Protein AF-0000000065806019 (afdb_homodimer)

Solvent-accessible surface area (backbone atoms only — not comparable to full-atom values): 22176 Å² total; per-residue (Å²): 96,44,36,34,41,37,25,53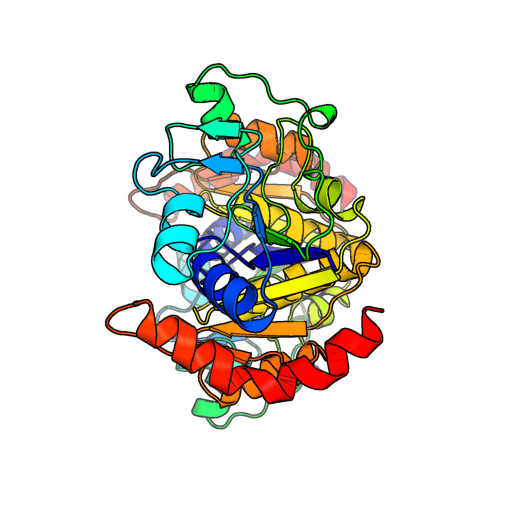,31,62,92,39,47,58,60,62,50,48,23,22,48,24,54,60,62,68,17,29,35,35,38,52,54,41,46,18,54,75,93,64,26,67,59,56,50,27,26,71,39,47,66,36,58,59,52,81,50,66,40,80,30,82,40,77,47,58,47,39,59,18,25,56,76,68,70,48,89,71,54,74,86,67,64,63,85,81,90,68,94,59,27,32,40,34,41,64,53,48,18,46,48,16,52,54,28,88,86,41,32,35,48,65,61,57,63,72,47,97,43,36,31,37,40,31,35,38,63,54,98,52,32,64,18,36,44,52,34,48,50,51,56,44,54,75,66,69,56,50,66,69,24,32,34,43,27,57,51,55,68,69,57,45,53,50,50,41,64,72,66,66,49,46,80,56,49,73,43,70,88,63,98,64,88,43,45,65,52,33,51,50,49,24,60,69,32,43,70,66,51,58,68,50,54,60,72,68,100,97,44,36,36,41,35,25,54,32,61,93,39,48,58,60,62,50,49,23,22,47,23,55,61,61,68,17,29,36,36,38,52,54,41,46,18,54,75,93,63,25,66,58,54,50,28,26,70,39,48,66,38,58,60,52,83,48,67,41,80,28,81,40,76,47,57,46,39,59,19,26,58,76,68,71,48,87,70,54,76,85,68,62,62,85,78,91,68,93,57,27,35,39,34,41,63,53,48,18,48,50,18,51,54,30,87,87,41,33,35,49,66,60,58,62,72,47,98,43,36,32,36,41,31,36,40,62,55,97,51,32,64,18,38,43,53,34,49,50,50,58,45,53,75,65,68,56,50,65,71,25,33,32,41,27,56,52,55,68,69,58,45,52,50,49,40,66,73,68,66,49,46,78,53,47,72,44,70,90,63,98,64,89,43,44,64,52,31,52,51,48,25,60,70,31,43,71,67,51,58,67,49,54,61,72,70,100

InterPro domains:
  IPR004472 Dethiobiotin synthase BioD [MF_00336] (1-188)
  IPR004472 Dethiobiotin synthase BioD [PIRSF006755] (2-192)
  IPR004472 Dethiobiotin synthase BioD [PTHR43210] (3-190)
  IPR004472 Dethiobiotin synthase BioD [TIGR00347] (5-155)
  IPR027417 P-loop containing nucleoside triphosphate hydrolase [G3DSA:3.40.50.300] (1-203)
  IPR027417 P-loop containing nucleoside triphosphate hydrolase [SSF52540] (1-196)

Organism: Chlamydia abortus (strain DSM 27085 / S26/3) (NCBI:txid218497)

Nearest PDB structures (foldseek):
  3of5-assembly1_A  TM=8.517E-01  e=4.698E-13  Francisella tularensis subsp. tularensis SCHU S4
  3of5-assembly1_B  TM=8.468E-01  e=1.060E-12  Francisella tularensis subsp. tularensis SCHU S4
  4a0r-assembly1_A  TM=8.378E-01  e=5.064E-12  Arabidopsis thaliana
  4a0r-assembly1_B  TM=8.413E-01  e=1.142E-11  Arabidopsis thaliana
  4a0h-assembly1_B  TM=8.594E-01  e=1.770E-11  Arabidopsis thaliana

Foldseek 3Di:
DEEEEFELFPPLCQLLVLLLVCQLQVFAEEEQEWEAPPVNTSQNVSCQQRVHHYDDHLYYFHHPDFRAVRCVVVVHADDLVSRDDDDDPGYYYYYYHTHLQTDDGPPGGNVVSCLVDPHEYEYEFEDDVCRLVSSVVRLVSNVVSVHHYQFYEYEADDPVVVVVSCVVSVGDYQYYHHDDPDRHSVNSVVRSVVRNVVCVCSVVVVD/DEEEEFELFPPLCQLLVLLLVCQLQVFAEEEQEWEAPPVNTSQNVSCQQRVHHYDDHLYYFHHPDFRAVRCVVVVHADDLVSRDDDDDPGYYYYYYHTHLQTDDGPPGGNVVSCLPDPHEYEYEFEDDVCRLVSVVVRLVSNVVSVHHYQFYEYEADDPVVVVVSCVVSVGDYQYYHHDDPDRHSVNSVVRSVVRNVVCVCSVVVVD

Secondary structure (DSSP, 8-state):
-EEEEEESSTTSSHHHHHHHHHHHTT-EEE-SEEES-GGG-HHHHHHHHH---EEPPSEEESSSS-HHHHHHHHT----GGG--PPP-SS-EEEE-SSSTTSBSSSS-BHHHHHTTSS-EEEEEEE-STTHHHHHHHHHHHHHHTT-EEEEEEEES--HHHHHHHHHHH-PPEEEEEPP-S---HHHHHHHHHHHHHHHHTTHHHH-/-EEEEEESSTTSSHHHHHHHHHHHTT-EEE-SEEES-GGG-HHHHHHHHH---EEPPSEEESSSS-HHHHHHHHT----GGG--PPP-SS-EEEEPSSSTTSBSSSS-BHHHHHTTSS-EEEEEEE-STTHHHHHHHHHHHHHHTT-EEEEEEEES--HHHHHHHHHHH-PPEEEEEPP-S---HHHHHHHHHHHHHHHHTTHHHH-

Radius of gyration: 22.35 Å; Cα contacts (8 Å, |Δi|>4): 819; chains: 2; bounding box: 46×65×48 Å

Sequence (414 aa):
MHIIIAGIDTDVGKTFVSAILTVLLQAEYWKPIQSGSLNHSDSAIVHALSGARCHPESYRFSHALAAHQAAQIDNITMHQETITLPKTDASLIIETSGGFLSPCTHDSLQGDVFAQWPCHWVLVSKAYLGSINHTCLTLEAMRARNLSILGIILNQYPKEEEDWLLRTTGLPFLGRLNYEKSISKATVQNYANLWKETWKYRDTLLCMHIIIAGIDTDVGKTFVSAILTVLLQAEYWKPIQSGSLNHSDSAIVHALSGARCHPESYRFSHALAAHQAAQIDNITMHQETITLPKTDASLIIETSGGFLSPCTHDSLQGDVFAQWPCHWVLVSKAYLGSINHTCLTLEAMRARNLSILGIILNQYPKEEEDWLLRTTGLPFLGRLNYEKSISKATVQNYANLWKETWKYRDTLLC

pLDDT: mean 95.18, std 8.52, range [39.66, 98.94]

Structure (mmCIF, N/CA/C/O backbone):
data_AF-0000000065806019-model_v1
#
loop_
_entity.id
_entity.type
_entity.pdbx_description
1 polymer 'ATP-dependent dethiobiotin synthetase BioD'
#
loop_
_atom_site.group_PDB
_atom_site.id
_atom_site.type_symbol
_atom_site.label_atom_id
_atom_site.label_alt_id
_atom_site.label_comp_id
_atom_site.label_asym_id
_atom_site.label_entity_id
_atom_site.label_seq_id
_atom_site.pdbx_PDB_ins_code
_atom_site.Cartn_x
_atom_site.Cartn_y
_atom_site.Cartn_z
_atom_site.occupancy
_atom_site.B_iso_or_equiv
_atom_site.auth_seq_id
_atom_site.auth_comp_id
_atom_site.auth_asym_id
_atom_site.auth_atom_id
_atom_site.pdbx_PDB_model_num
ATOM 1 N N . MET A 1 1 ? -6.75 19.969 20.297 1 89.31 1 MET A N 1
ATOM 2 C CA . MET A 1 1 ? -6.871 18.688 19.625 1 89.31 1 MET A CA 1
ATOM 3 C C . MET A 1 1 ? -5.859 18.562 18.5 1 89.31 1 MET A C 1
ATOM 5 O O . MET A 1 1 ? -5.738 19.469 17.656 1 89.31 1 MET A O 1
ATOM 9 N N . HIS A 1 2 ? -5.02 17.531 18.516 1 96.12 2 HIS A N 1
ATOM 10 C CA . HIS A 1 2 ? -4.039 17.297 17.453 1 96.12 2 HIS A CA 1
ATOM 11 C C . HIS A 1 2 ? -4.418 16.078 16.625 1 96.12 2 HIS A C 1
ATOM 13 O O . HIS A 1 2 ? -4.656 14.992 17.156 1 96.12 2 HIS A O 1
ATOM 19 N N . ILE A 1 3 ? -4.539 16.328 15.305 1 97.94 3 ILE A N 1
ATOM 20 C CA . ILE A 1 3 ? -4.938 15.281 14.375 1 97.94 3 ILE A CA 1
ATOM 21 C C . ILE A 1 3 ? -3.84 15.078 13.328 1 97.94 3 ILE A C 1
ATOM 23 O O . ILE A 1 3 ? -3.375 16.031 12.711 1 97.94 3 ILE A O 1
ATOM 27 N N . ILE A 1 4 ? -3.41 13.891 13.18 1 98.81 4 ILE A N 1
ATOM 28 C CA . ILE A 1 4 ? -2.463 13.539 12.133 1 98.81 4 ILE A CA 1
ATOM 29 C C . ILE A 1 4 ? -3.215 12.984 10.922 1 98.81 4 ILE A C 1
ATOM 31 O O . ILE A 1 4 ? -4.07 12.102 11.07 1 98.81 4 ILE A O 1
ATOM 35 N N . ILE A 1 5 ? -2.926 13.523 9.789 1 98.88 5 ILE A N 1
ATOM 36 C CA . ILE A 1 5 ? -3.498 13.078 8.523 1 98.88 5 ILE A CA 1
ATOM 37 C C . ILE A 1 5 ? -2.543 12.102 7.84 1 98.88 5 ILE A C 1
ATOM 39 O O . ILE A 1 5 ? -1.515 12.508 7.297 1 98.88 5 ILE A O 1
ATOM 43 N N . ALA A 1 6 ? -2.908 10.844 7.836 1 98.81 6 ALA A N 1
ATOM 44 C CA . ALA A 1 6 ? -2.145 9.82 7.125 1 98.81 6 ALA A CA 1
ATOM 45 C C . ALA A 1 6 ? -2.807 9.461 5.801 1 98.81 6 ALA A C 1
ATOM 47 O O . ALA A 1 6 ? -4.031 9.539 5.668 1 98.81 6 ALA A O 1
ATOM 48 N N . GLY A 1 7 ? -2.033 9.102 4.816 1 98.75 7 GLY A N 1
ATOM 49 C CA . GLY A 1 7 ? -2.529 8.617 3.535 1 98.75 7 GLY A CA 1
ATOM 50 C C . GLY A 1 7 ? -2.074 7.211 3.209 1 98.75 7 GLY A C 1
ATOM 51 O O . GLY A 1 7 ? -1.08 6.73 3.758 1 98.75 7 GLY A O 1
ATOM 52 N N . ILE A 1 8 ? -2.762 6.598 2.254 1 98.75 8 ILE A N 1
ATOM 53 C CA . ILE A 1 8 ? -2.389 5.25 1.838 1 98.75 8 ILE A CA 1
ATOM 54 C C . ILE A 1 8 ? -1.231 5.32 0.846 1 98.75 8 ILE A C 1
ATOM 56 O O . ILE A 1 8 ? -0.597 4.305 0.552 1 98.75 8 ILE A O 1
ATOM 60 N N . ASP A 1 9 ? -0.997 6.469 0.334 1 98.06 9 ASP A N 1
ATOM 61 C CA . ASP A 1 9 ? 0.046 6.715 -0.657 1 98.06 9 ASP A CA 1
ATOM 62 C C . ASP A 1 9 ? 0.301 8.211 -0.826 1 98.06 9 ASP A C 1
ATOM 64 O O . ASP A 1 9 ? -0.269 9.031 -0.1 1 98.06 9 ASP A O 1
ATOM 68 N N . THR A 1 10 ? 1.249 8.523 -1.712 1 95.88 10 THR A N 1
ATOM 69 C CA . THR A 1 10 ? 1.428 9.914 -2.123 1 95.88 10 THR A CA 1
ATOM 70 C C . THR A 1 10 ? 0.302 10.352 -3.057 1 95.88 10 THR A C 1
ATOM 72 O O . THR A 1 10 ? -0.342 9.516 -3.695 1 95.88 10 THR A O 1
ATOM 75 N N . ASP A 1 11 ? -0.104 11.602 -3.039 1 95.56 11 ASP A N 1
ATOM 76 C CA . ASP A 1 11 ? -1.03 12.25 -3.965 1 95.56 11 ASP A CA 1
ATOM 77 C C . ASP A 1 11 ? -2.443 11.695 -3.803 1 95.56 11 ASP A C 1
ATOM 79 O O . ASP A 1 11 ? -3.172 11.539 -4.785 1 95.56 11 ASP A O 1
ATOM 83 N N . VAL A 1 12 ? -2.77 11.398 -2.543 1 98.31 12 VAL A N 1
ATOM 84 C CA . VAL A 1 12 ? -4.098 10.836 -2.33 1 98.31 12 VAL A CA 1
ATOM 85 C C . VAL A 1 12 ? -5.047 11.914 -1.818 1 98.31 12 VAL A C 1
ATOM 87 O O . VAL A 1 12 ? -6.234 11.656 -1.617 1 98.31 12 VAL A O 1
ATOM 90 N N . GLY A 1 13 ? -4.547 13.133 -1.519 1 98.25 13 GLY A N 1
ATOM 91 C CA . GLY A 1 13 ? -5.426 14.227 -1.145 1 98.25 13 GLY A CA 1
ATOM 92 C C . GLY A 1 13 ? -5.195 14.727 0.27 1 98.25 13 GLY A C 1
ATOM 93 O O . GLY A 1 13 ? -6.023 15.453 0.823 1 98.25 13 GLY A O 1
ATOM 94 N N . LYS A 1 14 ? -4.117 14.398 0.894 1 98.81 14 LYS A N 1
ATOM 95 C CA . LYS A 1 14 ? -3.838 14.766 2.277 1 98.81 14 LYS A CA 1
ATOM 96 C C . LYS A 1 14 ? -3.836 16.281 2.453 1 98.81 14 LYS A C 1
ATOM 98 O O . LYS A 1 14 ? -4.434 16.812 3.396 1 98.81 14 LYS A O 1
ATOM 103 N N . THR A 1 15 ? -3.137 16.953 1.526 1 98.5 15 THR A N 1
ATOM 104 C CA . THR A 1 15 ? -3.002 18.406 1.634 1 98.5 15 THR A CA 1
ATOM 105 C C . THR A 1 15 ? -4.363 19.078 1.52 1 98.5 15 THR A C 1
ATOM 107 O O . THR A 1 15 ? -4.668 20 2.279 1 98.5 15 THR A O 1
ATOM 110 N N . PHE A 1 16 ? -5.148 18.641 0.583 1 98.81 16 PHE A N 1
ATOM 111 C CA . PHE A 1 16 ? -6.5 19.156 0.402 1 98.81 16 PHE A CA 1
ATOM 112 C C . PHE A 1 16 ? -7.344 18.922 1.646 1 98.81 16 PHE A C 1
ATOM 114 O O . PHE A 1 16 ? -8 19.828 2.148 1 98.81 16 PHE A O 1
ATOM 121 N N . VAL A 1 17 ? -7.281 17.734 2.191 1 98.88 17 VAL A N 1
ATOM 122 C CA . VAL A 1 17 ? -8 17.375 3.41 1 98.88 17 VAL A CA 1
ATOM 123 C C . VAL A 1 17 ? -7.52 18.25 4.566 1 98.88 17 VAL A C 1
ATOM 125 O O . VAL A 1 17 ? -8.328 18.719 5.367 1 98.88 17 VAL A O 1
ATOM 128 N N . SER A 1 18 ? -6.195 18.391 4.676 1 98.88 18 SER A N 1
ATOM 129 C CA . SER A 1 18 ? -5.637 19.234 5.734 1 98.88 18 SER A CA 1
ATOM 130 C C . SER A 1 18 ? -6.191 20.656 5.668 1 98.88 18 SER A C 1
ATOM 132 O O . SER A 1 18 ? -6.566 21.234 6.691 1 98.88 18 SER A O 1
ATOM 134 N N . ALA A 1 19 ? -6.254 21.203 4.469 1 98.88 19 ALA A N 1
ATOM 135 C CA . ALA A 1 19 ? -6.816 22.531 4.305 1 98.88 19 ALA A CA 1
ATOM 136 C C . ALA A 1 19 ? -8.266 22.578 4.781 1 98.88 19 ALA A C 1
ATOM 138 O O . ALA A 1 19 ? -8.656 23.5 5.5 1 98.88 19 ALA A O 1
ATOM 139 N N . ILE A 1 20 ? -9.047 21.656 4.426 1 98.88 20 ILE A N 1
ATOM 140 C CA . ILE A 1 20 ? -10.453 21.594 4.801 1 98.88 20 ILE A CA 1
ATOM 141 C C . ILE A 1 20 ? -10.586 21.516 6.32 1 98.88 20 ILE A C 1
ATOM 143 O O . ILE A 1 20 ? -11.367 22.266 6.918 1 98.88 20 ILE A O 1
ATOM 147 N N . LEU A 1 21 ? -9.797 20.672 6.93 1 98.44 21 LEU A N 1
ATOM 148 C CA . LEU A 1 21 ? -9.93 20.438 8.367 1 98.44 21 LEU A CA 1
ATOM 149 C C . LEU A 1 21 ? -9.414 21.625 9.156 1 98.44 21 LEU A C 1
ATOM 151 O O . LEU A 1 21 ? -9.898 21.906 10.25 1 98.44 21 LEU A O 1
ATOM 155 N N . THR A 1 22 ? -8.391 22.328 8.617 1 98.5 22 THR A N 1
ATOM 156 C CA . THR A 1 22 ? -7.949 23.531 9.305 1 98.5 22 THR A CA 1
ATOM 157 C C . THR A 1 22 ? -9.07 24.562 9.352 1 98.5 22 THR A C 1
ATOM 159 O O . THR A 1 22 ? -9.227 25.266 10.359 1 98.5 22 THR A O 1
ATOM 162 N N . VAL A 1 23 ? -9.844 24.688 8.281 1 98.38 23 VAL A N 1
ATOM 163 C CA . VAL A 1 23 ? -10.984 25.594 8.242 1 98.38 23 VAL A CA 1
ATOM 164 C C . VAL A 1 23 ? -12.078 25.094 9.18 1 98.38 23 VAL A C 1
ATOM 166 O O . VAL A 1 23 ? -12.57 25.844 10.023 1 98.38 23 VAL A O 1
ATOM 169 N N . LEU A 1 24 ? -12.43 23.859 9.078 1 97.56 24 LEU A N 1
ATOM 170 C CA . LEU A 1 24 ? -13.539 23.25 9.805 1 97.56 24 LEU A CA 1
ATOM 171 C C . LEU A 1 24 ? -13.312 23.344 11.312 1 97.56 24 LEU A C 1
ATOM 173 O O . LEU A 1 24 ? -14.25 23.609 12.07 1 97.56 24 LEU A O 1
ATOM 177 N N . LEU A 1 25 ? -12.023 23.141 11.711 1 96.19 25 LEU A N 1
ATOM 178 C CA . LEU A 1 25 ? -11.727 23.016 13.141 1 96.19 25 LEU A CA 1
ATOM 179 C C . LEU A 1 25 ? -11 24.266 13.641 1 96.19 25 LEU A C 1
ATOM 181 O O . LEU A 1 25 ? -10.539 24.297 14.789 1 96.19 25 LEU A O 1
ATOM 185 N N . GLN A 1 26 ? -10.875 25.203 12.758 1 96.62 26 GLN A N 1
ATOM 186 C CA . GLN A 1 26 ? -10.125 26.406 13.102 1 96.62 26 GLN A CA 1
ATOM 187 C C . GLN A 1 26 ? -8.766 26.062 13.703 1 96.62 26 GLN A C 1
ATOM 189 O O . GLN A 1 26 ? -8.414 26.562 14.773 1 96.62 26 GLN A O 1
ATOM 194 N N . ALA A 1 27 ? -8.055 25.281 13 1 98.06 27 ALA A N 1
ATOM 195 C CA . ALA A 1 27 ? -6.809 24.703 13.492 1 98.06 27 ALA A CA 1
ATOM 196 C C . ALA A 1 27 ? -5.602 25.297 12.781 1 98.06 27 ALA A C 1
ATOM 198 O O . ALA A 1 27 ? -5.738 25.891 11.703 1 98.06 27 ALA A O 1
ATOM 199 N N . GLU A 1 28 ? -4.461 25.141 13.422 1 98.81 28 GLU A N 1
ATOM 200 C CA . GLU A 1 28 ? -3.176 25.391 12.781 1 98.81 28 GLU A CA 1
ATOM 201 C C . GLU A 1 28 ? -2.686 24.172 12.016 1 98.81 28 GLU A C 1
ATOM 203 O O . GLU A 1 28 ? -3.293 23.094 12.102 1 98.81 28 GLU A O 1
ATOM 208 N N . TYR A 1 29 ? -1.628 24.391 11.203 1 98.81 29 TYR A N 1
ATOM 209 C CA . TYR A 1 29 ? -1.163 23.328 10.312 1 98.81 29 TYR A CA 1
ATOM 210 C C . TYR A 1 29 ? 0.338 23.109 10.469 1 98.81 29 TYR A C 1
ATOM 212 O O . TYR A 1 29 ? 1.094 24.078 10.656 1 98.81 29 TYR A O 1
ATOM 220 N N . TRP A 1 30 ? 0.685 21.828 10.336 1 98.88 30 TRP A N 1
ATOM 221 C CA . TRP A 1 30 ? 2.105 21.484 10.344 1 98.88 30 TRP A CA 1
ATOM 222 C C . TRP A 1 30 ? 2.385 20.266 9.469 1 98.88 30 TRP A C 1
ATOM 224 O O . TRP A 1 30 ? 1.656 19.281 9.531 1 98.88 30 TRP A O 1
ATOM 234 N N . LYS A 1 31 ? 3.328 20.359 8.641 1 98.5 31 LYS A N 1
ATOM 235 C CA . LYS A 1 31 ? 3.932 19.266 7.895 1 98.5 31 LYS A CA 1
ATOM 236 C C . LYS A 1 31 ? 5.371 19.031 8.336 1 98.5 31 LYS A C 1
ATOM 238 O O . LYS A 1 31 ? 6.289 19.703 7.875 1 98.5 31 LYS A O 1
ATOM 243 N N . PRO A 1 32 ? 5.594 18 9.086 1 98.25 32 PRO A N 1
ATOM 244 C CA . PRO A 1 32 ? 6.926 17.812 9.672 1 98.25 32 PRO A CA 1
ATOM 245 C C . PRO A 1 32 ? 8.023 17.719 8.617 1 98.25 32 PRO A C 1
ATOM 247 O O . PRO A 1 32 ? 9.109 18.281 8.797 1 98.25 32 PRO A O 1
ATOM 250 N N . ILE A 1 33 ? 7.758 17.062 7.547 1 97.94 33 ILE A N 1
ATOM 251 C CA . ILE A 1 33 ? 8.773 16.797 6.531 1 97.94 33 ILE A CA 1
ATOM 252 C C . ILE A 1 33 ? 8.227 17.156 5.152 1 97.94 33 ILE A C 1
ATOM 254 O O . ILE A 1 33 ? 7.195 16.641 4.723 1 97.94 33 ILE A O 1
ATOM 258 N N . GLN A 1 34 ? 8.906 18.062 4.488 1 97.56 34 GLN A N 1
ATOM 259 C CA . GLN A 1 34 ? 8.578 18.484 3.129 1 97.56 34 GLN A CA 1
ATOM 260 C C . GLN A 1 34 ? 9.672 18.078 2.148 1 97.56 34 GLN A C 1
ATOM 262 O O . GLN A 1 34 ? 10.836 18.438 2.324 1 97.56 34 GLN A O 1
ATOM 267 N N . SER A 1 35 ? 9.312 17.266 1.165 1 95.38 35 SER A N 1
ATOM 268 C CA . SER A 1 35 ? 10.25 16.906 0.116 1 95.38 35 SER A CA 1
ATOM 269 C C . SER A 1 35 ? 9.797 17.422 -1.244 1 95.38 35 SER A C 1
ATOM 271 O O . SER A 1 35 ? 8.711 17.078 -1.711 1 95.38 35 SER A O 1
ATOM 273 N N . GLY A 1 36 ? 10.586 18.188 -1.833 1 92.56 36 GLY A N 1
ATOM 274 C CA . GLY A 1 36 ? 10.266 18.781 -3.121 1 92.56 36 GLY A CA 1
ATOM 275 C C . GLY A 1 36 ? 9.266 19.922 -3.02 1 92.56 36 GLY A C 1
ATOM 276 O O . GLY A 1 36 ? 8.75 20.203 -1.938 1 92.56 36 GLY A O 1
ATOM 277 N N . SER A 1 37 ? 9.016 20.656 -4.172 1 89.19 37 SER A N 1
ATOM 278 C CA . SER A 1 37 ? 8.039 21.734 -4.305 1 89.19 37 SER A CA 1
ATOM 279 C C . SER A 1 37 ? 8.211 22.781 -3.207 1 89.19 37 SER A C 1
ATOM 281 O O . SER A 1 37 ? 7.238 23.203 -2.586 1 89.19 37 SER A O 1
ATOM 283 N N . LEU A 1 38 ? 9.43 23.156 -3.002 1 89.81 38 LEU A N 1
ATOM 284 C CA . LEU A 1 38 ? 9.727 24.016 -1.861 1 89.81 38 LEU A CA 1
ATOM 285 C C . LEU A 1 38 ? 9.109 25.391 -2.051 1 89.81 38 LEU A C 1
ATOM 287 O O . LEU A 1 38 ? 8.758 26.062 -1.075 1 89.81 38 LEU A O 1
ATOM 291 N N . ASN A 1 39 ? 8.914 25.812 -3.316 1 88.5 39 ASN A N 1
ATOM 292 C CA . ASN A 1 39 ? 8.289 27.094 -3.594 1 88.5 39 ASN A CA 1
ATOM 293 C C . ASN A 1 39 ? 6.766 26.984 -3.596 1 88.5 39 ASN A C 1
ATOM 295 O O . ASN A 1 39 ? 6.062 28 -3.623 1 88.5 39 ASN A O 1
ATOM 299 N N . HIS A 1 40 ? 6.289 25.844 -3.58 1 93.25 40 HIS A N 1
ATOM 300 C CA . HIS A 1 40 ? 4.867 25.531 -3.506 1 93.25 40 HIS A CA 1
ATOM 301 C C . HIS A 1 40 ? 4.609 24.375 -2.547 1 93.25 40 HIS A C 1
ATOM 303 O O . HIS A 1 40 ? 3.951 23.406 -2.91 1 93.25 40 HIS A O 1
ATOM 309 N N . SER A 1 41 ? 5.133 24.625 -1.375 1 96.38 41 SER A N 1
ATOM 310 C CA . SER A 1 41 ? 5.078 23.594 -0.354 1 96.38 41 SER A CA 1
ATOM 311 C C . SER A 1 41 ? 3.643 23.312 0.085 1 96.38 41 SER A C 1
ATOM 313 O O . SER A 1 41 ? 2.74 24.109 -0.206 1 96.38 41 SER A O 1
ATOM 315 N N . ASP A 1 42 ? 3.436 22.219 0.739 1 97.94 42 ASP A N 1
ATOM 316 C CA . ASP A 1 42 ? 2.125 21.891 1.291 1 97.94 42 ASP A CA 1
ATOM 317 C C . ASP A 1 42 ? 1.669 22.953 2.285 1 97.94 42 ASP A C 1
ATOM 319 O O . ASP A 1 42 ? 0.492 23.312 2.318 1 97.94 42 ASP A O 1
ATOM 323 N N . SER A 1 43 ? 2.598 23.5 3.047 1 98.38 43 SER A N 1
ATOM 324 C CA . SER A 1 43 ? 2.283 24.578 3.975 1 98.38 43 SER A CA 1
ATOM 325 C C . SER A 1 43 ? 1.771 25.812 3.234 1 98.38 43 SER A C 1
ATOM 327 O O . SER A 1 43 ? 0.781 26.422 3.643 1 98.38 43 SER A O 1
ATOM 329 N N . ALA A 1 44 ? 2.43 26.141 2.162 1 98.06 44 ALA A N 1
ATOM 330 C CA . ALA A 1 44 ? 2.014 27.297 1.37 1 98.06 44 ALA A CA 1
ATOM 331 C C . ALA A 1 44 ? 0.62 27.078 0.785 1 98.06 44 ALA A C 1
ATOM 333 O O . ALA A 1 44 ? -0.205 28 0.788 1 98.06 44 ALA A O 1
ATOM 334 N N . ILE A 1 45 ? 0.37 25.922 0.333 1 98.25 45 ILE A N 1
ATOM 335 C CA . ILE A 1 45 ? -0.916 25.578 -0.266 1 98.25 45 ILE A CA 1
ATOM 336 C C . ILE A 1 45 ? -2.02 25.688 0.785 1 98.25 45 ILE A C 1
ATOM 338 O O . ILE A 1 45 ? -3.045 26.328 0.556 1 98.25 45 ILE A O 1
ATOM 342 N N . VAL A 1 46 ? -1.761 25.047 1.936 1 98.81 46 VAL A N 1
ATOM 343 C CA . VAL A 1 46 ? -2.768 25.047 2.992 1 98.81 46 VAL A CA 1
ATOM 344 C C . VAL A 1 46 ? -3.035 26.484 3.451 1 98.81 46 VAL A C 1
ATOM 346 O O . VAL A 1 46 ? -4.188 26.875 3.635 1 98.81 46 VAL A O 1
ATOM 349 N N . HIS A 1 47 ? -1.971 27.234 3.607 1 98.62 47 HIS A N 1
ATOM 350 C CA . HIS A 1 47 ? -2.148 28.641 3.998 1 98.62 47 HIS A CA 1
ATOM 351 C C . HIS A 1 47 ? -2.973 29.391 2.965 1 98.62 47 HIS A C 1
ATOM 353 O O . HIS A 1 47 ? -3.891 30.141 3.322 1 98.62 47 HIS A O 1
ATOM 359 N N . ALA A 1 48 ? -2.652 29.234 1.759 1 98.31 48 ALA A N 1
ATOM 360 C CA . ALA A 1 48 ? -3.34 29.938 0.684 1 98.31 48 ALA A CA 1
ATOM 361 C C . ALA A 1 48 ? -4.816 29.562 0.631 1 98.31 48 ALA A C 1
ATOM 363 O O . ALA A 1 48 ? -5.672 30.406 0.368 1 98.31 48 ALA A O 1
ATOM 364 N N . LEU A 1 49 ? -5.125 28.344 0.88 1 98.56 49 LEU A N 1
ATOM 365 C CA . LEU A 1 49 ? -6.477 27.812 0.709 1 98.56 49 LEU A CA 1
ATOM 366 C C . LEU A 1 49 ? -7.32 28.078 1.953 1 98.56 49 LEU A C 1
ATOM 368 O O . LEU A 1 49 ? -8.547 28.125 1.875 1 98.56 49 LEU A O 1
ATOM 372 N N . SER A 1 50 ? -6.707 28.219 3.105 1 98.56 50 SER A N 1
ATOM 373 C CA . SER A 1 50 ? -7.477 28.188 4.344 1 98.56 50 SER A CA 1
ATOM 374 C C . SER A 1 50 ? -7.18 29.406 5.207 1 98.56 50 SER A C 1
ATOM 376 O O . SER A 1 50 ? -7.934 29.719 6.129 1 98.56 50 SER A O 1
ATOM 378 N N . GLY A 1 51 ? -5.977 30.031 5.023 1 98.25 51 GLY A N 1
ATOM 379 C CA . GLY A 1 51 ? -5.539 31.125 5.887 1 98.25 51 GLY A CA 1
ATOM 380 C C . GLY A 1 51 ? -4.926 30.625 7.188 1 98.25 51 GLY A C 1
ATOM 381 O O . GLY A 1 51 ? -4.539 31.438 8.031 1 98.25 51 GLY A O 1
ATOM 382 N N . ALA A 1 52 ? -4.766 29.375 7.359 1 98.56 52 ALA A N 1
ATOM 383 C CA . ALA A 1 52 ? -4.27 28.812 8.609 1 98.56 52 ALA A CA 1
ATOM 384 C C . ALA A 1 52 ? -2.82 29.219 8.859 1 98.56 52 ALA A C 1
ATOM 386 O O . ALA A 1 52 ? -2.025 29.312 7.922 1 98.56 52 ALA A O 1
ATOM 387 N N . ARG A 1 53 ? -2.5 29.406 10.117 1 98.62 53 ARG A N 1
ATOM 388 C CA . ARG A 1 53 ? -1.099 29.516 10.508 1 98.62 53 ARG A CA 1
ATOM 389 C C . ARG A 1 53 ? -0.365 28.188 10.336 1 98.62 53 ARG A C 1
ATOM 391 O O . ARG A 1 53 ? -0.811 27.172 10.852 1 98.62 53 ARG A O 1
ATOM 398 N N . CYS A 1 54 ? 0.716 28.25 9.617 1 98.62 54 CYS A N 1
ATOM 399 C CA . CYS A 1 54 ? 1.511 27.062 9.383 1 98.62 54 CYS A CA 1
ATOM 400 C C . CYS A 1 54 ? 2.826 27.109 10.148 1 98.62 54 CYS A C 1
ATOM 402 O O . CYS A 1 54 ? 3.506 28.141 10.148 1 98.62 54 CYS A O 1
ATOM 404 N N . HIS A 1 55 ? 3.115 26.047 10.805 1 98.69 55 HIS A N 1
ATOM 405 C CA . HIS A 1 55 ? 4.398 25.938 11.484 1 98.69 55 HIS A CA 1
ATOM 406 C C . HIS A 1 55 ? 5.496 25.484 10.531 1 98.69 55 HIS A C 1
ATOM 408 O O . HIS A 1 55 ? 5.234 24.766 9.57 1 98.69 55 HIS A O 1
ATOM 414 N N . PRO A 1 56 ? 6.746 25.953 10.781 1 97.56 56 PRO A N 1
ATOM 415 C CA . PRO A 1 56 ? 7.84 25.516 9.914 1 97.56 56 PRO A CA 1
ATOM 416 C C . PRO A 1 56 ? 8.086 24.016 9.969 1 97.56 56 PRO A C 1
ATOM 418 O O . PRO A 1 56 ? 7.988 23.406 11.039 1 97.56 56 PRO A O 1
ATOM 421 N N . GLU A 1 57 ? 8.398 23.438 8.852 1 97.81 57 GLU A N 1
ATOM 422 C CA . GLU A 1 57 ? 8.742 22.031 8.797 1 97.81 57 GLU A CA 1
ATOM 423 C C . GLU A 1 57 ? 10.008 21.734 9.594 1 97.81 57 GLU A C 1
ATOM 425 O O . GLU A 1 57 ? 10.898 22.578 9.695 1 97.81 57 GLU A O 1
ATOM 430 N N . SER A 1 58 ? 10.117 20.562 10.102 1 97.5 58 SER A N 1
ATOM 431 C CA . SER A 1 58 ? 11.367 20.125 10.727 1 97.5 58 SER A CA 1
ATOM 432 C C . SER A 1 58 ? 12.453 19.891 9.68 1 97.5 58 SER A C 1
ATOM 434 O O . SER A 1 58 ? 13.633 20.156 9.93 1 97.5 58 SER A O 1
ATOM 436 N N . TYR A 1 59 ? 12.047 19.406 8.523 1 97.5 59 TYR A N 1
ATOM 437 C CA . TYR A 1 59 ? 12.969 19.156 7.422 1 97.5 59 TYR A CA 1
ATOM 438 C C . TYR A 1 59 ? 12.352 19.562 6.09 1 97.5 59 TYR A C 1
ATOM 440 O O . TYR A 1 59 ? 11.164 19.312 5.852 1 97.5 59 TYR A O 1
ATOM 448 N N . ARG A 1 60 ? 13.141 20.156 5.242 1 96.94 60 ARG A N 1
ATOM 449 C CA . ARG A 1 60 ? 12.82 20.5 3.861 1 96.94 60 ARG A CA 1
ATOM 450 C C . ARG A 1 60 ? 13.891 19.984 2.904 1 96.94 60 ARG A C 1
ATOM 452 O O . ARG A 1 60 ? 15.078 20.281 3.082 1 96.94 60 ARG A O 1
ATOM 459 N N . PHE A 1 61 ? 13.422 19.25 1.883 1 97.38 61 PHE A N 1
ATOM 460 C CA . PHE A 1 61 ? 14.375 18.688 0.933 1 97.38 61 PHE A CA 1
ATOM 461 C C . PHE A 1 61 ? 14.047 19.125 -0.489 1 97.38 61 PHE A C 1
ATOM 463 O O . PHE A 1 61 ? 12.883 19.344 -0.825 1 97.38 61 PHE A O 1
ATOM 470 N N . SER A 1 62 ? 15.031 19.188 -1.311 1 95.69 62 SER A N 1
ATOM 471 C CA . SER A 1 62 ? 14.898 19.75 -2.646 1 95.69 62 SER A CA 1
ATOM 472 C C . SER A 1 62 ? 14.234 18.781 -3.605 1 95.69 62 SER A C 1
ATOM 474 O O . SER A 1 62 ? 13.547 19.188 -4.543 1 95.69 62 SER A O 1
ATOM 476 N N . HIS A 1 63 ? 14.43 17.484 -3.363 1 94.81 63 HIS A N 1
ATOM 477 C CA . HIS A 1 63 ? 13.977 16.484 -4.328 1 94.81 63 HIS A CA 1
ATOM 478 C C . HIS A 1 63 ? 12.68 15.836 -3.881 1 94.81 63 HIS A C 1
ATOM 480 O O . HIS A 1 63 ? 12.508 15.523 -2.699 1 94.81 63 HIS A O 1
ATOM 486 N N . ALA A 1 64 ? 11.805 15.719 -4.82 1 93.5 64 ALA A N 1
ATOM 487 C CA . ALA A 1 64 ? 10.508 15.102 -4.551 1 93.5 64 ALA A CA 1
ATOM 488 C C . ALA A 1 64 ? 10.641 13.578 -4.449 1 93.5 64 ALA A C 1
ATOM 490 O O . ALA A 1 64 ? 10.172 12.852 -5.324 1 93.5 64 ALA A O 1
ATOM 491 N N . LEU A 1 65 ? 11.312 13.07 -3.486 1 94.06 65 LEU A N 1
ATOM 492 C CA . LEU A 1 65 ? 11.578 11.672 -3.164 1 94.06 65 LEU A CA 1
ATOM 493 C C . LEU A 1 65 ? 11.219 11.375 -1.712 1 94.06 65 LEU A C 1
ATOM 495 O O . LEU A 1 65 ? 10.789 12.266 -0.978 1 94.06 65 LEU A O 1
ATOM 499 N N . ALA A 1 66 ? 11.297 10.125 -1.342 1 93.06 66 ALA A N 1
ATOM 500 C CA . ALA A 1 66 ? 11.156 9.781 0.071 1 93.06 66 ALA A CA 1
ATOM 501 C C . ALA A 1 66 ? 12.18 10.539 0.921 1 93.06 66 ALA A C 1
ATOM 503 O O . ALA A 1 66 ? 13.289 10.805 0.47 1 93.06 66 ALA A O 1
ATOM 504 N N . ALA A 1 67 ? 11.82 10.836 2.137 1 93.69 67 ALA A N 1
ATOM 505 C CA . ALA A 1 67 ? 12.602 11.719 3.002 1 93.69 67 ALA A CA 1
ATOM 506 C C . ALA A 1 67 ? 14.039 11.227 3.137 1 93.69 67 ALA A C 1
ATOM 508 O O . ALA A 1 67 ? 14.984 12.016 3.027 1 93.69 67 ALA A O 1
ATOM 509 N N . HIS A 1 68 ? 14.188 9.977 3.305 1 92.25 68 HIS A N 1
ATOM 510 C CA . HIS A 1 68 ? 15.523 9.438 3.541 1 92.25 68 HIS A CA 1
ATOM 511 C C . HIS A 1 68 ? 16.391 9.555 2.295 1 92.25 68 HIS A C 1
ATOM 513 O O . HIS A 1 68 ? 17.594 9.844 2.395 1 92.25 68 HIS A O 1
ATOM 519 N N . GLN A 1 69 ? 15.797 9.383 1.127 1 93.25 69 GLN A N 1
ATOM 520 C CA . GLN A 1 69 ? 16.531 9.523 -0.13 1 93.25 69 GLN A CA 1
ATOM 521 C C . GLN A 1 69 ? 16.875 10.977 -0.407 1 93.25 69 GLN A C 1
ATOM 523 O O . GLN A 1 69 ? 18 11.289 -0.792 1 93.25 69 GLN A O 1
ATOM 528 N N . ALA A 1 70 ? 15.859 11.859 -0.209 1 95.12 70 ALA A N 1
ATOM 529 C CA . ALA A 1 70 ? 16.078 13.281 -0.441 1 95.12 70 ALA A CA 1
ATOM 530 C C . ALA A 1 70 ? 17.141 13.844 0.499 1 95.12 70 ALA A C 1
ATOM 532 O O . ALA A 1 70 ? 17.969 14.664 0.095 1 95.12 70 ALA A O 1
ATOM 533 N N . ALA A 1 71 ? 17.109 13.414 1.742 1 96 71 ALA A N 1
ATOM 534 C CA . ALA A 1 71 ? 18.094 13.836 2.736 1 96 71 ALA A CA 1
ATOM 535 C C . ALA A 1 71 ? 19.5 13.461 2.305 1 96 71 ALA A C 1
ATOM 537 O O . ALA A 1 71 ? 20.438 14.242 2.471 1 96 71 ALA A O 1
ATOM 538 N N . GLN A 1 72 ? 19.641 12.234 1.782 1 93.19 72 GLN A N 1
ATOM 539 C CA . GLN A 1 72 ? 20.938 11.773 1.303 1 93.19 72 GLN A CA 1
ATOM 540 C C . GLN A 1 72 ? 21.453 12.648 0.167 1 93.19 72 GLN A C 1
ATOM 542 O O . GLN A 1 72 ? 22.609 13.062 0.17 1 93.19 72 GLN A O 1
ATOM 547 N N . ILE A 1 73 ? 20.609 12.945 -0.786 1 94.38 73 ILE A N 1
ATOM 548 C CA . ILE A 1 73 ? 20.984 13.766 -1.935 1 94.38 73 ILE A CA 1
ATOM 549 C C . ILE A 1 73 ? 21.375 15.172 -1.466 1 94.38 73 ILE A C 1
ATOM 551 O O . ILE A 1 73 ? 22.359 15.734 -1.943 1 94.38 73 ILE A O 1
ATOM 555 N N . ASP A 1 74 ? 20.656 15.711 -0.508 1 96.75 74 ASP A N 1
ATOM 556 C CA . ASP A 1 74 ? 20.875 17.062 -0.002 1 96.75 74 ASP A CA 1
ATOM 557 C C . ASP A 1 74 ? 21.984 17.078 1.04 1 96.75 74 ASP A C 1
ATOM 559 O O . ASP A 1 74 ? 22.359 18.141 1.533 1 96.75 74 ASP A O 1
ATOM 563 N N . ASN A 1 75 ? 22.531 15.922 1.395 1 96.31 75 ASN A N 1
ATOM 564 C CA . ASN A 1 75 ? 23.562 15.773 2.402 1 96.31 75 ASN A CA 1
ATOM 565 C C . ASN A 1 75 ? 23.125 16.328 3.754 1 96.31 75 ASN A C 1
ATOM 567 O O . ASN A 1 75 ? 23.859 17.094 4.383 1 96.31 75 ASN A O 1
ATOM 571 N N . ILE A 1 76 ? 21.938 16.047 4.102 1 96 76 ILE A N 1
ATOM 572 C CA . ILE A 1 76 ? 21.391 16.453 5.391 1 96 76 ILE A CA 1
ATOM 573 C C . ILE A 1 76 ? 21.141 15.211 6.25 1 96 76 ILE A C 1
ATOM 575 O O . ILE A 1 76 ? 20.547 14.234 5.793 1 96 76 ILE A O 1
ATOM 579 N N . THR A 1 77 ? 21.594 15.227 7.449 1 95.12 77 THR A N 1
ATOM 580 C CA . THR A 1 77 ? 21.359 14.141 8.398 1 95.12 77 THR A CA 1
ATOM 581 C C . THR A 1 77 ? 20.094 14.391 9.211 1 95.12 77 THR A C 1
ATOM 583 O O . THR A 1 77 ? 19.922 15.469 9.789 1 95.12 77 THR A O 1
ATOM 586 N N . MET A 1 78 ? 19.219 13.438 9.234 1 95.12 78 MET A N 1
ATOM 587 C CA . MET A 1 78 ? 17.969 13.547 9.977 1 95.12 78 MET A CA 1
ATOM 588 C C . MET A 1 78 ? 18.078 12.867 11.336 1 95.12 78 MET A C 1
ATOM 590 O O . MET A 1 78 ? 18.688 11.797 11.445 1 95.12 78 MET A O 1
ATOM 594 N N . HIS A 1 79 ? 17.531 13.523 12.305 1 94.31 79 HIS A N 1
ATOM 595 C CA . HIS A 1 79 ? 17.422 12.953 13.648 1 94.31 79 HIS A CA 1
ATOM 596 C C . HIS A 1 79 ? 15.977 12.961 14.125 1 94.31 79 HIS A C 1
ATOM 598 O O . HIS A 1 79 ? 15.312 14 14.102 1 94.31 79 HIS A O 1
ATOM 604 N N . GLN A 1 80 ? 15.562 11.789 14.531 1 94 80 GLN A N 1
ATOM 605 C CA . GLN A 1 80 ? 14.18 11.641 14.961 1 94 80 GLN A CA 1
ATOM 606 C C . GLN A 1 80 ? 13.852 12.625 16.078 1 94 80 GLN A C 1
ATOM 608 O O . GLN A 1 80 ? 12.734 13.141 16.156 1 94 80 GLN A O 1
ATOM 613 N N . GLU A 1 81 ? 14.812 12.898 16.953 1 93.44 81 GLU A N 1
ATOM 614 C CA . GLU A 1 81 ? 14.609 13.734 18.125 1 93.44 81 GLU A CA 1
ATOM 615 C C . GLU A 1 81 ? 14.336 15.18 17.734 1 93.44 81 GLU A C 1
ATOM 617 O O . GLU A 1 81 ? 13.82 15.961 18.531 1 93.44 81 GLU A O 1
ATOM 622 N N . THR A 1 82 ? 14.727 15.523 16.5 1 95.25 82 THR A N 1
ATOM 623 C CA . THR A 1 82 ? 14.539 16.906 16.062 1 95.25 82 THR A CA 1
ATOM 624 C C . THR A 1 82 ? 13.141 17.094 15.492 1 95.25 82 THR A C 1
ATOM 626 O O . THR A 1 82 ? 12.711 18.234 15.266 1 95.25 82 THR A O 1
ATOM 629 N N . ILE A 1 83 ? 12.398 16.094 15.227 1 97.06 83 ILE A N 1
ATOM 630 C CA . ILE A 1 83 ? 11.016 16.156 14.758 1 97.06 83 ILE A CA 1
ATOM 631 C C . ILE A 1 83 ? 10.07 16.172 15.953 1 97.06 83 ILE A C 1
ATOM 633 O O . ILE A 1 83 ? 9.641 15.125 16.438 1 97.06 83 ILE A O 1
ATOM 637 N N . THR A 1 84 ? 9.75 17.344 16.438 1 95.88 84 THR A N 1
ATOM 638 C CA . THR A 1 84 ? 8.938 17.484 17.641 1 95.88 84 THR A CA 1
ATOM 639 C C . THR A 1 84 ? 7.68 18.297 17.344 1 95.88 84 THR A C 1
ATOM 641 O O . THR A 1 84 ? 7.711 19.234 16.531 1 95.88 84 THR A O 1
ATOM 644 N N . LEU A 1 85 ? 6.637 17.953 18.062 1 96.56 85 LEU A N 1
ATOM 645 C CA . LEU A 1 85 ? 5.379 18.672 17.906 1 96.56 85 LEU A CA 1
ATOM 646 C C . LEU A 1 85 ? 5.57 20.172 18.172 1 96.56 85 LEU A C 1
ATOM 648 O O . LEU A 1 85 ? 6.211 20.547 19.156 1 96.56 85 LEU A O 1
ATOM 652 N N . PRO A 1 86 ? 5.02 21.016 17.266 1 96.69 86 PRO A N 1
ATOM 653 C CA . PRO A 1 86 ? 5.02 22.453 17.562 1 96.69 86 PRO A CA 1
ATOM 654 C C . PRO A 1 86 ? 4.281 22.781 18.859 1 96.69 86 PRO A C 1
ATOM 656 O O . PRO A 1 86 ? 3.273 22.141 19.188 1 96.69 86 PRO A O 1
ATOM 659 N N . LYS A 1 87 ? 4.824 23.812 19.484 1 95.25 87 LYS A N 1
ATOM 660 C CA . LYS A 1 87 ? 4.133 24.297 20.672 1 95.25 87 LYS A CA 1
ATOM 661 C C . LYS A 1 87 ? 2.992 25.234 20.297 1 95.25 87 LYS A C 1
ATOM 663 O O . LYS A 1 87 ? 3.213 26.266 19.641 1 95.25 87 LYS A O 1
ATOM 668 N N . THR A 1 88 ? 1.801 24.828 20.641 1 96.44 88 THR A N 1
ATOM 669 C CA . THR A 1 88 ? 0.634 25.672 20.359 1 96.44 88 THR A CA 1
ATOM 670 C C . THR A 1 88 ? -0.528 25.281 21.281 1 96.44 88 THR A C 1
ATOM 672 O O . THR A 1 88 ? -0.667 24.109 21.656 1 96.44 88 THR A O 1
ATOM 675 N N . ASP A 1 89 ? -1.365 26.219 21.594 1 94.75 89 ASP A N 1
ATOM 676 C CA . ASP A 1 89 ? -2.58 25.969 22.359 1 94.75 89 ASP A CA 1
ATOM 677 C C . ASP A 1 89 ? -3.773 25.71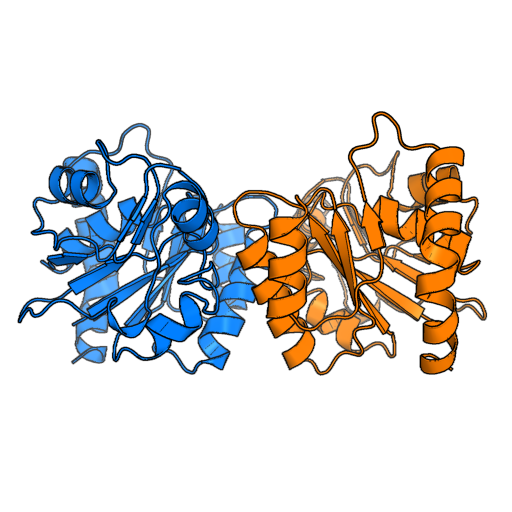9 21.453 1 94.75 89 ASP A C 1
ATOM 679 O O . ASP A 1 89 ? -4.855 25.359 21.906 1 94.75 89 ASP A O 1
ATOM 683 N N . ALA A 1 90 ? -3.539 25.844 20.172 1 95.88 90 ALA A N 1
ATOM 684 C CA . ALA A 1 90 ? -4.598 25.641 19.188 1 95.88 90 ALA A CA 1
ATOM 685 C C . ALA A 1 90 ? -4.652 24.172 18.75 1 95.88 90 ALA A C 1
ATOM 687 O O . ALA A 1 90 ? -3.715 23.406 18.984 1 95.88 90 ALA A O 1
ATOM 688 N N . SER A 1 91 ? -5.828 23.844 18.188 1 96.19 91 SER A N 1
ATOM 689 C CA . SER A 1 91 ? -5.867 22.562 17.469 1 96.19 91 SER A CA 1
ATOM 690 C C . SER A 1 91 ? -4.852 22.547 16.328 1 96.19 91 SER A C 1
ATOM 692 O O . SER A 1 91 ? -4.574 23.578 15.711 1 96.19 91 SER A O 1
ATOM 694 N N . LEU A 1 92 ? -4.316 21.375 16.141 1 98.38 92 LEU A N 1
ATOM 695 C CA . LEU A 1 92 ? -3.25 21.234 15.156 1 98.38 92 LEU A CA 1
ATOM 696 C C . LEU A 1 92 ? -3.549 20.094 14.18 1 98.38 92 LEU A C 1
ATOM 698 O O . LEU A 1 92 ? -3.912 19 14.602 1 98.38 92 LEU A O 1
ATOM 702 N N . ILE A 1 93 ? -3.475 20.422 12.891 1 98.75 93 ILE A N 1
ATOM 703 C CA . ILE A 1 93 ? -3.504 19.406 11.836 1 98.75 93 ILE A CA 1
ATOM 704 C C . ILE A 1 93 ? -2.08 19.094 11.383 1 98.75 93 ILE A C 1
ATOM 706 O O . ILE A 1 93 ? -1.348 19.984 10.953 1 98.75 93 ILE A O 1
ATOM 710 N N . ILE A 1 94 ? -1.682 17.859 11.531 1 98.88 94 ILE A N 1
ATOM 711 C CA . ILE A 1 94 ? -0.348 17.406 11.156 1 98.88 94 ILE A CA 1
ATOM 712 C C . ILE A 1 94 ? -0.438 16.516 9.922 1 98.88 94 ILE A C 1
ATOM 714 O O . ILE A 1 94 ? -1.137 15.492 9.93 1 98.88 94 ILE A O 1
ATOM 718 N N . GLU A 1 95 ? 0.239 16.875 8.891 1 98.88 95 GLU A N 1
ATOM 719 C CA . GLU A 1 95 ? 0.183 16.125 7.641 1 98.88 95 GLU A CA 1
ATOM 720 C C . GLU A 1 95 ? 1.447 15.289 7.441 1 98.88 95 GLU A C 1
ATOM 722 O O . GLU A 1 95 ? 2.557 15.82 7.457 1 98.88 95 GLU A O 1
ATOM 727 N N . THR A 1 96 ? 1.26 14.016 7.191 1 98.62 96 THR A N 1
ATOM 728 C CA . THR A 1 96 ? 2.395 13.141 6.934 1 98.62 96 THR A CA 1
ATOM 729 C C . THR A 1 96 ? 2.854 13.266 5.484 1 98.62 96 THR A C 1
ATOM 731 O O . THR A 1 96 ? 2.166 13.867 4.656 1 98.62 96 THR A O 1
ATOM 734 N N . SER A 1 97 ? 4.035 12.719 5.223 1 97.25 97 SER A N 1
ATOM 735 C CA . SER A 1 97 ? 4.551 12.594 3.861 1 97.25 97 SER A CA 1
ATOM 736 C C . SER A 1 97 ? 4.391 11.172 3.336 1 97.25 97 SER A C 1
ATOM 738 O O . SER A 1 97 ? 4.621 10.203 4.062 1 97.25 97 SER A O 1
ATOM 740 N N . GLY A 1 98 ? 4.012 11.078 2.07 1 97 98 GLY A N 1
ATOM 741 C CA . GLY A 1 98 ? 3.848 9.742 1.52 1 97 98 GLY A CA 1
ATOM 742 C C . GLY A 1 98 ? 2.803 8.922 2.25 1 97 98 GLY A C 1
ATOM 743 O O . GLY A 1 98 ? 1.742 9.438 2.611 1 97 98 GLY A O 1
ATOM 744 N N . GLY A 1 99 ? 3.041 7.664 2.4 1 98.38 99 GLY A N 1
ATOM 745 C CA . GLY A 1 99 ? 2.154 6.785 3.145 1 98.38 99 GLY A CA 1
ATOM 746 C C . GLY A 1 99 ? 2.529 6.656 4.609 1 98.38 99 GLY A C 1
ATOM 747 O O . GLY A 1 99 ? 3.498 7.27 5.062 1 98.38 99 GLY A O 1
ATOM 748 N N . PHE A 1 100 ? 1.789 5.879 5.32 1 98.75 100 PHE A N 1
ATOM 749 C CA . PHE A 1 100 ? 1.87 5.746 6.77 1 98.75 100 PHE A CA 1
ATOM 750 C C . PHE A 1 100 ? 3.248 5.25 7.191 1 98.75 100 PHE A C 1
ATOM 752 O O . PHE A 1 100 ? 3.83 5.758 8.156 1 98.75 100 PHE A O 1
ATOM 759 N N . LEU A 1 101 ? 3.807 4.336 6.402 1 98.38 101 LEU A N 1
ATOM 760 C CA . LEU A 1 101 ? 5.102 3.768 6.754 1 98.38 101 LEU A CA 1
ATOM 761 C C . LEU A 1 101 ? 6.184 4.238 5.785 1 98.38 101 LEU A C 1
ATOM 763 O O . LEU A 1 101 ? 7.137 3.508 5.508 1 98.38 101 LEU A O 1
ATOM 767 N N . SER A 1 102 ? 6 5.348 5.234 1 97.44 102 SER A N 1
ATOM 768 C CA . SER A 1 102 ? 7.098 5.973 4.5 1 97.44 102 SER A CA 1
ATOM 769 C C . SER A 1 102 ? 8.266 6.309 5.426 1 97.44 102 SER A C 1
ATOM 771 O O . SER A 1 102 ? 8.062 6.551 6.617 1 97.44 102 SER A O 1
ATOM 773 N N . PRO A 1 103 ? 9.414 6.328 4.875 1 95.12 103 PRO A N 1
ATOM 774 C CA . PRO A 1 103 ? 10.57 6.633 5.723 1 95.12 103 PRO A CA 1
ATOM 775 C C . PRO A 1 103 ? 10.469 8 6.395 1 95.12 103 PRO A C 1
ATOM 777 O O . PRO A 1 103 ? 9.992 8.961 5.777 1 95.12 103 PRO A O 1
ATOM 780 N N . CYS A 1 104 ? 10.898 8.031 7.652 1 94.31 104 CYS A N 1
ATOM 781 C CA . CYS A 1 104 ? 10.953 9.25 8.445 1 94.31 104 CYS A CA 1
ATOM 782 C C . CYS A 1 104 ? 12.391 9.75 8.57 1 94.31 104 CYS A C 1
ATOM 784 O O . CYS A 1 104 ? 12.656 10.938 8.367 1 94.31 104 CYS A O 1
ATOM 786 N N . THR A 1 105 ? 13.25 8.938 8.945 1 92.56 105 THR A N 1
ATOM 787 C CA . THR A 1 105 ? 14.703 9.109 8.93 1 92.56 105 THR A CA 1
ATOM 788 C C . THR A 1 105 ? 15.367 7.934 8.219 1 92.56 105 THR A C 1
ATOM 790 O O . THR A 1 105 ? 14.711 7.168 7.512 1 92.56 105 THR A O 1
ATOM 793 N N . HIS A 1 106 ? 16.656 7.805 8.422 1 89.56 106 HIS A N 1
ATOM 794 C CA . HIS A 1 106 ? 17.375 6.711 7.766 1 89.56 106 HIS A CA 1
ATOM 795 C C . HIS A 1 106 ? 17.016 5.367 8.398 1 89.56 106 HIS A C 1
ATOM 797 O O . HIS A 1 106 ? 17.172 4.32 7.762 1 89.56 106 HIS A O 1
ATOM 803 N N . ASP A 1 107 ? 16.531 5.426 9.617 1 90.25 107 ASP A N 1
ATOM 804 C CA . ASP A 1 107 ? 16.344 4.152 10.305 1 90.25 107 ASP A CA 1
ATOM 805 C C . ASP A 1 107 ? 14.945 4.062 10.922 1 90.25 107 ASP A C 1
ATOM 807 O O . ASP A 1 107 ? 14.688 3.203 11.773 1 90.25 107 ASP A O 1
ATOM 811 N N . SER A 1 108 ? 14.125 5.031 10.531 1 94.31 108 SER A N 1
ATOM 812 C CA . SER A 1 108 ? 12.797 5.008 11.141 1 94.31 108 SER A CA 1
ATOM 813 C C . SER A 1 108 ? 11.711 5.277 10.102 1 94.31 108 SER A C 1
ATOM 815 O O . SER A 1 108 ? 11.969 5.887 9.062 1 94.31 108 SER A O 1
ATOM 817 N N . LEU A 1 109 ? 10.531 4.797 10.398 1 96.88 109 LEU A N 1
ATOM 818 C CA . LEU A 1 109 ? 9.344 5.012 9.57 1 96.88 109 LEU A CA 1
ATOM 819 C C . LEU A 1 109 ? 8.414 6.031 10.219 1 96.88 109 LEU A C 1
ATOM 821 O O . LEU A 1 109 ? 8.344 6.125 11.445 1 96.88 109 LEU A O 1
ATOM 825 N N . GLN A 1 110 ? 7.699 6.781 9.422 1 97.44 110 GLN A N 1
ATOM 826 C CA . GLN A 1 110 ? 6.828 7.84 9.922 1 97.44 110 GLN A CA 1
ATOM 827 C C . GLN A 1 110 ? 5.797 7.285 10.906 1 97.44 110 GLN A C 1
ATOM 829 O O . GLN A 1 110 ? 5.547 7.883 11.953 1 97.44 110 GLN A O 1
ATOM 834 N N . GLY A 1 111 ? 5.188 6.121 10.562 1 97.69 111 GLY A N 1
ATOM 835 C CA . GLY A 1 111 ? 4.18 5.523 11.422 1 97.69 111 GLY A CA 1
ATOM 836 C C . GLY A 1 111 ? 4.695 5.184 12.805 1 97.69 111 GLY A C 1
ATOM 837 O O . GLY A 1 111 ? 3.938 5.188 13.773 1 97.69 111 GLY A O 1
ATOM 838 N N . ASP A 1 112 ? 5.973 4.898 12.938 1 96.81 112 ASP A N 1
ATOM 839 C CA . ASP A 1 112 ? 6.578 4.582 14.227 1 96.81 112 ASP A CA 1
ATOM 840 C C . ASP A 1 112 ? 6.871 5.852 15.016 1 96.81 112 ASP A C 1
ATOM 842 O O . ASP A 1 112 ? 6.605 5.918 16.219 1 96.81 112 ASP A O 1
ATOM 846 N N . VAL A 1 113 ? 7.352 6.832 14.328 1 97.06 113 VAL A N 1
ATOM 847 C CA . VAL A 1 113 ? 7.758 8.07 14.977 1 97.06 113 VAL A CA 1
ATOM 848 C C . VAL A 1 113 ? 6.52 8.844 15.43 1 97.06 113 VAL A C 1
ATOM 850 O O . VAL A 1 113 ? 6.422 9.242 16.594 1 97.06 113 VAL A O 1
ATOM 853 N N . PHE A 1 114 ? 5.547 8.969 14.609 1 98 114 PHE A N 1
ATOM 854 C CA . PHE A 1 114 ? 4.398 9.828 14.891 1 98 114 PHE A CA 1
ATOM 855 C C . PHE A 1 114 ? 3.408 9.117 15.805 1 98 114 PHE A C 1
ATOM 857 O O . PHE A 1 114 ? 2.568 9.758 16.438 1 98 114 PHE A O 1
ATOM 864 N N . ALA A 1 115 ? 3.447 7.785 15.836 1 97.88 115 ALA A N 1
ATOM 865 C CA . ALA A 1 115 ? 2.561 7.016 16.703 1 97.88 115 ALA A CA 1
ATOM 866 C C . ALA A 1 115 ? 2.824 7.336 18.172 1 97.88 115 ALA A C 1
ATOM 868 O O . ALA A 1 115 ? 1.987 7.055 19.031 1 97.88 115 ALA A O 1
ATOM 869 N N . GLN A 1 116 ? 3.967 7.902 18.453 1 96.44 116 GLN A N 1
ATOM 870 C CA . GLN A 1 116 ? 4.352 8.188 19.828 1 96.44 116 GLN A CA 1
ATOM 871 C C . GLN A 1 116 ? 3.664 9.453 20.344 1 96.44 116 GLN A C 1
ATOM 873 O O . GLN A 1 116 ? 3.693 9.742 21.547 1 96.44 116 GLN A O 1
ATOM 878 N N . TRP A 1 117 ? 3.074 10.195 19.453 1 97 117 TRP A N 1
ATOM 879 C CA . TRP A 1 117 ? 2.432 11.453 19.828 1 97 117 TRP A CA 1
ATOM 880 C C . TRP A 1 117 ? 0.988 11.219 20.25 1 97 117 TRP A C 1
ATOM 882 O O . TRP A 1 117 ? 0.284 10.391 19.672 1 97 117 TRP A O 1
ATOM 892 N N . PRO A 1 118 ? 0.591 11.875 21.297 1 95.56 118 PRO A N 1
ATOM 893 C CA . PRO A 1 118 ? -0.795 11.75 21.75 1 95.56 118 PRO A CA 1
ATOM 894 C C . PRO A 1 118 ? -1.785 12.453 20.828 1 95.56 118 PRO A C 1
ATOM 896 O O . PRO A 1 118 ? -2.449 13.414 21.25 1 95.56 118 PRO A O 1
ATOM 899 N N . CYS A 1 119 ? -1.917 11.977 19.641 1 97.25 119 CYS A N 1
ATOM 900 C CA . CYS A 1 119 ? -2.75 12.586 18.609 1 97.25 119 CYS A CA 1
ATOM 901 C C . CYS A 1 119 ? -3.801 11.602 18.109 1 97.25 119 CYS A C 1
ATOM 903 O O . CYS A 1 119 ? -3.652 10.391 18.266 1 97.25 119 CYS A O 1
ATOM 905 N N . HIS A 1 120 ? -4.844 12.164 17.594 1 97.5 120 HIS A N 1
ATOM 906 C CA . HIS A 1 120 ? -5.805 11.383 16.812 1 97.5 120 HIS A CA 1
ATOM 907 C C . HIS A 1 120 ? -5.383 11.273 15.359 1 97.5 120 HIS A C 1
ATOM 909 O O . HIS A 1 120 ? -4.562 12.062 14.883 1 97.5 120 HIS A O 1
ATOM 915 N N . TRP A 1 121 ? -5.949 10.281 14.695 1 98.5 121 TRP A N 1
ATOM 916 C CA . TRP A 1 121 ? -5.531 10.031 13.32 1 98.5 121 TRP A CA 1
ATOM 917 C C . TRP A 1 121 ? -6.73 10.016 12.383 1 98.5 121 TRP A C 1
ATOM 919 O O . TRP A 1 121 ? -7.812 9.547 12.75 1 98.5 121 TRP A O 1
ATOM 929 N N . VAL A 1 122 ? -6.531 10.508 11.211 1 98.62 122 VAL A N 1
ATOM 930 C CA . VAL A 1 122 ? -7.457 10.391 10.094 1 98.62 122 VAL A CA 1
ATOM 931 C C . VAL A 1 122 ? -6.758 9.711 8.914 1 98.62 122 VAL A C 1
ATOM 933 O O . VAL A 1 122 ? -5.625 10.055 8.57 1 98.62 122 VAL A O 1
ATOM 936 N N . LEU A 1 123 ? -7.406 8.727 8.367 1 98.88 123 LEU A N 1
ATOM 937 C CA . LEU A 1 123 ? -6.871 8.055 7.191 1 98.88 123 LEU A CA 1
ATOM 938 C C . LEU A 1 123 ? -7.512 8.586 5.914 1 98.88 123 LEU A C 1
ATOM 940 O O . LEU A 1 123 ? -8.742 8.68 5.82 1 98.88 123 LEU A O 1
ATOM 944 N N . VAL A 1 124 ? -6.695 8.992 4.965 1 98.94 124 VAL A N 1
ATOM 945 C CA . VAL A 1 124 ? -7.16 9.43 3.654 1 98.94 124 VAL A CA 1
ATOM 946 C C . VAL A 1 124 ? -6.852 8.359 2.609 1 98.94 124 VAL A C 1
ATOM 948 O O . VAL A 1 124 ? -5.703 7.938 2.467 1 98.94 124 VAL A O 1
ATOM 951 N N . SER A 1 125 ? -7.84 7.895 1.952 1 98.88 125 SER A N 1
ATOM 952 C CA . SER A 1 125 ? -7.711 6.953 0.846 1 98.88 125 SER A CA 1
ATOM 953 C C . SER A 1 125 ? -8.219 7.559 -0.457 1 98.88 125 SER A C 1
ATOM 955 O O . SER A 1 125 ? -9.109 8.406 -0.446 1 98.88 125 SER A O 1
ATOM 957 N N . LYS A 1 126 ? -7.664 7.062 -1.541 1 98.69 126 LYS A N 1
ATOM 958 C CA . LYS A 1 126 ? -8.078 7.504 -2.869 1 98.69 126 LYS A CA 1
ATOM 959 C C . LYS A 1 126 ? -8.289 6.316 -3.805 1 98.69 126 LYS A C 1
ATOM 961 O O . LYS A 1 126 ? -7.516 5.359 -3.781 1 98.69 126 LYS A O 1
ATOM 966 N N . ALA A 1 127 ? -9.289 6.504 -4.676 1 97.62 127 ALA A N 1
ATOM 967 C CA . ALA A 1 127 ? -9.625 5.406 -5.574 1 97.62 127 ALA A CA 1
ATOM 968 C C . ALA A 1 127 ? -8.586 5.266 -6.684 1 97.62 127 ALA A C 1
ATOM 970 O O . ALA A 1 127 ? -8.297 6.23 -7.395 1 97.62 127 ALA A O 1
ATOM 971 N N . TYR A 1 128 ? -8.031 4.125 -6.898 1 96.25 128 TYR A N 1
ATOM 972 C CA . TYR A 1 128 ? -7.227 3.619 -8 1 96.25 128 TYR A CA 1
ATOM 973 C C . TYR A 1 128 ? -7.07 2.105 -7.914 1 96.25 128 TYR A C 1
ATOM 975 O O . TYR A 1 128 ? -7.383 1.501 -6.887 1 96.25 128 TYR A O 1
ATOM 983 N N . LEU A 1 129 ? -6.75 1.501 -8.969 1 95.12 129 LEU A N 1
ATOM 984 C CA . LEU A 1 129 ? -6.555 0.056 -8.938 1 95.12 129 LEU A CA 1
ATOM 985 C C . LEU A 1 129 ? -5.477 -0.324 -7.93 1 95.12 129 LEU A C 1
ATOM 987 O O . LEU A 1 129 ? -4.305 0.024 -8.102 1 95.12 129 LEU A O 1
ATOM 991 N N . GLY A 1 130 ? -5.754 -0.985 -6.848 1 96 130 GLY A N 1
ATOM 992 C CA . GLY A 1 130 ? -4.855 -1.36 -5.766 1 96 130 GLY A CA 1
ATOM 993 C C . GLY A 1 130 ? -5.156 -0.636 -4.465 1 96 130 GLY A C 1
ATOM 994 O O . GLY A 1 130 ? -4.637 -1.005 -3.41 1 96 130 GLY A O 1
ATOM 995 N N . SER A 1 131 ? -6.086 0.335 -4.492 1 97.38 131 SER A N 1
ATOM 996 C CA . SER A 1 131 ? -6.293 1.211 -3.342 1 97.38 131 SER A CA 1
ATOM 997 C C . SER A 1 131 ? -6.938 0.458 -2.184 1 97.38 131 SER A C 1
ATOM 999 O O . SER A 1 131 ? -6.668 0.755 -1.017 1 97.38 131 SER A O 1
ATOM 1001 N N . ILE A 1 132 ? -7.77 -0.536 -2.471 1 96.75 132 ILE A N 1
ATOM 1002 C CA . ILE A 1 132 ? -8.383 -1.318 -1.402 1 96.75 132 ILE A CA 1
ATOM 1003 C C . ILE A 1 132 ? -7.297 -2.055 -0.617 1 96.75 132 ILE A C 1
ATOM 1005 O O . ILE A 1 132 ? -7.285 -2.018 0.616 1 96.75 132 ILE A O 1
ATOM 1009 N N . ASN A 1 133 ? -6.426 -2.678 -1.363 1 97.75 133 ASN A N 1
AT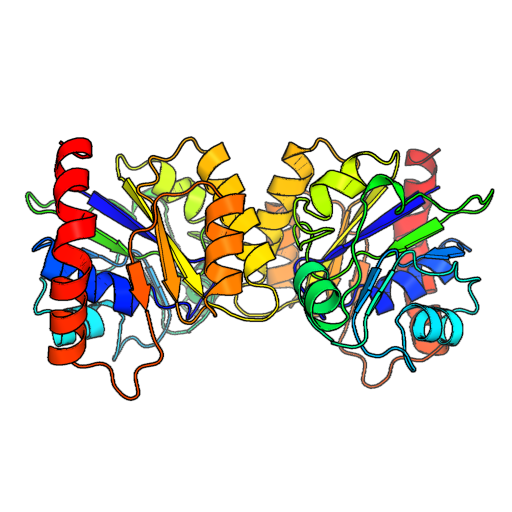OM 1010 C CA . ASN A 1 133 ? -5.266 -3.328 -0.761 1 97.75 133 ASN A CA 1
ATOM 1011 C C . ASN A 1 133 ? -4.477 -2.365 0.122 1 97.75 133 ASN A C 1
ATOM 1013 O O . ASN A 1 133 ? -4.223 -2.654 1.292 1 97.75 133 ASN A O 1
ATOM 1017 N N . HIS A 1 134 ? -4.168 -1.215 -0.371 1 98.69 134 HIS A N 1
ATOM 1018 C CA . HIS A 1 134 ? -3.344 -0.248 0.344 1 98.69 134 HIS A CA 1
ATOM 1019 C C . HIS A 1 134 ? -4.082 0.319 1.552 1 98.69 134 HIS A C 1
ATOM 1021 O O . HIS A 1 134 ? -3.471 0.593 2.588 1 98.69 134 HIS A O 1
ATOM 1027 N N . THR A 1 135 ? -5.371 0.485 1.438 1 98.69 135 THR A N 1
ATOM 1028 C CA . THR A 1 135 ? -6.18 0.979 2.545 1 98.69 135 THR A CA 1
ATOM 1029 C C . THR A 1 135 ? -6.215 -0.035 3.686 1 98.69 135 THR A C 1
ATOM 1031 O O . THR A 1 135 ? -5.953 0.312 4.84 1 98.69 135 THR A O 1
ATOM 1034 N N . CYS A 1 136 ? -6.465 -1.301 3.344 1 98.5 136 CYS A N 1
ATOM 1035 C CA . CYS A 1 136 ? -6.543 -2.346 4.359 1 98.5 136 CYS A CA 1
ATOM 1036 C C . CYS A 1 136 ? -5.199 -2.541 5.047 1 98.5 136 CYS A C 1
ATOM 1038 O O . CYS A 1 136 ? -5.133 -2.672 6.27 1 98.5 136 CYS A O 1
ATOM 1040 N N . LEU A 1 137 ? -4.176 -2.516 4.273 1 98.88 137 LEU A N 1
ATOM 1041 C CA . LEU A 1 137 ? -2.832 -2.658 4.828 1 98.88 137 LEU A CA 1
ATOM 1042 C C . LEU A 1 137 ? -2.523 -1.526 5.801 1 98.88 137 LEU A C 1
ATOM 1044 O O . LEU A 1 137 ? -2.021 -1.768 6.902 1 98.88 137 LEU A O 1
ATOM 1048 N N . THR A 1 138 ? -2.787 -0.313 5.387 1 98.94 138 THR A N 1
ATOM 1049 C CA . THR A 1 138 ? -2.506 0.851 6.219 1 98.94 138 THR A CA 1
ATOM 1050 C C . THR A 1 138 ? -3.301 0.79 7.52 1 98.94 138 THR A C 1
ATOM 1052 O O . THR A 1 138 ? -2.754 1.024 8.602 1 98.94 138 THR A O 1
ATOM 1055 N N . LEU A 1 139 ? -4.543 0.423 7.426 1 98.81 139 LEU A N 1
ATOM 1056 C CA . LEU A 1 139 ? -5.398 0.342 8.602 1 98.81 139 LEU A CA 1
ATOM 1057 C C . LEU A 1 139 ? -4.871 -0.698 9.586 1 98.81 139 LEU A C 1
ATOM 1059 O O . LEU A 1 139 ? -4.82 -0.448 10.797 1 98.81 139 LEU A O 1
ATOM 1063 N N . GLU A 1 140 ? -4.48 -1.845 9.094 1 98.69 140 GLU A N 1
ATOM 1064 C CA . GLU A 1 140 ? -3.938 -2.869 9.977 1 98.69 140 GLU A CA 1
ATOM 1065 C C . GLU A 1 140 ? -2.684 -2.373 10.695 1 98.69 140 GLU A C 1
ATOM 1067 O O . GLU A 1 140 ? -2.506 -2.621 11.891 1 98.69 140 GLU A O 1
ATOM 1072 N N . ALA A 1 141 ? -1.842 -1.713 9.969 1 98.81 141 ALA A N 1
ATOM 1073 C CA . ALA A 1 141 ? -0.623 -1.173 10.57 1 98.81 141 ALA A CA 1
ATOM 1074 C C . ALA A 1 141 ? -0.949 -0.159 11.664 1 98.81 141 ALA A C 1
ATOM 1076 O O . ALA A 1 141 ? -0.307 -0.144 12.719 1 98.81 141 ALA A O 1
ATOM 1077 N N . MET A 1 142 ? -1.93 0.687 11.398 1 98.81 142 MET A N 1
ATOM 1078 C CA . MET A 1 142 ? -2.344 1.689 12.375 1 98.81 142 MET A CA 1
ATOM 1079 C C . MET A 1 142 ? -2.938 1.028 13.617 1 98.81 142 MET A C 1
ATOM 1081 O O . MET A 1 142 ? -2.619 1.411 14.742 1 98.81 142 MET A O 1
ATOM 1085 N N . ARG A 1 143 ? -3.756 0.028 13.391 1 98.5 143 ARG A N 1
ATOM 1086 C CA . ARG A 1 143 ? -4.387 -0.677 14.5 1 98.5 143 ARG A CA 1
ATOM 1087 C C . ARG A 1 143 ? -3.352 -1.422 15.336 1 98.5 143 ARG A C 1
ATOM 1089 O O . ARG A 1 143 ? -3.457 -1.471 16.562 1 98.5 143 ARG A O 1
ATOM 1096 N N . ALA A 1 144 ? -2.395 -1.961 14.695 1 98.31 144 ALA A N 1
ATOM 1097 C CA . ALA A 1 144 ? -1.34 -2.689 15.398 1 98.31 144 ALA A CA 1
ATOM 1098 C C . ALA A 1 144 ? -0.574 -1.77 16.344 1 98.31 144 ALA A C 1
ATOM 1100 O O . ALA A 1 144 ? 0.073 -2.236 17.281 1 98.31 144 ALA A O 1
ATOM 1101 N N . ARG A 1 145 ? -0.669 -0.519 16.125 1 98.19 145 ARG A N 1
ATOM 1102 C CA . ARG A 1 145 ? 0.018 0.466 16.969 1 98.19 145 ARG A CA 1
ATOM 1103 C C . ARG A 1 145 ? -0.939 1.104 17.969 1 98.19 145 ARG A C 1
ATOM 1105 O O . ARG A 1 145 ? -0.598 2.096 18.609 1 98.19 145 ARG A O 1
ATOM 1112 N N . ASN A 1 146 ? -2.182 0.621 17.984 1 97.88 146 ASN A N 1
ATOM 1113 C CA . ASN A 1 146 ? -3.215 1.059 18.922 1 97.88 146 ASN A CA 1
ATOM 1114 C C . ASN A 1 146 ? -3.477 2.559 18.797 1 97.88 146 ASN A C 1
ATOM 1116 O O . ASN A 1 146 ? -3.594 3.252 19.812 1 97.88 146 ASN A O 1
ATOM 1120 N N . LEU A 1 147 ? -3.523 3.031 17.641 1 98.19 147 LEU A N 1
ATOM 1121 C CA . LEU A 1 147 ? -3.74 4.457 17.391 1 98.19 147 LEU A CA 1
ATOM 1122 C C . LEU A 1 147 ? -5.211 4.816 17.562 1 98.19 147 LEU A C 1
ATOM 1124 O O . LEU A 1 147 ? -6.09 3.988 17.312 1 98.19 147 LEU A O 1
ATOM 1128 N N . SER A 1 148 ? -5.426 6.027 18.031 1 97.25 148 SER A N 1
ATOM 1129 C CA . SER A 1 148 ? -6.773 6.582 18.047 1 97.25 148 SER A CA 1
ATOM 1130 C C . SER A 1 148 ? -7.188 7.066 16.672 1 97.25 148 SER A C 1
ATOM 1132 O O . SER A 1 148 ? -6.887 8.195 16.281 1 97.25 148 SER A O 1
ATOM 1134 N N . ILE A 1 149 ? -7.914 6.227 15.961 1 97.88 149 ILE A N 1
ATOM 1135 C CA . ILE A 1 149 ? -8.312 6.555 14.602 1 97.88 149 ILE A CA 1
ATOM 1136 C C . ILE A 1 149 ? -9.727 7.137 14.602 1 97.88 149 ILE A C 1
ATOM 1138 O O . ILE A 1 149 ? -10.688 6.441 14.938 1 97.88 149 ILE A O 1
ATOM 1142 N N . LEU A 1 150 ? -9.82 8.344 14.203 1 97.31 150 LEU A N 1
ATOM 1143 C CA . LEU A 1 150 ? -11.117 9.016 14.195 1 97.31 150 LEU A CA 1
ATOM 1144 C C . LEU A 1 150 ? -12 8.484 13.07 1 97.31 150 LEU A C 1
ATOM 1146 O O . LEU A 1 150 ? -13.227 8.477 13.195 1 97.31 150 LEU A O 1
ATOM 1150 N N . GLY A 1 151 ? -11.383 8.148 11.961 1 98 151 GLY A N 1
ATOM 1151 C CA . GLY A 1 151 ? -12.141 7.668 10.812 1 98 151 GLY A CA 1
ATOM 1152 C C . GLY A 1 151 ? -11.383 7.793 9.508 1 98 151 GLY A C 1
ATOM 1153 O O . GLY A 1 151 ? -10.148 7.883 9.5 1 98 151 GLY A O 1
ATOM 1154 N N . ILE A 1 152 ? -12.156 7.738 8.391 1 98.69 152 ILE A N 1
ATOM 1155 C CA . ILE A 1 152 ? -11.555 7.688 7.062 1 98.69 152 ILE A CA 1
ATOM 1156 C C . ILE A 1 152 ? -12.234 8.703 6.148 1 98.69 152 ILE A C 1
ATOM 1158 O O . ILE A 1 152 ? -13.445 8.914 6.234 1 98.69 152 ILE A O 1
ATOM 1162 N N . ILE A 1 153 ? -11.445 9.367 5.375 1 98.75 153 ILE A N 1
ATOM 1163 C CA . ILE A 1 153 ? -11.898 10.219 4.277 1 98.75 153 ILE A CA 1
ATOM 1164 C C . ILE A 1 153 ? -11.633 9.523 2.945 1 98.75 153 ILE A C 1
ATOM 1166 O O . ILE A 1 153 ? -10.516 9.062 2.695 1 98.75 153 ILE A O 1
ATOM 1170 N N . LEU A 1 154 ? -12.633 9.43 2.076 1 98.81 154 LEU A N 1
ATOM 1171 C CA . LEU A 1 154 ? -12.555 8.688 0.823 1 98.81 154 LEU A CA 1
ATOM 1172 C C . LEU A 1 154 ? -12.562 9.641 -0.371 1 98.81 154 LEU A C 1
ATOM 1174 O O . LEU A 1 154 ? -13.531 10.375 -0.573 1 98.81 154 LEU A O 1
ATOM 1178 N N . ASN A 1 155 ? -11.461 9.594 -1.115 1 98.81 155 ASN A N 1
ATOM 1179 C CA . ASN A 1 155 ? -11.25 10.484 -2.256 1 98.81 155 ASN A CA 1
ATOM 1180 C C . ASN A 1 155 ? -11.57 9.781 -3.574 1 98.81 155 ASN A C 1
ATOM 1182 O O . ASN A 1 155 ? -10.867 8.844 -3.967 1 98.81 155 ASN A O 1
ATOM 1186 N N . GLN A 1 156 ? -12.703 10.148 -4.258 1 98.25 156 GLN A N 1
ATOM 1187 C CA . GLN A 1 156 ? -13.039 9.812 -5.637 1 98.25 156 GLN A CA 1
ATOM 1188 C C . GLN A 1 156 ? -13.414 8.336 -5.766 1 98.25 156 GLN A C 1
ATOM 1190 O O . GLN A 1 156 ? -13.117 7.703 -6.781 1 98.25 156 GLN A O 1
ATOM 1195 N N . TYR A 1 157 ? -13.914 7.742 -4.762 1 97.56 157 TYR A N 1
ATOM 1196 C CA . TYR A 1 157 ? -14.406 6.375 -4.84 1 97.56 157 TYR A CA 1
ATOM 1197 C C . TYR A 1 157 ? -15.812 6.336 -5.434 1 97.56 157 TYR A C 1
ATOM 1199 O O . TYR A 1 157 ? -16.672 7.148 -5.078 1 97.56 157 TYR A O 1
ATOM 1207 N N . PRO A 1 158 ? -16.047 5.387 -6.34 1 95.69 158 PRO A N 1
ATOM 1208 C CA . PRO A 1 158 ? -17.453 5.094 -6.645 1 95.69 158 PRO A CA 1
ATOM 1209 C C . PRO A 1 158 ? -18.234 4.617 -5.426 1 95.69 158 PRO A C 1
ATOM 1211 O O . PRO A 1 158 ? -17.656 4.012 -4.516 1 95.69 158 PRO A O 1
ATOM 1214 N N . LYS A 1 159 ? -19.5 4.84 -5.406 1 95.31 159 LYS A N 1
ATOM 1215 C CA . LYS A 1 159 ? -20.344 4.586 -4.242 1 95.31 159 LYS A CA 1
ATOM 1216 C C . LYS A 1 159 ? -20.234 3.131 -3.791 1 95.31 159 LYS A C 1
ATOM 1218 O O . LYS A 1 159 ? -20.125 2.854 -2.596 1 95.31 159 LYS A O 1
ATOM 1223 N N . GLU A 1 160 ? -20.25 2.229 -4.68 1 91.75 160 GLU A N 1
ATOM 1224 C CA . GLU A 1 160 ? -20.203 0.81 -4.336 1 91.75 160 GLU A CA 1
ATOM 1225 C C . GLU A 1 160 ? -18.906 0.454 -3.631 1 91.75 160 GLU A C 1
ATOM 1227 O O . GLU A 1 160 ? -18.906 -0.304 -2.658 1 91.75 160 GLU A O 1
ATOM 1232 N N . GLU A 1 161 ? -17.812 1.003 -4.121 1 93.69 161 GLU A N 1
ATOM 1233 C CA . GLU A 1 161 ? -16.516 0.75 -3.512 1 93.69 161 GLU A CA 1
ATOM 1234 C C . GLU A 1 161 ? -16.406 1.422 -2.145 1 93.69 161 GLU A C 1
ATOM 1236 O O . GLU A 1 161 ? -15.805 0.867 -1.221 1 93.69 161 GLU A O 1
ATOM 1241 N N . GLU A 1 162 ? -16.906 2.615 -2.109 1 96.56 162 GLU A N 1
ATOM 1242 C CA . GLU A 1 162 ? -16.969 3.311 -0.827 1 96.56 162 GLU A CA 1
ATOM 1243 C C . GLU A 1 162 ? -17.688 2.467 0.223 1 96.56 162 GLU A C 1
ATOM 1245 O O . GLU A 1 162 ? -17.172 2.271 1.326 1 96.56 162 GLU A O 1
ATOM 1250 N N . ASP A 1 163 ? -18.844 1.961 -0.149 1 94.69 163 ASP A N 1
ATOM 1251 C CA . ASP A 1 163 ? -19.641 1.147 0.768 1 94.69 163 ASP A CA 1
ATOM 1252 C C . ASP A 1 163 ? -18.875 -0.113 1.18 1 94.69 163 ASP A C 1
ATOM 1254 O O . ASP A 1 163 ? -18.875 -0.489 2.354 1 94.69 163 ASP A O 1
ATOM 1258 N N . TRP A 1 164 ? -18.297 -0.705 0.237 1 92 164 TRP A N 1
ATOM 1259 C CA . TRP A 1 164 ? -17.516 -1.913 0.499 1 92 164 TRP A CA 1
ATOM 1260 C C . TRP A 1 164 ? -16.375 -1.63 1.477 1 92 164 TRP A C 1
ATOM 1262 O O . TRP A 1 164 ? -16.188 -2.369 2.445 1 92 164 TRP A O 1
ATOM 1272 N N . LEU A 1 165 ? -15.648 -0.558 1.264 1 95.5 165 LEU A N 1
ATOM 1273 C CA . LEU A 1 165 ? -14.508 -0.202 2.104 1 95.5 165 LEU A CA 1
ATOM 1274 C C . LEU A 1 165 ? -14.961 0.114 3.525 1 95.5 165 LEU A C 1
ATOM 1276 O O . LEU A 1 165 ? -14.32 -0.308 4.492 1 95.5 165 LEU A O 1
ATOM 1280 N N . LEU A 1 166 ? -16.078 0.836 3.646 1 97.12 166 LEU A N 1
ATOM 1281 C CA . LEU A 1 166 ? -16.578 1.202 4.969 1 97.12 166 LEU A CA 1
ATOM 1282 C C . LEU A 1 166 ? -17.031 -0.034 5.742 1 97.12 166 LEU A C 1
ATOM 1284 O O . LEU A 1 166 ? -16.75 -0.159 6.934 1 97.12 166 LEU A O 1
ATOM 1288 N N . ARG A 1 167 ? -17.594 -0.934 5.055 1 94.75 167 ARG A N 1
ATOM 1289 C CA . ARG A 1 167 ? -18.016 -2.182 5.691 1 94.75 167 ARG A CA 1
ATOM 1290 C C . ARG A 1 167 ? -16.812 -3.016 6.102 1 94.75 167 ARG A C 1
ATOM 1292 O O . ARG A 1 167 ? -16.766 -3.562 7.203 1 94.75 167 ARG A O 1
ATOM 1299 N N . THR A 1 168 ? -15.883 -3.104 5.281 1 93.25 168 THR A N 1
ATOM 1300 C CA . THR A 1 168 ? -14.703 -3.943 5.48 1 93.25 168 THR A CA 1
ATOM 1301 C C . THR A 1 168 ? -13.812 -3.371 6.582 1 93.25 168 THR A C 1
ATOM 1303 O O . THR A 1 168 ? -13.281 -4.113 7.406 1 93.25 168 THR A O 1
ATOM 1306 N N . THR A 1 169 ? -13.648 -2.109 6.59 1 95.69 169 THR A N 1
ATOM 1307 C CA . THR A 1 169 ? -12.719 -1.484 7.52 1 95.69 169 THR A CA 1
ATOM 1308 C C . THR A 1 169 ? -13.383 -1.253 8.875 1 95.69 169 THR A C 1
ATOM 1310 O O . THR A 1 169 ? -12.711 -1.237 9.906 1 95.69 169 THR A O 1
ATOM 1313 N N . GLY A 1 170 ? -14.734 -0.928 8.867 1 96.81 170 GLY A N 1
ATOM 1314 C CA . GLY A 1 170 ? -15.445 -0.585 10.086 1 96.81 170 GLY A CA 1
ATOM 1315 C C . GLY A 1 170 ? -15.117 0.801 10.602 1 96.81 170 GLY A C 1
ATOM 1316 O O . GLY A 1 170 ? -15.461 1.148 11.734 1 96.81 170 GLY A O 1
ATOM 1317 N N . LEU A 1 171 ? -14.391 1.578 9.852 1 97.31 171 LEU A N 1
ATOM 1318 C CA . LEU A 1 171 ? -14.023 2.918 10.289 1 97.31 171 LEU A CA 1
ATOM 1319 C C . LEU A 1 171 ? -15.188 3.887 10.133 1 97.31 171 LEU A C 1
ATOM 1321 O O . LEU A 1 171 ? -15.945 3.799 9.156 1 97.31 171 LEU A O 1
ATOM 1325 N N . PRO A 1 172 ? -15.281 4.848 11.078 1 96.94 172 PRO A N 1
ATOM 1326 C CA . PRO A 1 172 ? -16.25 5.914 10.859 1 96.94 172 PRO A CA 1
ATOM 1327 C C . PRO A 1 172 ? -15.984 6.703 9.578 1 96.94 172 PRO A C 1
ATOM 1329 O O . PRO A 1 172 ? -14.828 6.984 9.258 1 96.94 172 PRO A O 1
ATOM 1332 N N . PHE A 1 173 ? -17.031 6.945 8.875 1 97.56 173 PHE A N 1
ATOM 1333 C CA . PHE A 1 173 ? -16.953 7.797 7.691 1 97.56 173 PHE A CA 1
ATOM 1334 C C . PHE A 1 173 ? -16.844 9.266 8.086 1 97.56 173 PHE A C 1
ATOM 1336 O O . PHE A 1 173 ? -17.703 9.789 8.812 1 97.56 173 PHE A O 1
ATOM 1343 N N . LEU A 1 174 ? -15.805 9.977 7.547 1 97.75 174 LEU A N 1
ATOM 1344 C CA . LEU A 1 174 ? -15.578 11.352 7.965 1 97.75 174 LEU A CA 1
ATOM 1345 C C . LEU A 1 174 ? -15.891 12.328 6.832 1 97.75 174 LEU A C 1
ATOM 1347 O O . LEU A 1 174 ? -16.047 13.523 7.062 1 97.75 174 LEU A O 1
ATOM 1351 N N . GLY A 1 175 ? -15.883 11.773 5.617 1 97.56 175 GLY A N 1
ATOM 1352 C CA . GLY A 1 175 ? -16.156 12.617 4.461 1 97.56 175 GLY A CA 1
ATOM 1353 C C . GLY A 1 175 ? -15.672 12.008 3.154 1 97.56 175 GLY A C 1
ATOM 1354 O O . GLY A 1 175 ? -14.898 11.047 3.154 1 97.56 175 GLY A O 1
ATOM 1355 N N . ARG A 1 176 ? -16.172 12.539 2.057 1 98 176 ARG A N 1
ATOM 1356 C CA . ARG A 1 176 ? -15.773 12.156 0.709 1 98 176 ARG A CA 1
ATOM 1357 C C . ARG A 1 176 ? -15.289 13.359 -0.087 1 98 176 ARG A C 1
ATOM 1359 O O . ARG A 1 176 ? -15.781 14.469 0.096 1 98 176 ARG A O 1
ATOM 1366 N N . LEU A 1 177 ? -14.227 13.203 -0.836 1 98.56 177 LEU A N 1
ATOM 1367 C CA . LEU A 1 177 ? -13.766 14.172 -1.827 1 98.56 177 LEU A CA 1
ATOM 1368 C C . LEU A 1 177 ? -14.172 13.742 -3.232 1 98.56 177 LEU A C 1
ATOM 1370 O O . LEU A 1 177 ? -14.039 12.57 -3.592 1 98.56 177 LEU A O 1
ATOM 1374 N N . ASN A 1 178 ? -14.656 14.695 -3.973 1 97.56 178 ASN A N 1
ATOM 1375 C CA . ASN A 1 178 ? -15 14.469 -5.371 1 97.56 178 ASN A CA 1
ATOM 1376 C C . ASN A 1 178 ? -13.945 15.047 -6.309 1 97.56 178 ASN A C 1
ATOM 1378 O O . ASN A 1 178 ? -13.023 15.734 -5.863 1 97.56 178 ASN A O 1
ATOM 1382 N N . TYR A 1 179 ? -14.062 14.648 -7.555 1 95.88 179 TYR A N 1
ATOM 1383 C CA . TYR A 1 179 ? -13.195 15.297 -8.531 1 95.88 179 TYR A CA 1
ATOM 1384 C C . TYR A 1 179 ? -13.492 16.797 -8.617 1 95.88 179 TYR A C 1
ATOM 1386 O O . TYR A 1 179 ? -14.648 17.203 -8.773 1 95.88 179 TYR A O 1
ATOM 1394 N N . GLU A 1 180 ? -12.492 17.594 -8.391 1 95.69 180 GLU A N 1
ATOM 1395 C CA . GLU A 1 180 ? -12.602 19.047 -8.469 1 95.69 180 GLU A CA 1
ATOM 1396 C C . GLU A 1 180 ? -11.734 19.609 -9.609 1 95.69 180 GLU A C 1
ATOM 1398 O O . GLU A 1 180 ? -10.531 19.344 -9.664 1 95.69 180 GLU A O 1
ATOM 1403 N N . LYS A 1 181 ? -12.336 20.312 -10.5 1 92.25 181 LYS A N 1
ATOM 1404 C CA . LYS A 1 181 ? -11.594 20.922 -11.602 1 92.25 181 LYS A CA 1
ATOM 1405 C C . LYS A 1 181 ? -10.523 21.875 -11.078 1 92.25 181 LYS A C 1
ATOM 1407 O O . LYS A 1 181 ? -9.422 21.953 -11.641 1 92.25 181 LYS A O 1
ATOM 1412 N N . SER A 1 182 ? -10.883 22.562 -10.047 1 93.5 182 SER A N 1
ATOM 1413 C CA . SER A 1 182 ? -9.969 23.484 -9.375 1 93.5 182 SER A CA 1
ATOM 1414 C C . SER A 1 182 ? -10.219 23.5 -7.867 1 93.5 182 SER A C 1
ATOM 1416 O O . SER A 1 182 ? -11.367 23.453 -7.422 1 93.5 182 SER A O 1
ATOM 1418 N N . ILE A 1 183 ? -9.141 23.578 -7.184 1 96.38 183 ILE A N 1
ATOM 1419 C CA . ILE A 1 183 ? -9.227 23.688 -5.734 1 96.38 183 ILE A CA 1
ATOM 1420 C C . ILE A 1 183 ? -8.922 25.125 -5.301 1 96.38 183 ILE A C 1
ATOM 1422 O O . ILE A 1 183 ? -7.82 25.625 -5.539 1 96.38 183 ILE A O 1
ATOM 1426 N N . SER A 1 184 ? -9.914 25.781 -4.75 1 97.94 184 SER A N 1
ATOM 1427 C CA . SER A 1 184 ? -9.844 27.172 -4.301 1 97.94 184 SER A CA 1
ATOM 1428 C C . SER A 1 184 ? -10.281 27.312 -2.85 1 97.94 184 SER A C 1
ATOM 1430 O O . SER A 1 184 ? -10.695 26.328 -2.225 1 97.94 184 SER A O 1
ATOM 1432 N N . LYS A 1 185 ? -10.172 28.531 -2.332 1 98.38 185 LYS A N 1
ATOM 1433 C CA . LYS A 1 185 ? -10.68 28.828 -0.993 1 98.38 185 LYS A CA 1
ATOM 1434 C C . LYS A 1 185 ? -12.164 28.484 -0.883 1 98.38 185 LYS A C 1
ATOM 1436 O O . LYS A 1 185 ? -12.609 27.953 0.135 1 98.38 185 LYS A O 1
ATOM 1441 N N . ALA A 1 186 ? -12.812 28.766 -1.934 1 98.12 186 ALA A N 1
ATOM 1442 C CA . ALA A 1 186 ? -14.25 28.484 -1.954 1 98.12 186 ALA A CA 1
ATOM 1443 C C . ALA A 1 186 ? -14.516 26.984 -1.9 1 98.12 186 ALA A C 1
ATOM 1445 O O . ALA A 1 186 ? -15.438 26.531 -1.209 1 98.12 186 ALA A O 1
ATOM 1446 N N . THR A 1 187 ? -13.789 26.219 -2.668 1 98.44 187 THR A N 1
ATOM 1447 C CA . THR A 1 187 ? -13.93 24.766 -2.648 1 98.44 187 THR A CA 1
ATOM 1448 C C . THR A 1 187 ? -13.703 24.219 -1.244 1 98.44 187 THR A C 1
ATOM 1450 O O . THR A 1 187 ? -14.469 23.391 -0.765 1 98.44 187 THR A O 1
ATOM 1453 N N . VAL A 1 188 ? -12.68 24.719 -0.58 1 98.75 188 VAL A N 1
ATOM 1454 C CA . VAL A 1 188 ? -12.328 24.297 0.771 1 98.75 188 VAL A CA 1
ATOM 1455 C C . VAL A 1 188 ? -13.461 24.641 1.733 1 98.75 188 VAL A C 1
ATOM 1457 O O . VAL A 1 188 ? -13.883 23.797 2.533 1 98.75 188 VAL A O 1
ATOM 1460 N N . GLN A 1 189 ? -13.922 25.844 1.628 1 98.44 189 GLN A N 1
ATOM 1461 C CA . GLN A 1 189 ? -15.016 26.281 2.488 1 98.44 189 GLN A CA 1
ATOM 1462 C C . GLN A 1 189 ? -16.266 25.438 2.279 1 98.44 189 GLN A C 1
ATOM 1464 O O . GLN A 1 189 ? -16.969 25.109 3.238 1 98.44 189 GLN A O 1
ATOM 1469 N N . ASN A 1 190 ? -16.547 25.078 1.053 1 98.25 190 ASN A N 1
ATOM 1470 C CA . ASN A 1 190 ? -17.703 24.234 0.741 1 98.25 190 ASN A CA 1
ATOM 1471 C C . ASN A 1 190 ? -17.594 22.875 1.411 1 98.25 190 ASN A C 1
ATOM 1473 O O . ASN A 1 190 ? -18.562 22.375 1.985 1 98.25 190 ASN A O 1
ATOM 1477 N N . TYR A 1 191 ? -16.469 22.297 1.356 1 98.62 191 TYR A N 1
ATOM 1478 C CA . TYR A 1 191 ? -16.297 21 2.006 1 98.62 191 TYR A CA 1
ATOM 1479 C C . TYR A 1 191 ? -16.375 21.125 3.521 1 98.62 191 TYR A C 1
ATOM 1481 O O . TYR A 1 191 ? -16.938 20.266 4.195 1 98.62 191 TYR A O 1
ATOM 1489 N N . ALA A 1 192 ? -15.758 22.172 4.086 1 98.25 192 ALA A N 1
ATOM 1490 C CA . ALA A 1 192 ? -15.844 22.391 5.523 1 98.25 192 ALA A CA 1
ATOM 1491 C C . ALA A 1 192 ? -17.297 22.469 5.977 1 98.25 192 ALA A C 1
ATOM 1493 O O . ALA A 1 192 ? -17.672 21.891 7.008 1 98.25 192 ALA A O 1
ATOM 1494 N N . ASN A 1 193 ? -18.094 23.109 5.176 1 97.75 193 ASN A N 1
ATOM 1495 C CA . ASN A 1 193 ? -19.516 23.203 5.48 1 97.75 193 ASN A CA 1
ATOM 1496 C C . ASN A 1 193 ? -20.219 21.859 5.375 1 97.75 193 ASN A C 1
ATOM 1498 O O . ASN A 1 193 ? -21.031 21.516 6.223 1 97.75 193 ASN A O 1
ATOM 1502 N N . LEU A 1 194 ? -19.875 21.125 4.367 1 97.12 194 LEU A N 1
ATOM 1503 C CA . LEU A 1 194 ? -20.5 19.828 4.117 1 97.12 194 LEU A CA 1
ATOM 1504 C C . LEU A 1 194 ? -20.156 18.844 5.227 1 97.12 194 LEU A C 1
ATOM 1506 O O . LEU A 1 194 ? -20.969 17.984 5.578 1 97.12 194 LEU A O 1
ATOM 1510 N N . TRP A 1 195 ? -18.938 19 5.801 1 97.44 195 TRP A N 1
ATOM 1511 C CA . TRP A 1 195 ? -18.453 18.016 6.766 1 97.44 195 TRP A CA 1
ATOM 1512 C C . TRP A 1 195 ? -18.812 18.438 8.188 1 97.44 195 TRP A C 1
ATOM 1514 O O . TRP A 1 195 ? -18.562 17.688 9.141 1 97.44 195 TRP A O 1
ATOM 1524 N N . LYS A 1 196 ? -19.406 19.547 8.445 1 95.25 196 LYS A N 1
ATOM 1525 C CA . LYS A 1 196 ? -19.641 20.141 9.758 1 95.25 196 LYS A CA 1
ATOM 1526 C C . LYS A 1 196 ? -20.406 19.188 10.664 1 95.25 196 LYS A C 1
ATOM 1528 O O . LYS A 1 196 ? -20 18.922 11.797 1 95.25 196 LYS A O 1
ATOM 1533 N N . GLU A 1 197 ? -21.453 18.625 10.125 1 92.25 197 GLU A N 1
ATOM 1534 C CA . GLU A 1 197 ? -22.312 17.766 10.945 1 92.25 197 GLU A CA 1
ATOM 1535 C C . GLU A 1 197 ? -21.609 16.453 11.297 1 92.25 197 GLU A C 1
ATOM 1537 O O . GLU A 1 197 ? -21.719 15.961 12.414 1 92.25 197 GLU A O 1
ATOM 1542 N N . THR A 1 198 ? -20.906 15.945 10.359 1 92.88 198 THR A N 1
ATOM 1543 C CA . THR A 1 198 ? -20.203 14.695 10.562 1 92.88 198 THR A CA 1
ATOM 1544 C C . THR A 1 198 ? -19.141 14.844 11.648 1 92.88 198 THR A C 1
ATOM 1546 O O . THR A 1 198 ? -18.891 13.914 12.422 1 92.88 198 THR A O 1
ATOM 1549 N N . TRP A 1 199 ? -18.547 16.016 11.727 1 92.81 199 TRP A N 1
ATOM 1550 C CA . TRP A 1 199 ? -17.422 16.234 12.625 1 92.81 199 TRP A CA 1
ATOM 1551 C C . TRP A 1 199 ? -17.891 16.859 13.938 1 92.81 199 TRP A C 1
ATOM 1553 O O . TRP A 1 199 ? -17.094 17.016 14.875 1 92.81 199 TRP A O 1
ATOM 1563 N N . LYS A 1 200 ? -19.172 17.281 14.094 1 81.69 200 LYS A N 1
ATOM 1564 C CA . LYS A 1 200 ? -19.703 17.953 15.273 1 81.69 200 LYS A CA 1
ATOM 1565 C C . LYS A 1 200 ? -19.516 17.078 16.516 1 81.69 200 LYS A C 1
ATOM 1567 O O . LYS A 1 200 ? -19.156 17.578 17.578 1 81.69 200 LYS A O 1
ATOM 1572 N N . TYR A 1 201 ? -19.891 15.797 16.469 1 65.31 201 TYR A N 1
ATOM 1573 C CA . TYR A 1 201 ? -19.906 15.008 17.703 1 65.31 201 TYR A CA 1
ATOM 1574 C C . TYR A 1 201 ? -18.578 14.289 17.906 1 65.31 201 TYR A C 1
ATOM 1576 O O . TYR A 1 201 ? -18.391 13.586 18.891 1 65.31 201 TYR A O 1
ATOM 1584 N N . ARG A 1 202 ? -17.688 14.438 17.078 1 62.47 202 ARG A N 1
ATOM 1585 C CA . ARG A 1 202 ? -16.438 13.711 17.25 1 62.47 202 ARG A CA 1
ATOM 1586 C C . ARG A 1 202 ? -15.43 14.531 18.047 1 62.47 202 ARG A C 1
ATOM 1588 O O . ARG A 1 202 ? -14.547 13.969 18.703 1 62.47 202 ARG A O 1
ATOM 1595 N N . ASP A 1 203 ? -15.672 15.852 18.016 1 52.56 203 ASP A N 1
ATOM 1596 C CA . ASP A 1 203 ? -14.891 16.75 18.875 1 52.56 203 ASP A CA 1
ATOM 1597 C C . ASP A 1 203 ? -15.062 16.391 20.344 1 52.56 203 ASP A C 1
ATOM 1599 O O . ASP A 1 203 ? -14.133 16.547 21.141 1 52.56 203 ASP A O 1
ATOM 1603 N N . THR A 1 204 ? -16.312 15.906 20.594 1 49.84 204 THR A N 1
ATOM 1604 C CA . THR A 1 204 ? -16.578 15.602 22 1 49.84 204 THR A CA 1
ATOM 1605 C C . THR A 1 204 ? -15.859 14.32 22.422 1 49.84 204 THR A C 1
ATOM 1607 O O . THR A 1 204 ? -15.688 14.07 23.625 1 49.84 204 THR A O 1
ATOM 1610 N N . LEU A 1 205 ? -15.703 13.5 21.484 1 48.12 205 LEU A N 1
ATOM 1611 C CA . LEU A 1 205 ? -14.984 12.273 21.812 1 48.12 205 LEU A CA 1
ATOM 1612 C C . LEU A 1 205 ? -13.5 12.547 22.016 1 48.12 205 LEU A C 1
ATOM 1614 O O . LEU A 1 205 ? -12.766 11.68 22.5 1 48.12 205 LEU A O 1
ATOM 1618 N N . LEU A 1 206 ? -13.078 13.719 21.484 1 49.31 206 LEU A N 1
ATOM 1619 C CA . LEU A 1 206 ? -11.68 14.109 21.438 1 49.31 206 LEU A CA 1
ATOM 1620 C C . LEU A 1 206 ? -11.281 14.898 22.672 1 49.31 206 LEU A C 1
ATOM 1622 O O . LEU A 1 206 ? -10.086 15.117 22.922 1 49.31 206 LEU A O 1
ATOM 1626 N N . CYS A 1 207 ? -12.352 15.43 23.375 1 39.94 207 CYS A N 1
ATOM 1627 C CA . CYS A 1 207 ? -12.125 16.094 24.656 1 39.94 207 CYS A CA 1
ATOM 1628 C C . CYS A 1 207 ? -12.156 15.102 25.812 1 39.94 207 CYS A C 1
ATOM 1630 O O . CYS A 1 207 ? -12.969 14.172 25.812 1 39.94 207 CYS A O 1
ATOM 1632 N N . MET B 1 1 ? 6.473 -28.922 -2.191 1 89.5 1 MET B N 1
ATOM 1633 C CA . MET B 1 1 ? 6.594 -27.578 -1.614 1 89.5 1 MET B CA 1
ATOM 1634 C C . MET B 1 1 ? 5.648 -26.594 -2.303 1 89.5 1 MET B C 1
ATOM 1636 O O . MET B 1 1 ? 5.605 -26.531 -3.531 1 89.5 1 MET B O 1
ATOM 1640 N N . HIS B 1 2 ? 4.785 -25.938 -1.557 1 96 2 HIS B N 1
ATOM 1641 C CA . HIS B 1 2 ? 3.863 -24.938 -2.096 1 96 2 HIS B CA 1
ATOM 1642 C C . HIS B 1 2 ? 4.262 -23.531 -1.67 1 96 2 HIS B C 1
ATOM 1644 O O . HIS B 1 2 ? 4.441 -23.266 -0.479 1 96 2 HIS B O 1
ATOM 1650 N N . ILE B 1 3 ? 4.465 -22.672 -2.695 1 97.81 3 ILE B N 1
ATOM 1651 C CA . ILE B 1 3 ? 4.891 -21.297 -2.457 1 97.81 3 ILE B CA 1
ATOM 1652 C C . ILE B 1 3 ? 3.857 -20.328 -3.031 1 97.81 3 ILE B C 1
ATOM 1654 O O . ILE B 1 3 ? 3.465 -20.453 -4.195 1 97.81 3 ILE B O 1
ATOM 1658 N N . ILE B 1 4 ? 3.402 -19.453 -2.248 1 98.81 4 ILE B N 1
ATOM 1659 C CA . ILE B 1 4 ? 2.512 -18.391 -2.697 1 98.81 4 ILE B CA 1
ATOM 1660 C C . ILE B 1 4 ? 3.32 -17.125 -2.996 1 98.81 4 ILE B C 1
ATOM 1662 O O . ILE B 1 4 ? 4.141 -16.703 -2.18 1 98.81 4 ILE B O 1
ATOM 1666 N N . ILE B 1 5 ? 3.115 -16.594 -4.141 1 98.88 5 ILE B N 1
ATOM 1667 C CA . ILE B 1 5 ? 3.752 -15.352 -4.57 1 98.88 5 ILE B CA 1
ATOM 1668 C C . ILE B 1 5 ? 2.814 -14.172 -4.309 1 98.88 5 ILE B C 1
ATOM 1670 O O . ILE B 1 5 ? 1.832 -13.984 -5.031 1 98.88 5 ILE B O 1
ATOM 1674 N N . ALA B 1 6 ? 3.145 -13.383 -3.332 1 98.81 6 ALA B N 1
ATOM 1675 C CA . ALA B 1 6 ? 2.396 -12.156 -3.041 1 98.81 6 ALA B CA 1
ATOM 1676 C C . ALA B 1 6 ? 3.125 -10.93 -3.574 1 98.81 6 ALA B C 1
ATOM 1678 O O . ALA B 1 6 ? 4.359 -10.906 -3.637 1 98.81 6 ALA B O 1
ATOM 1679 N N . GLY B 1 7 ? 2.404 -9.914 -3.975 1 98.81 7 GLY B N 1
ATOM 1680 C CA . GLY B 1 7 ? 2.963 -8.641 -4.391 1 98.81 7 GLY B CA 1
ATOM 1681 C C . GLY B 1 7 ? 2.486 -7.473 -3.543 1 98.81 7 GLY B C 1
ATOM 1682 O O . GLY B 1 7 ? 1.44 -7.559 -2.896 1 98.81 7 GLY B O 1
ATOM 1683 N N . ILE B 1 8 ? 3.215 -6.375 -3.623 1 98.75 8 ILE B N 1
ATOM 1684 C CA . ILE B 1 8 ? 2.828 -5.184 -2.873 1 98.75 8 ILE B CA 1
ATOM 1685 C C . ILE B 1 8 ? 1.732 -4.434 -3.629 1 98.75 8 ILE B C 1
ATOM 1687 O O . ILE B 1 8 ? 1.082 -3.547 -3.072 1 98.75 8 ILE B O 1
ATOM 1691 N N . ASP B 1 9 ? 1.574 -4.758 -4.855 1 98 9 ASP B N 1
ATOM 1692 C CA . ASP B 1 9 ? 0.6 -4.125 -5.738 1 98 9 ASP B CA 1
ATOM 1693 C C . ASP B 1 9 ? 0.399 -4.945 -7.012 1 98 9 ASP B C 1
ATOM 1695 O O . ASP B 1 9 ? 0.958 -6.035 -7.148 1 98 9 ASP B O 1
ATOM 1699 N N . THR B 1 10 ? -0.504 -4.453 -7.871 1 95.75 10 THR B N 1
ATOM 1700 C CA . THR B 1 10 ? -0.616 -5.02 -9.211 1 95.75 10 THR B CA 1
ATOM 1701 C C . THR B 1 10 ? 0.571 -4.602 -10.078 1 95.75 10 THR B C 1
ATOM 1703 O O . THR B 1 10 ? 1.219 -3.59 -9.805 1 95.75 10 THR B O 1
ATOM 1706 N N . ASP B 1 11 ? 1.019 -5.422 -11 1 95.5 11 ASP B N 1
ATOM 1707 C CA . ASP B 1 11 ? 2.014 -5.141 -12.031 1 95.5 11 ASP B CA 1
ATOM 1708 C C . ASP B 1 11 ? 3.4 -4.957 -11.422 1 95.5 11 ASP B C 1
ATOM 1710 O O . ASP B 1 11 ? 4.184 -4.125 -11.883 1 95.5 11 ASP B O 1
ATOM 1714 N N . VAL B 1 12 ? 3.641 -5.738 -10.367 1 98.31 12 VAL B N 1
ATOM 1715 C CA . VAL B 1 12 ? 4.938 -5.574 -9.719 1 98.31 12 VAL B CA 1
ATOM 1716 C C . VAL B 1 12 ? 5.883 -6.688 -10.164 1 98.31 12 VAL B C 1
ATOM 1718 O O . VAL B 1 12 ? 7.051 -6.711 -9.773 1 98.31 12 VAL B O 1
ATOM 1721 N N . GLY B 1 13 ? 5.402 -7.691 -10.945 1 98.25 13 GLY B N 1
ATOM 1722 C CA . GLY B 1 13 ? 6.289 -8.703 -11.5 1 98.25 13 GLY B CA 1
ATOM 1723 C C . GLY B 1 13 ? 5.988 -10.102 -10.992 1 98.25 13 GLY B C 1
ATOM 1724 O O . GLY B 1 13 ? 6.805 -11.008 -11.148 1 98.25 13 GLY B O 1
ATOM 1725 N N . LYS B 1 14 ? 4.863 -10.344 -10.406 1 98.81 14 LYS B N 1
ATOM 1726 C CA . LYS B 1 14 ? 4.516 -11.641 -9.82 1 98.81 14 LYS B CA 1
ATOM 1727 C C . LYS B 1 14 ? 4.547 -12.742 -10.883 1 98.81 14 LYS B C 1
ATOM 1729 O O . LYS B 1 14 ? 5.102 -13.82 -10.648 1 98.81 14 LYS B O 1
ATOM 1734 N N . THR B 1 15 ? 3.926 -12.438 -12.031 1 98.44 15 THR B N 1
ATOM 1735 C CA . THR B 1 15 ? 3.826 -13.445 -13.078 1 98.44 15 THR B CA 1
ATOM 1736 C C . THR B 1 15 ? 5.211 -13.828 -13.594 1 98.44 15 THR B C 1
ATOM 1738 O O . THR B 1 15 ? 5.496 -15.008 -13.797 1 98.44 15 THR B O 1
ATOM 1741 N N . PHE B 1 16 ? 6.039 -12.852 -13.797 1 98.75 16 PHE B N 1
ATOM 1742 C CA . PHE B 1 16 ? 7.414 -13.078 -14.234 1 98.75 16 PHE B CA 1
ATOM 1743 C C . PHE B 1 16 ? 8.172 -13.906 -13.203 1 98.75 16 PHE B C 1
ATOM 1745 O O . PHE B 1 16 ? 8.82 -14.898 -13.547 1 98.75 16 PHE B O 1
ATOM 1752 N N . VAL B 1 17 ? 8.039 -13.562 -11.945 1 98.88 17 VAL B N 1
ATOM 1753 C CA . VAL B 1 17 ? 8.664 -14.297 -10.852 1 98.88 17 VAL B CA 1
ATOM 1754 C C . VAL B 1 17 ? 8.141 -15.727 -10.82 1 98.88 17 VAL B C 1
ATOM 1756 O O . VAL B 1 17 ? 8.914 -16.672 -10.633 1 98.88 17 VAL B O 1
ATOM 1759 N N . SER B 1 18 ? 6.82 -15.875 -10.945 1 98.88 18 SER B N 1
ATOM 1760 C CA . SER B 1 18 ? 6.223 -17.203 -10.953 1 98.88 18 SER B CA 1
ATOM 1761 C C . SER B 1 18 ? 6.824 -18.078 -12.055 1 98.88 18 SER B C 1
ATOM 1763 O O . SER B 1 18 ? 7.145 -19.234 -11.82 1 98.88 18 SER B O 1
ATOM 1765 N N . ALA B 1 19 ? 6.977 -17.5 -13.234 1 98.88 19 ALA B N 1
ATOM 1766 C CA . ALA B 1 19 ? 7.582 -18.234 -14.336 1 98.88 19 ALA B CA 1
ATOM 1767 C C . ALA B 1 19 ? 9 -18.672 -13.984 1 98.88 19 ALA B C 1
ATOM 1769 O O . ALA B 1 19 ? 9.375 -19.828 -14.211 1 98.88 19 ALA B O 1
ATOM 1770 N N . ILE B 1 20 ? 9.781 -17.828 -13.438 1 98.81 20 ILE B N 1
ATOM 1771 C CA . ILE B 1 20 ? 11.156 -18.125 -13.07 1 98.81 20 ILE B CA 1
ATOM 1772 C C . ILE B 1 20 ? 11.195 -19.25 -12.039 1 98.81 20 ILE B C 1
ATOM 1774 O O . ILE B 1 20 ? 11.961 -20.203 -12.188 1 98.81 20 ILE B O 1
ATOM 1778 N N . LEU B 1 21 ? 10.344 -19.156 -11.039 1 98.38 21 LEU B N 1
ATOM 1779 C CA . LEU B 1 21 ? 10.383 -20.109 -9.945 1 98.38 21 LEU B CA 1
ATOM 1780 C C . LEU B 1 21 ? 9.852 -21.469 -10.398 1 98.38 21 LEU B C 1
ATOM 1782 O O . LEU B 1 21 ? 10.281 -22.516 -9.883 1 98.38 21 LEU B O 1
ATOM 1786 N N . THR B 1 22 ? 8.891 -21.469 -11.336 1 98.44 22 THR B N 1
ATOM 1787 C CA . THR B 1 22 ? 8.438 -22.75 -11.852 1 98.44 22 THR B CA 1
ATOM 1788 C C . THR B 1 22 ? 9.586 -23.484 -12.547 1 98.44 22 THR B C 1
ATOM 1790 O O . THR B 1 22 ? 9.703 -24.719 -12.445 1 98.44 22 THR B O 1
ATOM 1793 N N . VAL B 1 23 ? 10.43 -22.75 -13.281 1 98.31 23 VAL B N 1
ATOM 1794 C CA . VAL B 1 23 ? 11.594 -23.344 -13.938 1 98.31 23 VAL B CA 1
ATOM 1795 C C . VAL B 1 23 ? 12.617 -23.781 -12.891 1 98.31 23 VAL B C 1
ATOM 1797 O O . VAL B 1 23 ? 13.078 -24.922 -12.898 1 98.31 23 VAL B O 1
ATOM 1800 N N . LEU B 1 24 ? 12.938 -22.906 -11.977 1 97.5 24 LEU B N 1
ATOM 1801 C CA . LEU B 1 24 ? 13.977 -23.109 -10.977 1 97.5 24 LEU B CA 1
ATOM 1802 C C . LEU B 1 24 ? 13.664 -24.328 -10.102 1 97.5 24 LEU B C 1
ATOM 1804 O O . LEU B 1 24 ? 14.562 -25.109 -9.773 1 97.5 24 LEU B O 1
ATOM 1808 N N . LEU B 1 25 ? 12.352 -24.484 -9.773 1 96.12 25 LEU B N 1
ATOM 1809 C CA . LEU B 1 25 ? 11.969 -25.484 -8.797 1 96.12 25 LEU B CA 1
ATOM 1810 C C . LEU B 1 25 ? 11.242 -26.656 -9.477 1 96.12 25 LEU B C 1
ATOM 1812 O O . LEU B 1 25 ? 10.711 -27.531 -8.797 1 96.12 25 LEU B O 1
ATOM 1816 N N . GLN B 1 26 ? 11.203 -26.578 -10.773 1 96.5 26 GLN B N 1
ATOM 1817 C CA . GLN B 1 26 ? 10.469 -27.578 -11.523 1 96.5 26 GLN B CA 1
ATOM 1818 C C . GLN B 1 26 ? 9.07 -27.781 -10.953 1 96.5 26 GLN B C 1
ATOM 1820 O O . GLN B 1 26 ? 8.664 -28.922 -10.68 1 96.5 26 GLN B O 1
ATOM 1825 N N . ALA B 1 27 ? 8.383 -26.734 -10.844 1 98 27 ALA B N 1
ATOM 1826 C CA . ALA B 1 27 ? 7.094 -26.703 -10.156 1 98 27 ALA B CA 1
ATOM 1827 C C . ALA B 1 27 ? 5.949 -26.5 -11.148 1 98 27 ALA B C 1
ATOM 1829 O O . ALA B 1 27 ? 6.168 -26.062 -12.281 1 98 27 ALA B O 1
ATOM 1830 N N . GLU B 1 28 ? 4.762 -26.844 -10.672 1 98.75 28 GLU B N 1
ATOM 1831 C CA . GLU B 1 28 ? 3.525 -26.469 -11.359 1 98.75 28 GLU B CA 1
ATOM 1832 C C . GLU B 1 28 ? 3.047 -25.094 -10.922 1 98.75 28 GLU B C 1
ATOM 1834 O O . GLU B 1 28 ? 3.617 -24.484 -10.016 1 98.75 28 GLU B O 1
ATOM 1839 N N . TYR B 1 29 ? 2.047 -24.578 -11.688 1 98.81 29 TYR B N 1
ATOM 1840 C CA . TYR B 1 29 ? 1.604 -23.219 -11.461 1 98.81 29 TYR B CA 1
ATOM 1841 C C . TYR B 1 29 ? 0.092 -23.141 -11.289 1 98.81 29 TYR B C 1
ATOM 1843 O O . TYR B 1 29 ? -0.646 -23.875 -11.953 1 98.81 29 TYR B O 1
ATOM 1851 N N . TRP B 1 30 ? -0.291 -22.203 -10.398 1 98.88 30 TRP B N 1
ATOM 1852 C CA . TRP B 1 30 ? -1.718 -21.953 -10.219 1 98.88 30 TRP B CA 1
ATOM 1853 C C . TRP B 1 30 ? -1.98 -20.5 -9.852 1 98.88 30 TRP B C 1
ATOM 1855 O O . TRP B 1 30 ? -1.285 -19.938 -9.008 1 98.88 30 TRP B O 1
ATOM 1865 N N . LYS B 1 31 ? -2.867 -19.906 -10.508 1 98.5 31 LYS B N 1
ATOM 1866 C CA . LYS B 1 31 ? -3.455 -18.609 -10.18 1 98.5 31 LYS B CA 1
ATOM 1867 C C . LYS B 1 31 ? -4.926 -18.75 -9.789 1 98.5 31 LYS B C 1
ATOM 1869 O O . LYS B 1 31 ? -5.797 -18.812 -10.664 1 98.5 31 LYS B O 1
ATOM 1874 N N . PRO B 1 32 ? -5.219 -18.656 -8.539 1 98.25 32 PRO B N 1
ATOM 1875 C CA . PRO B 1 32 ? -6.59 -18.953 -8.109 1 98.25 32 PRO B CA 1
ATOM 1876 C C . PRO B 1 32 ? -7.625 -18.062 -8.781 1 98.25 32 PRO B C 1
ATOM 1878 O O . PRO B 1 32 ? -8.703 -18.531 -9.148 1 98.25 32 PRO B O 1
ATOM 1881 N N . ILE B 1 33 ? -7.312 -16.828 -8.938 1 97.94 33 ILE B N 1
ATOM 1882 C CA . ILE B 1 33 ? -8.273 -15.852 -9.438 1 97.94 33 ILE B CA 1
ATOM 1883 C C . ILE B 1 33 ? -7.641 -15.031 -10.562 1 97.94 33 ILE B C 1
ATOM 1885 O O . ILE B 1 33 ? -6.605 -14.391 -10.367 1 97.94 33 ILE B O 1
ATOM 1889 N N . GLN B 1 34 ? -8.234 -15.07 -11.711 1 97.62 34 GLN B N 1
ATOM 1890 C CA . GLN B 1 34 ? -7.816 -14.312 -12.883 1 97.62 34 GLN B CA 1
ATOM 1891 C C . GLN B 1 34 ? -8.859 -13.258 -13.258 1 97.62 34 GLN B C 1
ATOM 1893 O O . GLN B 1 34 ? -10.031 -13.594 -13.484 1 97.62 34 GLN B O 1
ATOM 1898 N N . SER B 1 35 ? -8.469 -12.016 -13.242 1 95.38 35 SER B N 1
ATOM 1899 C CA . SER B 1 35 ? -9.359 -10.938 -13.68 1 95.38 35 SER B CA 1
ATOM 1900 C C . SER B 1 35 ? -8.805 -10.234 -14.914 1 95.38 35 SER B C 1
ATOM 1902 O O . SER B 1 35 ? -7.699 -9.695 -14.891 1 95.38 35 SER B O 1
ATOM 1904 N N . GLY B 1 36 ? -9.531 -10.242 -15.922 1 92.62 36 GLY B N 1
ATOM 1905 C CA . GLY B 1 36 ? -9.109 -9.641 -17.188 1 92.62 36 GLY B CA 1
ATOM 1906 C C . GLY B 1 36 ? -8.094 -10.469 -17.938 1 92.62 36 GLY B C 1
ATOM 1907 O O . GLY B 1 36 ? -7.637 -11.5 -17.438 1 92.62 36 GLY B O 1
ATOM 1908 N N . SER B 1 37 ? -7.762 -10.062 -19.219 1 89.12 37 SER B N 1
ATOM 1909 C CA . SER B 1 37 ? -6.75 -10.672 -20.078 1 89.12 37 SER B CA 1
ATOM 1910 C C . SER B 1 37 ? -6.969 -12.18 -20.188 1 89.12 37 SER B C 1
ATOM 1912 O O . SER B 1 37 ? -6.02 -12.961 -20.062 1 89.12 37 SER B O 1
ATOM 1914 N N . LEU B 1 38 ? -8.18 -12.547 -20.422 1 89.88 38 LEU B N 1
ATOM 1915 C CA . LEU B 1 38 ? -8.523 -13.969 -20.375 1 89.88 38 LEU B CA 1
ATOM 1916 C C . LEU B 1 38 ? -7.867 -14.719 -21.531 1 89.88 38 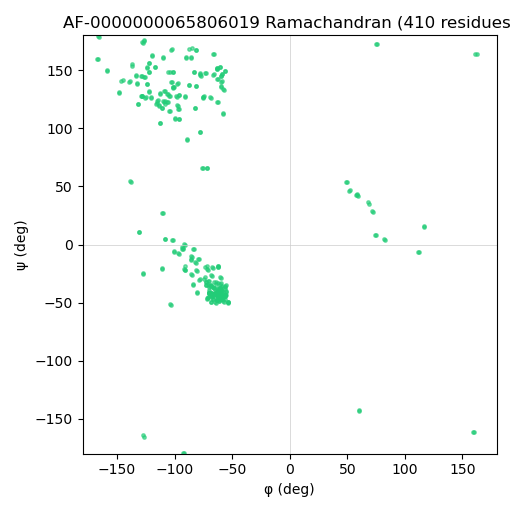LEU B C 1
ATOM 1918 O O . LEU B 1 38 ? -7.555 -15.906 -21.406 1 89.88 38 LEU B O 1
ATOM 1922 N N . ASN B 1 39 ? -7.582 -14.016 -22.641 1 88.56 39 ASN B N 1
ATOM 1923 C CA . ASN B 1 39 ? -6.906 -14.641 -23.766 1 88.56 39 ASN B CA 1
ATOM 1924 C C . ASN B 1 39 ? -5.391 -14.609 -23.594 1 88.56 39 ASN B C 1
ATOM 1926 O O . ASN B 1 39 ? -4.664 -15.25 -24.359 1 88.56 39 ASN B O 1
ATOM 1930 N N . HIS B 1 40 ? -4.941 -13.914 -22.672 1 93.25 40 HIS B N 1
ATOM 1931 C CA . HIS B 1 40 ? -3.535 -13.812 -22.312 1 93.25 40 HIS B CA 1
ATOM 1932 C C . HIS B 1 40 ? -3.361 -13.82 -20.797 1 93.25 40 HIS B C 1
ATOM 1934 O O . HIS B 1 40 ? -2.707 -12.938 -20.234 1 93.25 40 HIS B O 1
ATOM 1940 N N . SER B 1 41 ? -3.943 -14.875 -20.281 1 96.38 41 SER B N 1
ATOM 1941 C CA . SER B 1 41 ? -3.98 -15 -18.828 1 96.38 41 SER B CA 1
ATOM 1942 C C . SER B 1 41 ? -2.582 -15.203 -18.25 1 96.38 41 SER B C 1
ATOM 1944 O O . SER B 1 41 ? -1.642 -15.508 -19 1 96.38 41 SER B O 1
ATOM 1946 N N . ASP B 1 42 ? -2.447 -15.008 -16.984 1 97.94 42 ASP B N 1
ATOM 1947 C CA . ASP B 1 42 ? -1.179 -15.266 -16.297 1 97.94 42 ASP B CA 1
ATOM 1948 C C . ASP B 1 42 ? -0.753 -16.719 -16.453 1 97.94 42 ASP B C 1
ATOM 1950 O O . ASP B 1 42 ? 0.431 -17.016 -16.641 1 97.94 42 ASP B O 1
ATOM 1954 N N . SER B 1 43 ? -1.716 -17.625 -16.453 1 98.38 43 SER B N 1
ATOM 1955 C CA . SER B 1 43 ? -1.426 -19.031 -16.672 1 98.38 43 SER B CA 1
ATOM 1956 C C . SER B 1 43 ? -0.834 -19.266 -18.062 1 98.38 43 SER B C 1
ATOM 1958 O O . SER B 1 43 ? 0.149 -20 -18.203 1 98.38 43 SER B O 1
ATOM 1960 N N . ALA B 1 44 ? -1.421 -18.625 -19.031 1 98.06 44 ALA B N 1
ATOM 1961 C CA . ALA B 1 44 ? -0.924 -18.766 -20.406 1 98.06 44 ALA B CA 1
ATOM 1962 C C . ALA B 1 44 ? 0.494 -18.219 -20.531 1 98.06 44 ALA B C 1
ATOM 1964 O O . ALA B 1 44 ? 1.345 -18.828 -21.172 1 98.06 44 ALA B O 1
ATOM 1965 N N . ILE B 1 45 ? 0.744 -17.141 -19.906 1 98.25 45 ILE B N 1
ATOM 1966 C CA . ILE B 1 45 ? 2.053 -16.5 -19.953 1 98.25 45 ILE B CA 1
ATOM 1967 C C . ILE B 1 45 ? 3.092 -17.406 -19.297 1 98.25 45 ILE B C 1
ATOM 1969 O O . ILE B 1 45 ? 4.152 -17.656 -19.875 1 98.25 45 ILE B O 1
ATOM 1973 N N . VAL B 1 46 ? 2.75 -17.875 -18.078 1 98.81 46 VAL B N 1
ATOM 1974 C CA . VAL B 1 46 ? 3.691 -18.719 -17.344 1 98.81 46 VAL B CA 1
ATOM 1975 C C . VAL B 1 46 ? 3.975 -20 -18.141 1 98.81 46 VAL B C 1
ATOM 1977 O O . VAL B 1 46 ? 5.129 -20.422 -18.25 1 98.81 46 VAL B O 1
ATOM 1980 N N . HIS B 1 47 ? 2.932 -20.562 -18.68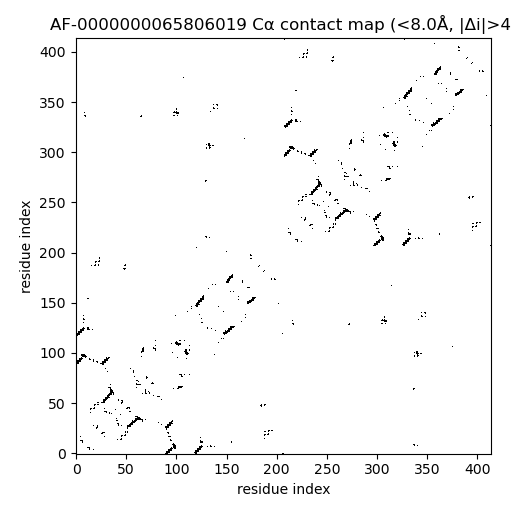8 1 98.69 47 HIS B N 1
ATOM 1981 C CA . HIS B 1 47 ? 3.129 -21.766 -19.5 1 98.69 47 HIS B CA 1
ATOM 1982 C C . HIS B 1 47 ? 4.035 -21.484 -20.703 1 98.69 47 HIS B C 1
ATOM 1984 O O . HIS B 1 47 ? 4.953 -22.25 -20.984 1 98.69 47 HIS B O 1
ATOM 1990 N N . ALA B 1 48 ? 3.781 -20.438 -21.359 1 98.31 48 ALA B N 1
ATOM 1991 C CA . ALA B 1 48 ? 4.555 -20.078 -22.547 1 98.31 48 ALA B CA 1
ATOM 1992 C C . ALA B 1 48 ? 6.02 -19.844 -22.188 1 98.31 48 ALA B C 1
ATOM 1994 O O . ALA B 1 48 ? 6.918 -20.203 -22.953 1 98.31 48 ALA B O 1
ATOM 1995 N N . LEU B 1 49 ? 6.277 -19.266 -21.078 1 98.56 49 LEU B N 1
ATOM 1996 C CA . LEU B 1 49 ? 7.617 -18.828 -20.703 1 98.56 49 LEU B CA 1
ATOM 1997 C C . LEU B 1 49 ? 8.391 -19.969 -20.062 1 98.56 49 LEU B C 1
ATOM 1999 O O . LEU B 1 49 ? 9.625 -19.984 -20.078 1 98.56 49 LEU B O 1
ATOM 2003 N N . SER B 1 50 ? 7.715 -20.938 -19.469 1 98.56 50 SER B N 1
ATOM 2004 C CA . SER B 1 50 ? 8.406 -21.891 -18.609 1 98.56 50 SER B CA 1
ATOM 2005 C C . SER B 1 50 ? 8.094 -23.328 -19.016 1 98.56 50 SER B C 1
ATOM 2007 O O . SER B 1 50 ? 8.797 -24.266 -18.625 1 98.56 50 SER B O 1
ATOM 2009 N N . GLY B 1 51 ? 6.922 -23.547 -19.672 1 98.31 51 GLY B N 1
ATOM 2010 C CA . GLY B 1 51 ? 6.465 -24.891 -19.984 1 98.31 51 GLY B CA 1
ATOM 2011 C C . GLY B 1 51 ? 5.754 -25.562 -18.828 1 98.31 51 GLY B C 1
ATOM 2012 O O . GLY B 1 51 ? 5.34 -26.719 -18.938 1 98.31 51 GLY B O 1
ATOM 2013 N N . ALA B 1 52 ? 5.559 -24.891 -17.766 1 98.56 52 ALA B N 1
ATOM 2014 C CA . ALA B 1 52 ? 4.969 -25.484 -16.562 1 98.56 52 ALA B CA 1
ATOM 2015 C C . ALA B 1 52 ? 3.52 -25.891 -16.812 1 98.56 52 ALA B C 1
ATOM 2017 O O . ALA B 1 52 ? 2.787 -25.219 -17.531 1 98.56 52 ALA B O 1
ATOM 2018 N N . ARG B 1 53 ? 3.121 -26.953 -16.172 1 98.62 53 ARG B N 1
ATOM 2019 C CA . ARG B 1 53 ? 1.702 -27.297 -16.109 1 98.62 53 ARG B CA 1
ATOM 2020 C C . ARG B 1 53 ? 0.943 -26.297 -15.234 1 98.62 53 ARG B C 1
ATOM 2022 O O . ARG B 1 53 ? 1.328 -26.047 -14.094 1 98.62 53 ARG B O 1
ATOM 2029 N N . CYS B 1 54 ? -0.085 -25.766 -15.812 1 98.62 54 CYS B N 1
ATOM 2030 C CA . CYS B 1 54 ? -0.899 -24.781 -15.094 1 98.62 54 CYS B CA 1
ATOM 2031 C C . CYS B 1 54 ? -2.256 -25.375 -14.727 1 98.62 54 CYS B C 1
ATOM 2033 O O . CYS B 1 54 ? -2.902 -26.016 -15.555 1 98.62 54 CYS B O 1
ATOM 2035 N N . HIS B 1 55 ? -2.631 -25.188 -13.5 1 98.69 55 HIS B N 1
ATOM 2036 C CA . HIS B 1 55 ? -3.955 -25.609 -13.055 1 98.69 55 HIS B CA 1
ATOM 2037 C C . HIS B 1 55 ? -5.008 -24.562 -13.391 1 98.69 55 HIS B C 1
ATOM 2039 O O . HIS B 1 55 ? -4.711 -23.359 -13.422 1 98.69 55 HIS B O 1
ATOM 2045 N N . PRO B 1 56 ? -6.254 -25.016 -13.656 1 97.56 56 PRO B N 1
ATOM 2046 C CA . PRO B 1 56 ? -7.309 -24.031 -13.945 1 97.56 56 PRO B CA 1
ATOM 2047 C C . PRO B 1 56 ? -7.598 -23.109 -12.766 1 97.56 56 PRO B C 1
ATOM 2049 O O . PRO B 1 56 ? -7.578 -23.562 -11.609 1 97.56 56 PRO B O 1
ATOM 2052 N N . GLU B 1 57 ? -7.852 -21.891 -13.055 1 97.81 57 GLU B N 1
ATOM 2053 C CA . GLU B 1 57 ? -8.227 -20.922 -12.016 1 97.81 57 GLU B CA 1
ATOM 2054 C C . GLU B 1 57 ? -9.555 -21.328 -11.359 1 97.81 57 GLU B C 1
ATOM 2056 O O . GLU B 1 57 ? -10.422 -21.906 -12.008 1 97.81 57 GLU B O 1
ATOM 2061 N N . SER B 1 58 ? -9.727 -20.969 -10.141 1 97.5 58 SER B N 1
ATOM 2062 C CA . SER B 1 58 ? -11.023 -21.125 -9.484 1 97.5 58 SER B CA 1
ATOM 2063 C C . SER B 1 58 ? -12.055 -20.156 -10.039 1 97.5 58 SER B C 1
ATOM 2065 O O . SER B 1 58 ? -13.234 -20.484 -10.148 1 97.5 58 SER B O 1
ATOM 2067 N N . TYR B 1 59 ? -11.578 -18.938 -10.367 1 97.5 59 TYR B N 1
ATOM 2068 C CA . TYR B 1 59 ? -12.445 -17.922 -10.938 1 97.5 59 TYR B CA 1
ATOM 2069 C C . TYR B 1 59 ? -11.742 -17.172 -12.062 1 97.5 59 TYR B C 1
ATOM 2071 O O . TYR B 1 59 ? -10.547 -16.875 -11.953 1 97.5 59 TYR B O 1
ATOM 2079 N N . ARG B 1 60 ? -12.453 -16.875 -13.102 1 96.94 60 ARG B N 1
ATOM 2080 C CA . ARG B 1 60 ? -12.039 -16.031 -14.227 1 96.94 60 ARG B CA 1
ATOM 2081 C C . ARG B 1 60 ? -13.07 -14.945 -14.508 1 96.94 60 ARG B C 1
ATOM 2083 O O . ARG B 1 60 ? -14.25 -15.234 -14.68 1 96.94 60 ARG B O 1
ATOM 2090 N N . PHE B 1 61 ? -12.562 -13.703 -14.562 1 97.38 61 PHE B N 1
ATOM 2091 C CA . PHE B 1 61 ? -13.469 -12.586 -14.797 1 97.38 61 PHE B CA 1
ATOM 2092 C C . PHE B 1 61 ? -13.039 -11.789 -16.016 1 97.38 61 PHE B C 1
ATOM 2094 O O . PHE B 1 61 ? -11.844 -11.688 -16.312 1 97.38 61 PHE B O 1
ATOM 2101 N N . SER B 1 62 ? -13.961 -11.156 -16.641 1 95.75 62 SER B N 1
ATOM 2102 C CA . SER B 1 62 ? -13.727 -10.492 -17.922 1 95.75 62 SER B CA 1
ATOM 2103 C C . SER B 1 62 ? -13.031 -9.148 -17.734 1 95.75 62 SER B C 1
ATOM 2105 O O . SER B 1 62 ? -12.25 -8.727 -18.594 1 95.75 62 SER B O 1
ATOM 2107 N N . HIS B 1 63 ? -13.297 -8.5 -16.594 1 94.81 63 HIS B N 1
ATOM 2108 C CA . HIS B 1 63 ? -12.82 -7.137 -16.422 1 94.81 63 HIS B CA 1
ATOM 2109 C C . HIS B 1 63 ? -11.562 -7.105 -15.547 1 94.81 63 HIS B C 1
ATOM 2111 O O . HIS B 1 63 ? -11.477 -7.82 -14.547 1 94.81 63 HIS B O 1
ATOM 2117 N N . ALA B 1 64 ? -10.641 -6.34 -16 1 93.5 64 ALA B N 1
ATOM 2118 C CA . ALA B 1 64 ? -9.391 -6.188 -15.273 1 93.5 64 ALA B CA 1
ATOM 2119 C C . ALA B 1 64 ? -9.57 -5.293 -14.047 1 93.5 64 ALA B C 1
ATOM 2121 O O . ALA B 1 64 ? -9.07 -4.168 -14.016 1 93.5 64 ALA B O 1
ATOM 2122 N N . LEU B 1 65 ? -10.32 -5.691 -13.086 1 94 65 LEU B N 1
ATOM 2123 C CA . LEU B 1 65 ? -10.641 -5.039 -11.82 1 94 65 LEU B CA 1
ATOM 2124 C C . LEU B 1 65 ? -10.383 -5.973 -10.648 1 94 65 LEU B C 1
ATOM 2126 O O . LEU B 1 65 ? -9.961 -7.117 -10.844 1 94 65 LEU B O 1
ATOM 2130 N N . ALA B 1 66 ? -10.508 -5.461 -9.469 1 92.88 66 ALA B N 1
ATOM 2131 C CA . ALA B 1 66 ? -10.461 -6.336 -8.297 1 92.88 66 ALA B CA 1
ATOM 2132 C C . ALA B 1 66 ? -11.508 -7.438 -8.398 1 92.88 66 ALA B C 1
ATOM 2134 O O . ALA B 1 66 ? -12.594 -7.23 -8.961 1 92.88 66 ALA B O 1
ATOM 2135 N N . ALA B 1 67 ? -11.227 -8.578 -7.824 1 93.75 67 ALA B N 1
ATOM 2136 C CA . ALA B 1 67 ? -12.023 -9.789 -8.008 1 93.75 67 ALA B CA 1
ATOM 2137 C C . ALA B 1 67 ? -13.484 -9.539 -7.629 1 93.75 67 ALA B C 1
ATOM 2139 O O . ALA B 1 67 ? -14.398 -9.93 -8.359 1 93.75 67 ALA B O 1
ATOM 2140 N N . HIS B 1 68 ? -13.68 -8.859 -6.562 1 92.19 68 HIS B N 1
ATOM 2141 C CA . HIS B 1 68 ? -15.039 -8.664 -6.078 1 92.19 68 HIS B CA 1
ATOM 2142 C C . HIS B 1 68 ? -15.828 -7.758 -7.016 1 92.19 68 HIS B C 1
ATOM 2144 O O . HIS B 1 68 ? -17.016 -7.98 -7.242 1 92.19 68 HIS B O 1
ATOM 2150 N N . GLN B 1 69 ? -15.172 -6.758 -7.598 1 93.12 69 GLN B N 1
ATOM 2151 C CA . GLN B 1 69 ? -15.82 -5.859 -8.547 1 93.12 69 GLN B CA 1
ATOM 2152 C C . GLN B 1 69 ? -16.109 -6.566 -9.867 1 93.12 69 GLN B C 1
ATOM 2154 O O . GLN B 1 69 ? -17.203 -6.434 -10.414 1 93.12 69 GLN B O 1
ATOM 2159 N N . ALA B 1 70 ? -15.086 -7.301 -10.359 1 95.19 70 ALA B N 1
ATOM 2160 C CA . ALA B 1 70 ? -15.242 -8.023 -11.617 1 95.19 70 ALA B CA 1
ATOM 2161 C C . ALA B 1 70 ? -16.344 -9.07 -11.516 1 95.19 70 ALA B C 1
ATOM 2163 O O . ALA B 1 70 ? -17.109 -9.266 -12.453 1 95.19 70 ALA B O 1
ATOM 2164 N N . ALA B 1 71 ? -16.391 -9.758 -10.391 1 96 71 ALA B N 1
ATOM 2165 C CA . ALA B 1 71 ? -17.422 -10.773 -10.148 1 96 71 ALA B CA 1
ATOM 2166 C C . ALA B 1 71 ? -18.828 -10.156 -10.211 1 96 71 ALA B C 1
ATOM 2168 O O . ALA B 1 71 ? -19.75 -10.758 -10.766 1 96 71 ALA B O 1
ATOM 2169 N N . GLN B 1 72 ? -18.969 -8.977 -9.617 1 93.06 72 GLN B N 1
ATOM 2170 C CA . GLN B 1 72 ? -20.25 -8.273 -9.648 1 93.06 72 GLN B CA 1
ATOM 2171 C C . GLN B 1 72 ? -20.672 -7.945 -11.078 1 93.06 72 GLN B C 1
ATOM 2173 O O . GLN B 1 72 ? -21.812 -8.18 -11.461 1 93.06 72 GLN B O 1
ATOM 2178 N N . ILE B 1 73 ? -19.766 -7.422 -11.859 1 94.38 73 ILE B N 1
ATOM 2179 C CA . ILE B 1 73 ? -20.031 -7.051 -13.242 1 94.38 73 ILE B CA 1
ATOM 2180 C C . ILE B 1 73 ? -20.406 -8.297 -14.047 1 94.38 73 ILE B C 1
ATOM 2182 O O . ILE B 1 73 ? -21.344 -8.266 -14.844 1 94.38 73 ILE B O 1
ATOM 2186 N N . ASP B 1 74 ? -19.734 -9.398 -13.805 1 96.75 74 ASP B N 1
ATOM 2187 C CA . ASP B 1 74 ? -19.938 -10.641 -14.539 1 96.75 74 ASP B CA 1
ATOM 2188 C C . ASP B 1 74 ? -21.109 -11.43 -13.961 1 96.75 74 ASP B C 1
ATOM 2190 O O . ASP B 1 74 ? -21.484 -12.477 -14.492 1 96.75 74 ASP B O 1
ATOM 2194 N N . ASN B 1 75 ? -21.703 -10.953 -12.875 1 96.31 75 ASN B N 1
ATOM 2195 C CA . ASN B 1 75 ? -22.812 -11.602 -12.188 1 96.31 75 ASN B CA 1
ATOM 2196 C C . ASN B 1 75 ? -22.438 -13.008 -11.734 1 96.31 75 ASN B C 1
ATOM 2198 O O . ASN B 1 75 ? -23.188 -13.961 -11.961 1 96.31 75 ASN B O 1
ATOM 2202 N N . ILE B 1 76 ? -21.297 -13.133 -11.219 1 96 76 ILE B N 1
ATOM 2203 C CA . ILE B 1 76 ? -20.812 -14.391 -10.672 1 96 76 ILE B CA 1
ATOM 2204 C C . ILE B 1 76 ? -20.656 -14.273 -9.156 1 96 76 ILE B C 1
ATOM 2206 O O . ILE B 1 76 ? -20.062 -13.32 -8.656 1 96 76 ILE B O 1
ATOM 2210 N N . THR B 1 77 ? -21.188 -15.188 -8.438 1 95.12 77 THR B N 1
ATOM 2211 C CA . THR B 1 77 ? -21.047 -15.227 -6.988 1 95.12 77 THR B CA 1
ATOM 2212 C C . THR B 1 77 ? -19.828 -16.047 -6.582 1 95.12 77 THR B C 1
ATOM 2214 O O . THR B 1 77 ? -19.656 -17.188 -7.031 1 95.12 77 THR B O 1
ATOM 2217 N N . MET B 1 78 ? -18.984 -15.484 -5.785 1 95.19 78 MET B N 1
ATOM 2218 C CA . MET B 1 78 ? -17.781 -16.156 -5.32 1 95.19 78 MET B CA 1
ATOM 2219 C C . MET B 1 78 ? -18 -16.766 -3.939 1 95.19 78 MET B C 1
ATOM 2221 O O . MET B 1 78 ? -18.641 -16.156 -3.082 1 95.19 78 MET B O 1
ATOM 2225 N N . HIS B 1 79 ? -17.484 -17.938 -3.783 1 94.25 79 HIS B N 1
ATOM 2226 C CA . HIS B 1 79 ? -17.469 -18.609 -2.49 1 94.25 79 HIS B CA 1
ATOM 2227 C C . HIS B 1 79 ? -16.062 -19.031 -2.098 1 94.25 79 HIS B C 1
ATOM 2229 O O . HIS B 1 79 ? -15.367 -19.688 -2.867 1 94.25 79 HIS B O 1
ATOM 2235 N N . GLN B 1 80 ? -15.703 -18.594 -0.925 1 93.94 80 GLN B N 1
ATOM 2236 C CA . GLN B 1 80 ? -14.352 -18.875 -0.452 1 93.94 80 GLN B CA 1
ATOM 2237 C C . GLN B 1 80 ? -14.055 -20.375 -0.474 1 93.94 80 GLN B C 1
ATOM 2239 O O . GLN B 1 80 ? -12.93 -20.781 -0.765 1 93.94 80 GLN B O 1
ATOM 2244 N N . GLU B 1 81 ? -15.055 -21.188 -0.194 1 93.38 81 GLU B N 1
ATOM 2245 C CA . GLU B 1 81 ? -14.898 -22.641 -0.076 1 93.38 81 GLU B CA 1
ATOM 2246 C C . GLU B 1 81 ? -14.555 -23.266 -1.423 1 93.38 81 GLU B C 1
ATOM 2248 O O . GLU B 1 81 ? -14.062 -24.391 -1.479 1 93.38 81 GLU B O 1
ATOM 2253 N N . THR B 1 82 ? -14.852 -22.531 -2.49 1 95.19 82 THR B N 1
ATOM 2254 C CA . THR B 1 82 ? -14.602 -23.078 -3.822 1 95.19 82 THR B CA 1
ATOM 2255 C C . THR B 1 82 ? -13.164 -22.812 -4.25 1 95.19 82 THR B C 1
ATOM 2257 O O . THR B 1 82 ? -12.688 -23.375 -5.234 1 95.19 82 THR B O 1
ATOM 2260 N N . ILE B 1 83 ? -12.438 -21.969 -3.6 1 97.06 83 ILE B N 1
ATOM 2261 C CA . ILE B 1 83 ? -11.031 -21.703 -3.865 1 97.06 83 ILE B CA 1
ATOM 2262 C C . ILE B 1 83 ? -10.156 -22.656 -3.059 1 97.06 83 ILE B C 1
ATOM 2264 O O . ILE B 1 83 ? -9.797 -22.359 -1.915 1 97.06 83 ILE B O 1
ATOM 2268 N N . THR B 1 84 ? -9.836 -23.766 -3.633 1 95.88 84 THR B N 1
ATOM 2269 C CA . THR B 1 84 ? -9.094 -24.812 -2.93 1 95.88 84 THR B CA 1
ATOM 2270 C C . THR B 1 84 ? -7.801 -25.141 -3.666 1 95.88 84 THR B C 1
ATOM 2272 O O . THR B 1 84 ? -7.758 -25.125 -4.898 1 95.88 84 THR B O 1
ATOM 2275 N N . LEU B 1 85 ? -6.82 -25.516 -2.889 1 96.62 85 LEU B N 1
ATOM 2276 C CA . LEU B 1 85 ? -5.535 -25.891 -3.465 1 96.62 85 LEU B CA 1
ATOM 2277 C C . LEU B 1 85 ? -5.703 -27.031 -4.453 1 96.62 85 LEU B C 1
ATOM 2279 O O . LEU B 1 85 ? -6.395 -28.016 -4.164 1 96.62 85 LEU B O 1
ATOM 2283 N N . PRO B 1 86 ? -5.078 -26.906 -5.641 1 96.75 86 PRO B N 1
ATOM 2284 C CA . PRO B 1 86 ? -5.055 -28.047 -6.551 1 96.75 86 PRO B CA 1
ATOM 2285 C C . PRO B 1 86 ? -4.391 -29.281 -5.938 1 96.75 86 PRO B C 1
ATOM 2287 O O . PRO B 1 86 ? -3.428 -29.156 -5.18 1 96.75 86 PRO B O 1
ATOM 2290 N N . LYS B 1 87 ? -4.938 -30.391 -6.367 1 95.31 87 LYS B N 1
ATOM 2291 C CA . LYS B 1 87 ? -4.305 -31.641 -5.949 1 95.31 87 LYS B CA 1
ATOM 2292 C C . LYS B 1 87 ? -3.113 -31.984 -6.844 1 95.31 87 LYS B C 1
ATOM 2294 O O . LYS B 1 87 ? -3.262 -32.125 -8.055 1 95.31 87 LYS B O 1
ATOM 2299 N N . THR B 1 88 ? -1.957 -32.031 -6.234 1 96.44 88 THR B N 1
ATOM 2300 C CA . THR B 1 88 ? -0.75 -32.375 -6.973 1 96.44 88 THR B CA 1
ATOM 2301 C C . THR B 1 88 ? 0.341 -32.875 -6.023 1 96.44 88 THR B C 1
ATOM 2303 O O . THR B 1 88 ? 0.415 -32.438 -4.875 1 96.44 88 THR B O 1
ATOM 2306 N N . ASP B 1 89 ? 1.191 -33.75 -6.488 1 94.75 89 ASP B N 1
ATOM 2307 C CA . ASP B 1 89 ? 2.348 -34.219 -5.734 1 94.75 89 ASP B CA 1
ATOM 2308 C C . ASP B 1 89 ? 3.59 -33.375 -6.051 1 94.75 89 ASP B C 1
ATOM 2310 O O . ASP B 1 89 ? 4.633 -33.531 -5.414 1 94.75 89 ASP B O 1
ATOM 2314 N N . ALA B 1 90 ? 3.436 -32.469 -6.973 1 95.81 90 ALA B N 1
ATOM 2315 C CA . ALA B 1 90 ? 4.547 -31.625 -7.371 1 95.81 90 ALA B CA 1
ATOM 2316 C C . ALA B 1 90 ? 4.59 -30.344 -6.527 1 95.81 90 ALA B C 1
ATOM 2318 O O . ALA B 1 90 ? 3.621 -30.016 -5.84 1 95.81 90 ALA B O 1
ATOM 2319 N N . SER B 1 91 ? 5.793 -29.734 -6.562 1 96 91 SER B N 1
ATOM 2320 C CA . SER B 1 91 ? 5.84 -28.375 -6.039 1 96 91 SER B CA 1
ATOM 2321 C C . SER B 1 91 ? 4.895 -27.453 -6.805 1 96 91 SER B C 1
ATOM 2323 O O . SER B 1 91 ? 4.684 -27.625 -8.008 1 96 91 SER B O 1
ATOM 2325 N N . LEU B 1 92 ? 4.336 -26.531 -6.062 1 98.25 92 LEU B N 1
ATOM 2326 C CA . LEU B 1 92 ? 3.33 -25.656 -6.648 1 98.25 92 LEU B CA 1
ATOM 2327 C C . LEU B 1 92 ? 3.654 -24.188 -6.371 1 98.25 92 LEU B C 1
ATOM 2329 O O . LEU B 1 92 ? 3.953 -23.812 -5.234 1 98.25 92 LEU B O 1
ATOM 2333 N N . ILE B 1 93 ? 3.678 -23.391 -7.445 1 98.69 93 ILE B N 1
ATOM 2334 C CA . ILE B 1 93 ? 3.742 -21.938 -7.332 1 98.69 93 ILE B CA 1
ATOM 2335 C C . ILE B 1 93 ? 2.34 -21.344 -7.465 1 98.69 93 ILE B C 1
ATOM 2337 O O . ILE B 1 93 ? 1.661 -21.562 -8.469 1 98.69 93 ILE B O 1
ATOM 2341 N N . ILE B 1 94 ? 1.896 -20.672 -6.457 1 98.88 94 ILE B N 1
ATOM 2342 C CA . ILE B 1 94 ? 0.574 -20.047 -6.418 1 98.88 94 ILE B CA 1
ATOM 2343 C C . ILE B 1 94 ? 0.71 -18.531 -6.516 1 98.88 94 ILE B C 1
ATOM 2345 O O . ILE B 1 94 ? 1.371 -17.906 -5.68 1 98.88 94 ILE B O 1
ATOM 2349 N N . GLU B 1 95 ? 0.118 -17.953 -7.492 1 98.88 95 GLU B N 1
ATOM 2350 C CA . GLU B 1 95 ? 0.223 -16.516 -7.699 1 98.88 95 GLU B CA 1
ATOM 2351 C C . GLU B 1 95 ? -1.051 -15.797 -7.262 1 98.88 95 GLU B C 1
ATOM 2353 O O . GLU B 1 95 ? -2.145 -16.125 -7.73 1 98.88 95 GLU B O 1
ATOM 2358 N N . THR B 1 96 ? -0.897 -14.805 -6.441 1 98.62 96 THR B N 1
ATOM 2359 C CA . THR B 1 96 ? -2.041 -14.016 -6 1 98.62 96 THR B CA 1
ATOM 2360 C C . THR B 1 96 ? -2.408 -12.961 -7.047 1 98.62 96 THR B C 1
ATOM 2362 O O . THR B 1 96 ? -1.657 -12.734 -7.996 1 98.62 96 THR B O 1
ATOM 2365 N N . SER B 1 97 ? -3.582 -12.375 -6.848 1 97.25 97 SER B N 1
ATOM 2366 C CA . SER B 1 97 ? -4.016 -11.234 -7.648 1 97.25 97 SER B CA 1
ATOM 2367 C C . SER B 1 97 ? -3.867 -9.93 -6.879 1 97.25 97 SER B C 1
ATOM 2369 O O . SER B 1 97 ? -4.156 -9.867 -5.684 1 97.25 97 SER B O 1
ATOM 2371 N N . GLY B 1 98 ? -3.422 -8.906 -7.594 1 97 98 GLY B N 1
ATOM 2372 C CA . GLY B 1 98 ? -3.264 -7.633 -6.906 1 97 98 GLY B CA 1
ATOM 2373 C C . GLY B 1 98 ? -2.287 -7.699 -5.746 1 97 98 GLY B C 1
ATOM 2374 O O . GLY B 1 98 ? -1.239 -8.344 -5.844 1 97 98 GLY B O 1
ATOM 2375 N N . GLY B 1 99 ? -2.572 -7.004 -4.695 1 98.38 99 GLY B N 1
ATOM 2376 C CA . GLY B 1 99 ? -1.756 -7.035 -3.494 1 98.38 99 GLY B CA 1
ATOM 2377 C C . GLY B 1 99 ? -2.223 -8.07 -2.484 1 98.38 99 GLY B C 1
ATOM 2378 O O . GLY B 1 99 ? -3.195 -8.789 -2.727 1 98.38 99 GLY B O 1
ATOM 2379 N N . PHE B 1 100 ? -1.549 -8.133 -1.389 1 98.75 100 PHE B N 1
ATOM 2380 C CA . PHE B 1 100 ? -1.721 -9.164 -0.371 1 98.75 100 PHE B CA 1
ATOM 2381 C C . PHE B 1 100 ? -3.135 -9.141 0.195 1 98.75 100 PHE B C 1
ATOM 2383 O O . PHE B 1 100 ? -3.758 -10.188 0.378 1 98.75 100 PHE B O 1
ATOM 2390 N N . LEU B 1 101 ? -3.678 -7.926 0.366 1 98.38 101 LEU B N 1
ATOM 2391 C CA . LEU B 1 101 ? -5.008 -7.801 0.948 1 98.38 101 LEU B CA 1
ATOM 2392 C C . LEU B 1 101 ? -6.016 -7.328 -0.095 1 98.38 101 LEU B C 1
ATOM 2394 O O . LEU B 1 101 ? -6.977 -6.629 0.235 1 98.38 101 LEU B O 1
ATOM 2398 N N . SER B 1 102 ? -5.762 -7.605 -1.289 1 97.44 102 SER B N 1
ATOM 2399 C CA . SER B 1 102 ? -6.793 -7.41 -2.305 1 97.44 102 SER B CA 1
ATOM 2400 C C . SER B 1 102 ? -8 -8.305 -2.045 1 97.44 102 SER B C 1
ATOM 2402 O O . SER B 1 102 ? -7.867 -9.383 -1.467 1 97.44 102 SER B O 1
ATOM 2404 N N . PRO B 1 103 ? -9.117 -7.867 -2.469 1 95.12 103 PRO B N 1
ATOM 2405 C CA . PRO B 1 103 ? -10.312 -8.68 -2.236 1 95.12 103 PRO B CA 1
ATOM 2406 C C . PRO B 1 103 ? -10.211 -10.062 -2.865 1 95.12 103 PRO B C 1
ATOM 2408 O O . PRO B 1 103 ? -9.688 -10.211 -3.973 1 95.12 103 PRO B O 1
ATOM 2411 N N . CYS B 1 104 ? -10.703 -11.047 -2.115 1 94.31 104 CYS B N 1
ATOM 2412 C CA . CYS B 1 104 ? -10.789 -12.438 -2.562 1 94.31 104 CYS B CA 1
ATOM 2413 C C . CYS B 1 104 ? -12.211 -12.797 -2.953 1 94.31 104 CYS B C 1
ATOM 2415 O O . CYS B 1 104 ? -12.438 -13.383 -4.016 1 94.31 104 CYS B O 1
ATOM 2417 N N . THR B 1 105 ? -13.117 -12.555 -2.139 1 92.62 105 THR B N 1
ATOM 2418 C CA . THR B 1 105 ? -14.555 -12.602 -2.359 1 92.62 105 THR B CA 1
ATOM 2419 C C . THR B 1 105 ? -15.211 -11.289 -1.939 1 92.62 105 THR B C 1
ATOM 2421 O O . THR B 1 105 ? -14.531 -10.281 -1.745 1 92.62 105 THR B O 1
ATOM 2424 N N . HIS B 1 106 ? -16.516 -11.32 -1.808 1 89.75 106 HIS B N 1
ATOM 2425 C CA . HIS B 1 106 ? -17.219 -10.102 -1.42 1 89.75 106 HIS B CA 1
ATOM 2426 C C . HIS B 1 106 ? -16.938 -9.75 0.04 1 89.75 106 HIS B C 1
ATOM 2428 O O . HIS B 1 106 ? -17.062 -8.586 0.437 1 89.75 106 HIS B O 1
ATOM 2434 N N . ASP B 1 107 ? -16.531 -10.75 0.797 1 90.31 107 ASP B N 1
ATOM 2435 C CA . ASP B 1 107 ? -16.422 -10.477 2.227 1 90.31 107 ASP B CA 1
ATOM 2436 C C . ASP B 1 107 ? -15.078 -10.938 2.771 1 90.31 107 ASP B C 1
ATOM 2438 O O . ASP B 1 107 ? -14.891 -11.047 3.986 1 90.31 107 ASP B O 1
ATOM 2442 N N . SER B 1 108 ? -14.195 -11.281 1.828 1 94.31 108 SER B N 1
ATOM 2443 C CA . SER B 1 108 ? -12.914 -11.773 2.311 1 94.31 108 SER B CA 1
ATOM 2444 C C . SER B 1 108 ? -11.758 -11.172 1.512 1 94.31 108 SER B C 1
ATOM 2446 O O . SER B 1 108 ? -11.938 -10.773 0.358 1 94.31 108 SER B O 1
ATOM 2448 N N . LEU B 1 109 ? -10.625 -11.102 2.141 1 96.88 109 LEU B N 1
ATOM 2449 C CA . LEU B 1 109 ? -9.383 -10.641 1.524 1 96.88 109 LEU B CA 1
ATOM 2450 C C . LEU B 1 109 ? -8.461 -11.812 1.205 1 96.88 109 LEU B C 1
ATOM 2452 O O . LEU B 1 109 ? -8.469 -12.82 1.918 1 96.88 109 LEU B O 1
ATOM 2456 N N . GLN B 1 110 ? -7.68 -11.703 0.165 1 97.44 110 GLN B N 1
ATOM 2457 C CA . GLN B 1 110 ? -6.805 -12.781 -0.279 1 97.44 110 GLN B CA 1
ATOM 2458 C C . GLN B 1 110 ? -5.855 -13.219 0.835 1 97.44 110 GLN B C 1
ATOM 2460 O O . GLN B 1 110 ? -5.656 -14.414 1.06 1 97.44 110 GLN B O 1
ATOM 2465 N N . GLY B 1 111 ? -5.266 -12.227 1.548 1 97.69 111 GLY B N 1
ATOM 2466 C CA . GLY B 1 111 ? -4.324 -12.531 2.613 1 97.69 111 GLY B CA 1
ATOM 2467 C C . GLY B 1 111 ? -4.934 -13.359 3.727 1 97.69 111 GLY B C 1
ATOM 2468 O O . GLY B 1 111 ? -4.234 -14.117 4.398 1 97.69 111 GLY B O 1
ATOM 2469 N N . ASP B 1 112 ? -6.219 -13.242 3.949 1 96.81 112 ASP B N 1
ATOM 2470 C CA . ASP B 1 112 ? -6.906 -14.016 4.977 1 96.81 112 ASP B CA 1
ATOM 2471 C C . ASP B 1 112 ? -7.211 -15.43 4.488 1 96.81 112 ASP B C 1
ATOM 2473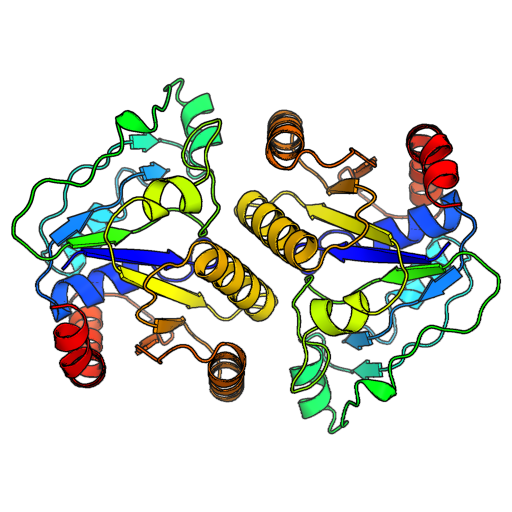 O O . ASP B 1 112 ? -7.016 -16.406 5.223 1 96.81 112 ASP B O 1
ATOM 2477 N N . VAL B 1 113 ? -7.621 -15.516 3.264 1 97.06 113 VAL B N 1
ATOM 2478 C CA . VAL B 1 113 ? -8.023 -16.797 2.697 1 97.06 113 VAL B CA 1
ATOM 2479 C C . VAL B 1 113 ? -6.793 -17.672 2.475 1 97.06 113 VAL B C 1
ATOM 2481 O O . VAL B 1 113 ? -6.754 -18.828 2.916 1 97.06 113 VAL B O 1
ATOM 2484 N N . PHE B 1 114 ? -5.766 -17.156 1.908 1 98 114 PHE B N 1
ATOM 2485 C CA . PHE B 1 114 ? -4.613 -17.938 1.502 1 98 114 PHE B CA 1
ATOM 2486 C C . PHE B 1 114 ? -3.701 -18.219 2.691 1 98 114 PHE B C 1
ATOM 2488 O O . PHE B 1 114 ? -2.887 -19.141 2.654 1 98 114 PHE B O 1
ATOM 2495 N N . ALA B 1 115 ? -3.789 -17.391 3.727 1 97.88 115 ALA B N 1
ATOM 2496 C CA . ALA B 1 115 ? -2.979 -17.594 4.926 1 97.88 115 ALA B CA 1
ATOM 2497 C C . ALA B 1 115 ? -3.322 -18.922 5.602 1 97.88 115 ALA B C 1
ATOM 2499 O O . ALA B 1 115 ? -2.549 -19.422 6.418 1 97.88 115 ALA B O 1
ATOM 2500 N N . GLN B 1 116 ? -4.461 -19.469 5.273 1 96.5 116 GLN B N 1
ATOM 2501 C CA . GLN B 1 116 ? -4.922 -20.703 5.906 1 96.5 116 GLN B CA 1
ATOM 2502 C C . GLN B 1 116 ? -4.234 -21.922 5.305 1 96.5 116 GLN B C 1
ATOM 2504 O O . GLN B 1 116 ? -4.328 -23.016 5.848 1 96.5 116 GLN B O 1
ATOM 2509 N N . TRP B 1 117 ? -3.574 -21.719 4.207 1 96.94 117 TRP B N 1
ATOM 2510 C CA . TRP B 1 117 ? -2.924 -22.828 3.51 1 96.94 117 TRP B CA 1
ATOM 2511 C C . TRP B 1 117 ? -1.515 -23.062 4.043 1 96.94 117 TRP B C 1
ATOM 2513 O O . TRP B 1 117 ? -0.797 -22.094 4.348 1 96.94 117 TRP B O 1
ATOM 2523 N N . PRO B 1 118 ? -1.154 -24.297 4.23 1 95.5 118 PRO B N 1
ATOM 2524 C CA . PRO B 1 118 ? 0.198 -24.609 4.699 1 95.5 118 PRO B CA 1
ATOM 2525 C C . PRO B 1 118 ? 1.261 -24.375 3.627 1 95.5 118 PRO B C 1
ATOM 2527 O O . PRO B 1 118 ? 1.922 -25.328 3.193 1 95.5 118 PRO B O 1
ATOM 2530 N N . CYS B 1 119 ? 1.452 -23.156 3.248 1 97.12 119 CYS B N 1
ATOM 2531 C CA . CYS B 1 119 ? 2.365 -22.781 2.174 1 97.12 119 CYS B CA 1
ATOM 2532 C C . CYS B 1 119 ? 3.414 -21.797 2.676 1 97.12 119 CYS B C 1
ATOM 2534 O O . CYS B 1 119 ? 3.217 -21.141 3.699 1 97.12 119 CYS B O 1
ATOM 2536 N N . HIS B 1 120 ? 4.504 -21.781 1.982 1 97.38 120 HIS B N 1
ATOM 2537 C CA . HIS B 1 120 ? 5.488 -20.719 2.152 1 97.38 120 HIS B CA 1
ATOM 2538 C C . HIS B 1 120 ? 5.152 -19.5 1.281 1 97.38 120 HIS B C 1
ATOM 2540 O O . HIS B 1 120 ? 4.391 -19.625 0.32 1 97.38 120 HIS B O 1
ATOM 2546 N N . TRP B 1 121 ? 5.734 -18.391 1.65 1 98.44 121 TRP B N 1
ATOM 2547 C CA . TRP B 1 121 ? 5.398 -17.156 0.943 1 98.44 121 TRP B CA 1
ATOM 2548 C C . TRP B 1 121 ? 6.652 -16.453 0.434 1 98.44 121 TRP B C 1
ATOM 2550 O O . TRP B 1 121 ? 7.691 -16.469 1.099 1 98.44 121 TRP B O 1
ATOM 2560 N N . VAL B 1 122 ? 6.539 -15.859 -0.695 1 98.56 122 VAL B N 1
ATOM 2561 C CA . VAL B 1 122 ? 7.527 -14.945 -1.263 1 98.56 122 VAL B CA 1
ATOM 2562 C C . VAL B 1 122 ? 6.883 -13.586 -1.531 1 98.56 122 VAL B C 1
ATOM 2564 O O . VAL B 1 122 ? 5.781 -13.516 -2.084 1 98.56 122 VAL B O 1
ATOM 2567 N N . LEU B 1 123 ? 7.535 -12.562 -1.103 1 98.88 123 LEU B N 1
ATOM 2568 C CA . LEU B 1 123 ? 7.051 -11.211 -1.36 1 98.88 123 LEU B CA 1
ATOM 2569 C C . LEU B 1 123 ? 7.785 -10.586 -2.545 1 98.88 123 LEU B C 1
ATOM 2571 O O . LEU B 1 123 ? 9.016 -10.609 -2.6 1 98.88 123 LEU B O 1
ATOM 2575 N N . VAL B 1 124 ? 7.035 -10.086 -3.502 1 98.94 124 VAL B N 1
ATOM 2576 C CA . VAL B 1 124 ? 7.594 -9.375 -4.645 1 98.94 124 VAL B CA 1
ATOM 2577 C C . VAL B 1 124 ? 7.316 -7.879 -4.504 1 98.94 124 VAL B C 1
ATOM 2579 O O . VAL B 1 124 ? 6.168 -7.465 -4.344 1 98.94 124 VAL B O 1
ATOM 2582 N N . SER B 1 125 ? 8.328 -7.105 -4.504 1 98.88 125 SER B N 1
ATOM 2583 C CA . SER B 1 125 ? 8.242 -5.648 -4.492 1 98.88 125 SER B CA 1
ATOM 2584 C C . SER B 1 125 ? 8.844 -5.047 -5.754 1 98.88 125 SER B C 1
ATOM 2586 O O . SER B 1 125 ? 9.758 -5.625 -6.348 1 98.88 125 SER B O 1
ATOM 2588 N N . LYS B 1 126 ? 8.344 -3.885 -6.098 1 98.69 126 LYS B N 1
ATOM 2589 C CA . LYS B 1 126 ? 8.859 -3.158 -7.258 1 98.69 126 LYS B CA 1
ATOM 2590 C C . LYS B 1 126 ? 9.094 -1.687 -6.926 1 98.69 126 LYS B C 1
ATOM 2592 O O . LYS B 1 126 ? 8.289 -1.072 -6.215 1 98.69 126 LYS B O 1
ATOM 2597 N N . ALA B 1 127 ? 10.133 -1.162 -7.562 1 97.62 127 ALA B N 1
ATOM 2598 C CA . ALA B 1 127 ? 10.5 0.222 -7.27 1 97.62 127 ALA B CA 1
ATOM 2599 C C . ALA B 1 127 ? 9.523 1.194 -7.93 1 97.62 127 ALA B C 1
ATOM 2601 O O . ALA B 1 127 ? 9.305 1.136 -9.141 1 97.62 127 ALA B O 1
ATOM 2602 N N . TYR B 1 128 ? 8.945 2.094 -7.227 1 96.25 128 TYR B N 1
ATOM 2603 C CA . TYR B 1 128 ? 8.188 3.287 -7.586 1 96.25 128 TYR B CA 1
ATOM 2604 C C . TYR B 1 128 ? 7.988 4.191 -6.375 1 96.25 128 TYR B C 1
ATOM 2606 O O . TYR B 1 128 ? 8.227 3.779 -5.238 1 96.25 128 TYR B O 1
ATOM 2614 N N . LEU B 1 129 ? 7.707 5.41 -6.613 1 95.12 129 LEU B N 1
ATOM 2615 C CA . LEU B 1 129 ? 7.469 6.312 -5.492 1 95.12 129 LEU B CA 1
ATOM 2616 C C . LEU B 1 129 ? 6.32 5.809 -4.621 1 95.12 129 LEU B C 1
ATOM 2618 O O . LEU B 1 129 ? 5.176 5.746 -5.07 1 95.12 129 LEU B O 1
ATOM 2622 N N . GLY B 1 130 ? 6.52 5.395 -3.404 1 96.06 130 GLY B N 1
ATOM 2623 C CA . GLY B 1 130 ? 5.551 4.832 -2.477 1 96.06 130 GLY B CA 1
ATOM 2624 C C . GLY B 1 130 ? 5.789 3.361 -2.188 1 96.06 130 GLY B C 1
ATOM 2625 O O . GLY B 1 130 ? 5.195 2.801 -1.264 1 96.06 130 GLY B O 1
ATOM 2626 N N . SER B 1 131 ? 6.742 2.729 -2.889 1 97.38 131 SER B N 1
ATOM 2627 C CA . SER B 1 131 ? 6.902 1.279 -2.816 1 97.38 131 SER B CA 1
ATOM 2628 C C . SER B 1 131 ? 7.457 0.852 -1.462 1 97.38 131 SER B C 1
ATOM 2630 O O . SER B 1 131 ? 7.129 -0.226 -0.962 1 97.38 131 SER B O 1
ATOM 2632 N N . ILE B 1 132 ? 8.273 1.687 -0.835 1 96.75 132 ILE B N 1
ATOM 2633 C CA . ILE B 1 132 ? 8.797 1.347 0.483 1 96.75 132 ILE B CA 1
ATOM 2634 C C . ILE B 1 132 ? 7.648 1.239 1.482 1 96.75 132 ILE B C 1
ATOM 2636 O O . ILE B 1 132 ? 7.559 0.267 2.236 1 96.75 132 ILE B O 1
ATOM 2640 N N . ASN B 1 133 ? 6.809 2.236 1.436 1 97.81 133 ASN B N 1
ATOM 2641 C CA . ASN B 1 133 ? 5.594 2.217 2.248 1 97.81 133 ASN B CA 1
ATOM 2642 C C . ASN B 1 133 ? 4.785 0.945 2.018 1 97.81 133 ASN B C 1
ATOM 2644 O O . ASN B 1 133 ? 4.453 0.234 2.969 1 97.81 133 ASN B O 1
ATOM 2648 N N . HIS B 1 134 ? 4.535 0.603 0.808 1 98.69 134 HIS B N 1
ATOM 2649 C CA . HIS B 1 134 ? 3.699 -0.542 0.467 1 98.69 134 HIS B CA 1
ATOM 2650 C C . HIS B 1 134 ? 4.379 -1.854 0.844 1 98.69 134 HIS B C 1
ATOM 2652 O O . HIS B 1 134 ? 3.717 -2.807 1.256 1 98.69 134 HIS B O 1
ATOM 2658 N N . THR B 1 135 ? 5.68 -1.907 0.719 1 98.69 135 THR B N 1
ATOM 2659 C CA . THR B 1 135 ? 6.434 -3.098 1.092 1 98.69 135 THR B CA 1
ATOM 2660 C C . THR B 1 135 ? 6.371 -3.33 2.6 1 98.69 135 THR B C 1
ATOM 2662 O O . THR B 1 135 ? 6.051 -4.434 3.051 1 98.69 135 THR B O 1
ATOM 2665 N N . CYS B 1 136 ? 6.605 -2.264 3.371 1 98.5 136 CYS B N 1
ATOM 2666 C CA . CYS B 1 136 ? 6.59 -2.379 4.824 1 98.5 136 CYS B CA 1
ATOM 2667 C C . CYS B 1 136 ? 5.199 -2.746 5.328 1 98.5 136 CYS B C 1
ATOM 2669 O O . CYS B 1 136 ? 5.059 -3.604 6.203 1 98.5 136 CYS B O 1
ATOM 2671 N N . LEU B 1 137 ? 4.227 -2.139 4.758 1 98.88 137 LEU B N 1
ATOM 2672 C CA . LEU B 1 137 ? 2.852 -2.438 5.137 1 98.88 137 LEU B CA 1
ATOM 2673 C C . LEU B 1 137 ? 2.518 -3.9 4.867 1 98.88 137 LEU B C 1
ATOM 2675 O O . LEU B 1 137 ? 1.942 -4.578 5.723 1 98.88 137 LEU B O 1
ATOM 2679 N N . THR B 1 138 ? 2.838 -4.371 3.688 1 98.94 138 THR B N 1
ATOM 2680 C CA . THR B 1 138 ? 2.539 -5.746 3.307 1 98.94 138 THR B CA 1
ATOM 2681 C C . THR B 1 138 ? 3.248 -6.73 4.23 1 98.94 138 THR B C 1
ATOM 2683 O O . THR B 1 138 ? 2.643 -7.695 4.703 1 98.94 138 THR B O 1
ATOM 2686 N N . LEU B 1 139 ? 4.484 -6.457 4.527 1 98.81 139 LEU B N 1
ATOM 2687 C CA . LEU B 1 139 ? 5.262 -7.336 5.395 1 98.81 139 LEU B CA 1
ATOM 2688 C C . LEU B 1 139 ? 4.645 -7.41 6.785 1 98.81 139 LEU B C 1
ATOM 2690 O O . LEU B 1 139 ? 4.527 -8.5 7.359 1 98.81 139 LEU B O 1
ATOM 2694 N N . GLU B 1 140 ? 4.254 -6.285 7.328 1 98.69 140 GLU B N 1
ATOM 2695 C CA . GLU B 1 140 ? 3.627 -6.297 8.648 1 98.69 140 GLU B CA 1
ATOM 2696 C C . GLU B 1 140 ? 2.346 -7.129 8.641 1 98.69 140 GLU B C 1
ATOM 2698 O O . GLU B 1 140 ? 2.088 -7.883 9.586 1 98.69 140 GLU B O 1
ATOM 2703 N N . ALA B 1 141 ? 1.567 -6.973 7.629 1 98.81 141 ALA B N 1
ATOM 2704 C CA . ALA B 1 141 ? 0.331 -7.742 7.516 1 98.81 141 ALA B CA 1
ATOM 2705 C C . ALA B 1 141 ? 0.621 -9.242 7.453 1 98.8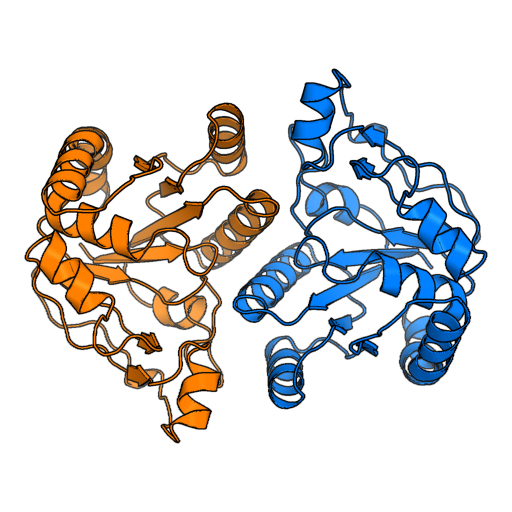1 141 ALA B C 1
ATOM 2707 O O . ALA B 1 141 ? -0.082 -10.039 8.07 1 98.81 141 ALA B O 1
ATOM 2708 N N . MET B 1 142 ? 1.641 -9.609 6.699 1 98.81 142 MET B N 1
ATOM 2709 C CA . MET B 1 142 ? 2.023 -11.008 6.574 1 98.81 142 MET B CA 1
ATOM 2710 C C . MET B 1 142 ? 2.523 -11.555 7.906 1 98.81 142 MET B C 1
ATOM 2712 O O . MET B 1 142 ? 2.146 -12.656 8.312 1 98.81 142 MET B O 1
ATOM 2716 N N . ARG B 1 143 ? 3.318 -10.766 8.586 1 98.5 143 ARG B N 1
ATOM 2717 C CA . ARG B 1 143 ? 3.861 -11.188 9.875 1 98.5 143 ARG B CA 1
ATOM 2718 C C . ARG B 1 143 ? 2.756 -11.328 10.914 1 98.5 143 ARG B C 1
ATOM 2720 O O . ARG B 1 143 ? 2.785 -12.242 11.742 1 98.5 143 ARG B O 1
ATOM 2727 N N . ALA B 1 144 ? 1.826 -10.469 10.859 1 98.31 144 ALA B N 1
ATOM 2728 C CA . ALA B 1 144 ? 0.71 -10.508 11.797 1 98.31 144 ALA B CA 1
ATOM 2729 C C . ALA B 1 144 ? -0.085 -11.805 11.648 1 98.31 144 ALA B C 1
ATOM 2731 O O . ALA B 1 144 ? -0.801 -12.211 12.562 1 98.31 144 ALA B O 1
ATOM 2732 N N . ARG B 1 145 ? 0.066 -12.445 10.555 1 98.19 145 ARG B N 1
ATOM 2733 C CA . ARG B 1 145 ? -0.643 -13.688 10.281 1 98.19 145 ARG B CA 1
ATOM 2734 C C . ARG B 1 145 ? 0.271 -14.891 10.484 1 98.19 145 ARG B C 1
ATOM 2736 O O . ARG B 1 145 ? -0.08 -16.016 10.109 1 98.19 145 ARG B O 1
ATOM 2743 N N . ASN B 1 146 ? 1.495 -14.633 10.945 1 97.88 146 ASN B N 1
ATOM 2744 C CA . ASN B 1 146 ? 2.482 -15.664 11.266 1 97.88 146 ASN B CA 1
ATOM 2745 C C . ASN B 1 146 ? 2.791 -16.547 10.062 1 97.88 146 ASN B C 1
ATOM 2747 O O . ASN B 1 146 ? 2.869 -17.766 10.18 1 97.88 146 ASN B O 1
ATOM 2751 N N . LEU B 1 147 ? 2.924 -15.945 8.961 1 98.12 147 LEU B N 1
ATOM 2752 C CA . LEU B 1 147 ? 3.193 -16.688 7.727 1 98.12 147 LEU B CA 1
ATOM 2753 C C . LEU B 1 147 ? 4.66 -17.094 7.645 1 98.12 147 LEU B C 1
ATOM 2755 O O . LEU B 1 147 ? 5.531 -16.406 8.188 1 98.12 147 LEU B O 1
ATOM 2759 N N . SER B 1 148 ? 4.887 -18.234 7.023 1 97.12 148 SER B N 1
ATOM 2760 C CA . SER B 1 148 ? 6.246 -18.641 6.688 1 97.12 148 SER B CA 1
ATOM 2761 C C . SER B 1 148 ? 6.758 -17.891 5.461 1 97.12 148 SER B C 1
ATOM 2763 O O . SER B 1 148 ? 6.508 -18.297 4.324 1 97.12 148 SER B O 1
ATOM 2765 N N . ILE B 1 149 ? 7.496 -16.828 5.699 1 97.88 149 ILE B N 1
ATOM 2766 C CA . ILE B 1 149 ? 7.988 -16 4.605 1 97.88 149 ILE B CA 1
ATOM 2767 C C . ILE B 1 149 ? 9.414 -16.406 4.242 1 97.88 149 ILE B C 1
ATOM 2769 O O . ILE B 1 149 ? 10.336 -16.25 5.047 1 97.88 149 ILE B O 1
ATOM 2773 N N . LEU B 1 150 ? 9.57 -16.875 3.072 1 97.31 150 LEU B N 1
ATOM 2774 C CA . LEU B 1 150 ? 10.883 -17.328 2.629 1 97.31 150 LEU B CA 1
ATOM 2775 C C . LEU B 1 150 ? 11.82 -16.156 2.375 1 97.31 150 LEU B C 1
ATOM 2777 O O . LEU B 1 150 ? 13.031 -16.266 2.537 1 97.31 150 LEU B O 1
ATOM 2781 N N . GLY B 1 151 ? 11.258 -15.062 1.886 1 98 151 GLY B N 1
ATOM 2782 C CA . GLY B 1 151 ? 12.062 -13.898 1.572 1 98 151 GLY B CA 1
ATOM 2783 C C . GLY B 1 151 ? 11.391 -12.953 0.596 1 98 151 GLY B C 1
ATOM 2784 O O . GLY B 1 151 ? 10.172 -12.969 0.446 1 98 151 GLY B O 1
ATOM 2785 N N . ILE B 1 152 ? 12.234 -12.086 -0.028 1 98.69 152 ILE B N 1
ATOM 2786 C CA . ILE B 1 152 ? 11.711 -11.016 -0.874 1 98.69 152 ILE B CA 1
ATOM 2787 C C . ILE B 1 152 ? 12.477 -10.984 -2.195 1 98.69 152 ILE B C 1
ATOM 2789 O O . ILE B 1 152 ? 13.688 -11.227 -2.225 1 98.69 152 ILE B O 1
ATOM 2793 N N . ILE B 1 153 ? 11.766 -10.781 -3.24 1 98.75 153 ILE B N 1
ATOM 2794 C CA . ILE B 1 153 ? 12.312 -10.492 -4.562 1 98.75 153 ILE B CA 1
ATOM 2795 C C . ILE B 1 153 ? 12.102 -9.016 -4.895 1 98.75 153 ILE B C 1
ATOM 2797 O O . ILE B 1 153 ? 10.992 -8.492 -4.766 1 98.75 153 ILE B O 1
ATOM 2801 N N . LEU B 1 154 ? 13.141 -8.32 -5.309 1 98.81 154 LEU B N 1
ATOM 2802 C CA . LEU B 1 154 ? 13.125 -6.883 -5.539 1 98.81 154 LEU B CA 1
ATOM 2803 C C . LEU B 1 154 ? 13.234 -6.57 -7.027 1 98.81 154 LEU B C 1
ATOM 2805 O O . LEU B 1 154 ? 14.234 -6.914 -7.664 1 98.81 154 LEU B O 1
ATOM 2809 N N . ASN B 1 155 ? 12.172 -5.934 -7.539 1 98.81 155 ASN B N 1
ATOM 2810 C CA . ASN B 1 155 ? 12.062 -5.617 -8.961 1 98.81 155 ASN B CA 1
ATOM 2811 C C . ASN B 1 155 ? 12.43 -4.164 -9.242 1 98.81 155 ASN B C 1
ATOM 2813 O O . ASN B 1 155 ? 11.727 -3.246 -8.82 1 98.81 155 ASN B O 1
ATOM 2817 N N . GLN B 1 156 ? 13.617 -3.904 -9.898 1 98.25 156 GLN B N 1
ATOM 2818 C CA . GLN B 1 156 ? 14.023 -2.637 -10.492 1 98.25 156 GLN B CA 1
ATOM 2819 C C . GLN B 1 156 ? 14.359 -1.605 -9.414 1 98.25 156 GLN B C 1
ATOM 2821 O O . GLN B 1 156 ? 14.094 -0.414 -9.586 1 98.25 156 GLN B O 1
ATOM 2826 N N . TYR B 1 157 ? 14.789 -2.02 -8.297 1 97.56 157 TYR B N 1
ATOM 2827 C CA . TYR B 1 157 ? 15.242 -1.101 -7.258 1 97.56 157 TYR B CA 1
ATOM 2828 C C . TYR B 1 157 ? 16.672 -0.652 -7.52 1 97.56 157 TYR B C 1
ATOM 2830 O O . TYR B 1 157 ? 17.531 -1.467 -7.863 1 97.56 157 TYR B O 1
ATOM 2838 N N . PRO B 1 158 ? 16.938 0.644 -7.355 1 95.69 158 PRO B N 1
ATOM 2839 C CA . PRO B 1 158 ? 18.359 1.032 -7.234 1 95.69 158 PRO B CA 1
ATOM 2840 C C . PRO B 1 158 ? 19.047 0.381 -6.039 1 95.69 158 PRO B C 1
ATOM 2842 O O . PRO B 1 158 ? 18.391 0.087 -5.031 1 95.69 158 PRO B O 1
ATOM 2845 N N . LYS B 1 159 ? 20.328 0.191 -6.117 1 95.31 159 LYS B N 1
ATOM 2846 C CA . LYS B 1 159 ? 21.094 -0.563 -5.129 1 95.31 159 LYS B CA 1
ATOM 2847 C C . LYS B 1 159 ? 20.906 0.019 -3.73 1 95.31 159 LYS B C 1
ATOM 2849 O O . LYS B 1 159 ? 20.703 -0.721 -2.766 1 95.31 159 LYS B O 1
ATOM 2854 N N . GLU B 1 160 ? 20.938 1.281 -3.598 1 91.62 160 GLU B N 1
ATOM 2855 C CA . GLU B 1 160 ? 20.828 1.921 -2.291 1 91.62 160 GLU B CA 1
ATOM 2856 C C . GLU B 1 160 ? 19.469 1.641 -1.651 1 91.62 160 GLU B C 1
ATOM 2858 O O . GLU B 1 160 ? 19.391 1.383 -0.449 1 91.62 160 GLU B O 1
ATOM 2863 N N . GLU B 1 161 ? 18.438 1.7 -2.453 1 93.62 161 GLU B N 1
ATOM 2864 C CA . GLU B 1 161 ? 17.094 1.428 -1.955 1 93.62 161 GLU B CA 1
ATOM 2865 C C . GLU B 1 161 ? 16.922 -0.048 -1.61 1 93.62 161 GLU B C 1
ATOM 2867 O O . GLU B 1 161 ? 16.25 -0.389 -0.634 1 93.62 161 GLU B O 1
ATOM 2872 N N . GLU B 1 162 ? 17.453 -0.85 -2.477 1 96.56 162 GLU B N 1
ATOM 2873 C CA . GLU B 1 162 ? 17.469 -2.283 -2.193 1 96.56 162 GLU B CA 1
ATOM 2874 C C . GLU B 1 162 ? 18.094 -2.572 -0.831 1 96.56 162 GLU B C 1
ATOM 2876 O O . GLU B 1 162 ? 17.5 -3.285 -0.013 1 96.56 162 GLU B O 1
ATOM 2881 N N . ASP B 1 163 ? 19.25 -2.006 -0.602 1 94.56 163 ASP B N 1
ATOM 2882 C CA . ASP B 1 163 ? 19.953 -2.215 0.656 1 94.56 163 ASP B CA 1
ATOM 2883 C C . ASP B 1 163 ? 19.141 -1.707 1.841 1 94.56 163 ASP B C 1
ATOM 2885 O O . ASP B 1 163 ? 19.062 -2.369 2.877 1 94.56 163 ASP B O 1
ATOM 2889 N N . TRP B 1 164 ? 18.594 -0.582 1.655 1 91.94 164 TRP B N 1
ATOM 2890 C CA . TRP B 1 164 ? 17.766 0.006 2.703 1 91.94 164 TRP B CA 1
ATOM 2891 C C . TRP B 1 164 ? 16.578 -0.896 3.033 1 91.94 164 TRP B C 1
ATOM 2893 O O . TRP B 1 164 ? 16.312 -1.17 4.203 1 91.94 164 TRP B O 1
ATOM 2903 N N . LEU B 1 165 ? 15.891 -1.393 2.033 1 95.56 165 LEU B N 1
ATOM 2904 C CA . LEU B 1 165 ? 14.719 -2.234 2.219 1 95.56 165 LEU B CA 1
ATOM 2905 C C . LEU B 1 165 ? 15.094 -3.545 2.906 1 95.56 165 LEU B C 1
ATOM 2907 O O . LEU B 1 165 ? 14.383 -4.004 3.803 1 95.56 165 LEU B O 1
ATOM 2911 N N . LEU B 1 166 ? 16.219 -4.129 2.494 1 97.12 166 LEU B N 1
ATOM 2912 C CA . LEU B 1 166 ? 16.641 -5.391 3.082 1 97.12 166 LEU B CA 1
ATOM 2913 C C . LEU B 1 166 ? 17 -5.215 4.555 1 97.12 166 LEU B C 1
ATOM 2915 O O . LEU B 1 166 ? 16.641 -6.047 5.391 1 97.12 166 LEU B O 1
ATOM 2919 N N . ARG B 1 167 ? 17.594 -4.125 4.852 1 94.81 167 ARG B N 1
ATOM 2920 C CA . ARG B 1 167 ? 17.938 -3.832 6.242 1 94.81 167 ARG B CA 1
ATOM 2921 C C . ARG B 1 167 ? 16.672 -3.582 7.066 1 94.81 167 ARG B C 1
ATOM 2923 O O . ARG B 1 167 ? 16.547 -4.086 8.188 1 94.81 167 ARG B O 1
ATOM 2930 N N . THR B 1 168 ? 15.805 -2.869 6.562 1 93.31 168 THR B N 1
ATOM 2931 C CA . THR B 1 168 ? 14.594 -2.457 7.262 1 93.31 168 THR B CA 1
ATOM 2932 C C . THR B 1 168 ? 13.656 -3.643 7.461 1 93.31 168 THR B C 1
ATOM 2934 O O . THR B 1 168 ? 13.055 -3.795 8.531 1 93.31 168 THR B O 1
ATOM 2937 N N . THR B 1 169 ? 13.531 -4.441 6.477 1 95.69 169 THR B N 1
ATOM 2938 C CA . THR B 1 169 ? 12.562 -5.535 6.531 1 95.69 169 THR B CA 1
ATOM 2939 C C . THR B 1 169 ? 13.148 -6.742 7.258 1 95.69 169 THR B C 1
ATOM 2941 O O . THR B 1 169 ? 12.414 -7.527 7.859 1 95.69 169 THR B O 1
ATOM 2944 N N . GLY B 1 170 ? 14.508 -6.973 7.094 1 96.88 170 GLY B N 1
ATOM 2945 C CA . GLY B 1 170 ? 15.164 -8.148 7.652 1 96.88 170 GLY B CA 1
ATOM 2946 C C . GLY B 1 170 ? 14.844 -9.422 6.898 1 96.88 170 GLY B C 1
ATOM 2947 O O . GLY B 1 170 ? 15.141 -10.523 7.375 1 96.88 170 GLY B O 1
ATOM 2948 N N . LEU B 1 171 ? 14.188 -9.328 5.781 1 97.25 171 LEU B N 1
ATOM 2949 C CA . LEU B 1 171 ? 13.836 -10.516 5.008 1 97.25 171 LEU B CA 1
ATOM 2950 C C . LEU B 1 171 ? 15.039 -11.039 4.23 1 97.25 171 LEU B C 1
ATOM 2952 O O . LEU B 1 171 ? 15.844 -10.258 3.729 1 97.25 171 LEU B O 1
ATOM 2956 N N . PRO B 1 172 ? 15.094 -12.383 4.098 1 96.94 172 PRO B N 1
ATOM 2957 C CA . PRO B 1 172 ? 16.109 -12.922 3.193 1 96.94 172 PRO B CA 1
ATOM 2958 C C . PRO B 1 172 ? 15.945 -12.43 1.758 1 96.94 172 PRO B C 1
ATOM 2960 O O . PRO B 1 172 ? 14.82 -12.328 1.263 1 96.94 172 PRO B O 1
ATOM 2963 N N . PHE B 1 173 ? 17.047 -12.078 1.186 1 97.56 173 PHE B N 1
ATOM 2964 C CA . PHE B 1 173 ? 17.078 -11.711 -0.225 1 97.56 173 PHE B CA 1
ATOM 2965 C C . PHE B 1 173 ? 16.984 -12.945 -1.11 1 97.56 173 PHE B C 1
ATOM 2967 O O . PHE B 1 173 ? 17.828 -13.852 -1.009 1 97.56 173 PHE B O 1
ATOM 2974 N N . LEU B 1 174 ? 16 -12.953 -2.059 1 97.69 174 LEU B N 1
ATOM 2975 C CA . LEU B 1 174 ? 15.789 -14.156 -2.865 1 97.69 174 LEU B CA 1
ATOM 2976 C C . LEU B 1 174 ? 16.203 -13.914 -4.316 1 97.69 174 LEU B C 1
ATOM 2978 O O . LEU B 1 174 ? 16.391 -14.859 -5.078 1 97.69 174 LEU B O 1
ATOM 2982 N N . GLY B 1 175 ? 16.234 -12.625 -4.676 1 97.56 175 GLY B N 1
ATOM 2983 C CA . GLY B 1 175 ? 16.594 -12.281 -6.043 1 97.56 175 GLY B CA 1
ATOM 2984 C C . GLY B 1 175 ? 16.188 -10.875 -6.438 1 97.56 175 GLY B C 1
ATOM 2985 O O . GLY B 1 175 ? 15.391 -10.242 -5.742 1 97.56 175 GLY B O 1
ATOM 2986 N N . ARG B 1 176 ? 16.766 -10.398 -7.512 1 98.06 176 ARG B N 1
ATOM 2987 C CA . ARG B 1 176 ? 16.453 -9.102 -8.094 1 98.06 176 ARG B CA 1
ATOM 2988 C C . ARG B 1 176 ? 16.031 -9.242 -9.555 1 98.06 176 ARG B C 1
ATOM 2990 O O . ARG B 1 176 ? 16.547 -10.109 -10.273 1 98.06 176 ARG B O 1
ATOM 2997 N N . LEU B 1 177 ? 15.023 -8.539 -9.977 1 98.56 177 LEU B N 1
ATOM 2998 C CA . LEU B 1 177 ? 14.648 -8.383 -11.375 1 98.56 177 LEU B CA 1
ATOM 2999 C C . LEU B 1 177 ? 15.125 -7.039 -11.922 1 98.56 177 LEU B C 1
ATOM 3001 O O . LEU B 1 177 ? 14.969 -6.008 -11.258 1 98.56 177 LEU B O 1
ATOM 3005 N N . ASN B 1 178 ? 15.695 -7.082 -13.086 1 97.56 178 ASN B N 1
ATOM 3006 C CA . ASN B 1 178 ? 16.109 -5.867 -13.781 1 97.56 178 ASN B CA 1
ATOM 3007 C C . ASN B 1 178 ? 15.125 -5.492 -14.883 1 97.56 178 ASN B C 1
ATOM 3009 O O . ASN B 1 178 ? 14.195 -6.242 -15.18 1 97.56 178 ASN B O 1
ATOM 3013 N N . TYR B 1 179 ? 15.312 -4.285 -15.375 1 95.88 179 TYR B N 1
ATOM 3014 C CA . TYR B 1 179 ? 14.523 -3.926 -16.547 1 95.88 179 TYR B CA 1
ATOM 3015 C C . TYR B 1 179 ? 14.867 -4.824 -17.734 1 95.88 179 TYR B C 1
ATOM 3017 O O . TYR B 1 179 ? 16.047 -4.996 -18.062 1 95.88 179 TYR B O 1
ATOM 3025 N N . GLU B 1 180 ? 13.883 -5.48 -18.25 1 95.75 180 GLU B N 1
ATOM 3026 C CA . GLU B 1 180 ? 14.031 -6.344 -19.422 1 95.75 180 GLU B CA 1
ATOM 3027 C C . GLU B 1 180 ? 13.25 -5.797 -20.609 1 95.75 180 GLU B C 1
ATOM 3029 O O . GLU B 1 180 ? 12.047 -5.551 -20.516 1 95.75 180 GLU B O 1
ATOM 3034 N N . LYS B 1 181 ? 13.93 -5.59 -21.703 1 92.19 181 LYS B N 1
ATOM 3035 C CA . LYS B 1 181 ? 13.266 -5.105 -22.906 1 92.19 181 LYS B CA 1
ATOM 3036 C C . LYS B 1 181 ? 12.188 -6.078 -23.375 1 92.19 181 LYS B C 1
ATOM 3038 O O . LYS B 1 181 ? 11.133 -5.656 -23.859 1 92.19 181 LYS B O 1
ATOM 3043 N N . SER B 1 182 ? 12.492 -7.324 -23.219 1 93.5 182 SER B N 1
ATOM 3044 C CA . SER B 1 182 ? 11.562 -8.398 -23.547 1 93.5 182 SER B CA 1
ATOM 3045 C C . SER B 1 182 ? 11.727 -9.586 -22.609 1 93.5 182 SER B C 1
ATOM 3047 O O . SER B 1 182 ? 12.852 -9.922 -22.219 1 93.5 182 SER B O 1
ATOM 3049 N N . ILE B 1 183 ? 10.609 -10.133 -22.281 1 96.31 183 ILE B N 1
ATOM 3050 C CA . ILE B 1 183 ? 10.625 -11.328 -21.438 1 96.31 183 ILE B CA 1
ATOM 3051 C C . ILE B 1 183 ? 10.336 -12.562 -22.297 1 96.31 183 ILE B C 1
ATOM 3053 O O . ILE B 1 183 ? 9.266 -12.672 -22.891 1 96.31 183 ILE B O 1
ATOM 3057 N N . SER B 1 184 ? 11.32 -13.422 -22.391 1 97.94 184 SER B N 1
ATOM 3058 C CA . SER B 1 184 ? 11.258 -14.648 -23.188 1 97.94 184 SER B CA 1
ATOM 3059 C C . SER B 1 184 ? 11.609 -15.867 -22.344 1 97.94 184 SER B C 1
ATOM 3061 O O . SER B 1 184 ? 11.961 -15.742 -21.172 1 97.94 184 SER B O 1
ATOM 3063 N N . LYS B 1 185 ? 11.492 -17.047 -22.953 1 98.44 185 LYS B N 1
ATOM 3064 C CA . LYS B 1 185 ? 11.93 -18.281 -22.297 1 98.44 185 LYS B CA 1
ATOM 3065 C C . LYS B 1 185 ? 13.391 -18.203 -21.891 1 98.44 185 LYS B C 1
ATOM 3067 O O . LYS B 1 185 ? 13.766 -18.656 -20.797 1 98.44 185 LYS B O 1
ATOM 3072 N N . ALA B 1 186 ? 14.117 -17.578 -22.719 1 98.12 186 ALA B N 1
ATOM 3073 C CA . ALA B 1 186 ? 15.539 -17.422 -22.438 1 98.12 186 ALA B CA 1
ATOM 3074 C C . ALA B 1 186 ? 15.766 -16.516 -21.234 1 98.12 186 ALA B C 1
ATOM 3076 O O . ALA B 1 186 ? 16.625 -16.797 -20.391 1 98.12 186 ALA B O 1
ATOM 3077 N N . THR B 1 187 ? 15.078 -15.422 -21.188 1 98.38 187 THR B N 1
ATOM 3078 C CA . THR B 1 187 ? 15.18 -14.516 -20.047 1 98.38 187 THR B CA 1
ATOM 3079 C C . THR B 1 187 ? 14.844 -15.234 -18.75 1 98.38 187 THR B C 1
ATOM 3081 O O . THR B 1 187 ? 15.547 -15.094 -17.75 1 98.38 187 THR B O 1
ATOM 3084 N N . VAL B 1 188 ? 13.789 -16.031 -18.766 1 98.75 188 VAL B N 1
ATOM 3085 C CA . VAL B 1 188 ? 13.344 -16.781 -17.594 1 98.75 188 VAL B CA 1
ATOM 3086 C C . VAL B 1 188 ? 14.422 -17.781 -17.188 1 98.75 188 VAL B C 1
ATOM 3088 O O . VAL B 1 188 ? 14.773 -17.875 -16 1 98.75 188 VAL B O 1
ATOM 3091 N N . GLN B 1 189 ? 14.922 -18.484 -18.141 1 98.44 189 GLN B N 1
ATOM 3092 C CA . GLN B 1 189 ? 15.969 -19.453 -17.875 1 98.44 189 GLN B CA 1
ATOM 3093 C C . GLN B 1 189 ? 17.203 -18.797 -17.266 1 98.44 189 GLN B C 1
ATOM 3095 O O . GLN B 1 189 ? 17.844 -19.344 -16.375 1 98.44 189 GLN B O 1
ATOM 3100 N N . ASN B 1 190 ? 17.547 -17.641 -17.766 1 98.25 190 ASN B N 1
ATOM 3101 C CA . ASN B 1 190 ? 18.703 -16.891 -17.25 1 98.25 190 ASN B CA 1
ATOM 3102 C C . ASN B 1 190 ? 18.516 -16.531 -15.773 1 98.25 190 ASN B C 1
ATOM 3104 O O . ASN B 1 190 ? 19.438 -16.688 -14.969 1 98.25 190 ASN B O 1
ATOM 3108 N N . TYR B 1 191 ? 17.375 -16.094 -15.438 1 98.62 191 TYR B N 1
ATOM 3109 C CA . TYR B 1 191 ? 17.125 -15.758 -14.039 1 98.62 191 TYR B CA 1
ATOM 3110 C C . TYR B 1 191 ? 17.109 -17.016 -13.172 1 98.62 191 TYR B C 1
ATOM 3112 O O . TYR B 1 191 ? 17.609 -17 -12.047 1 98.62 191 TYR B O 1
ATOM 3120 N N . ALA B 1 192 ? 16.5 -18.078 -13.648 1 98.19 192 ALA B N 1
ATOM 3121 C CA . ALA B 1 192 ? 16.5 -19.328 -12.898 1 98.19 192 ALA B CA 1
ATOM 3122 C C . ALA B 1 192 ? 17.938 -19.766 -12.578 1 98.19 192 ALA B C 1
ATOM 3124 O O . ALA B 1 192 ? 18.219 -20.203 -11.461 1 98.19 192 ALA B O 1
ATOM 3125 N N . ASN B 1 193 ? 18.781 -19.594 -13.523 1 97.75 193 ASN B N 1
ATOM 3126 C CA . ASN B 1 193 ? 20.188 -19.938 -13.32 1 97.75 193 ASN B CA 1
ATOM 3127 C C . ASN B 1 193 ? 20.844 -19.016 -12.305 1 97.75 193 ASN B C 1
ATOM 3129 O O . ASN B 1 193 ? 21.609 -19.469 -11.453 1 97.75 193 ASN B O 1
ATOM 3133 N N . LEU B 1 194 ? 20.562 -17.75 -12.414 1 97.12 194 LEU B N 1
ATOM 3134 C CA . LEU B 1 194 ? 21.156 -16.75 -11.539 1 97.12 194 LEU B CA 1
ATOM 3135 C C . LEU B 1 194 ? 20.719 -16.969 -10.094 1 97.12 194 LEU B C 1
ATOM 3137 O O . LEU B 1 194 ? 21.5 -16.719 -9.164 1 97.12 194 LEU B O 1
ATOM 3141 N N . TRP B 1 195 ? 19.469 -17.484 -9.93 1 97.38 195 TRP B N 1
ATOM 3142 C CA . TRP B 1 195 ? 18.906 -17.578 -8.586 1 97.38 195 TRP B CA 1
ATOM 3143 C C . TRP B 1 195 ? 19.188 -18.953 -7.98 1 97.38 195 TRP B C 1
ATOM 3145 O O . TRP B 1 195 ? 18.875 -19.203 -6.812 1 97.38 195 TRP B O 1
ATOM 3155 N N . LYS B 1 196 ? 19.797 -19.859 -8.641 1 95.12 196 LYS B N 1
ATOM 3156 C CA . LYS B 1 196 ? 19.953 -21.266 -8.25 1 95.12 196 LYS B CA 1
ATOM 3157 C C . LYS B 1 196 ? 20.656 -21.375 -6.895 1 95.12 196 LYS B C 1
ATOM 3159 O O . LYS B 1 196 ? 20.172 -22.062 -6 1 95.12 196 LYS B O 1
ATOM 3164 N N . GLU B 1 197 ? 21.719 -20.641 -6.734 1 92.06 197 GLU B N 1
ATOM 3165 C CA . GLU B 1 197 ? 22.5 -20.75 -5.504 1 92.06 197 GLU B CA 1
ATOM 3166 C C . GLU B 1 197 ? 21.734 -20.172 -4.316 1 92.06 197 GLU B C 1
ATOM 3168 O O . GLU B 1 197 ? 21.766 -20.719 -3.217 1 92.06 197 GLU B O 1
ATOM 3173 N N . THR B 1 198 ? 21.094 -19.094 -4.551 1 92.81 198 THR B N 1
ATOM 3174 C CA . THR B 1 198 ? 20.344 -18.438 -3.498 1 92.81 198 THR B CA 1
ATOM 3175 C C . THR B 1 198 ? 19.219 -19.328 -2.988 1 92.81 198 THR B C 1
ATOM 3177 O O . THR B 1 198 ? 18.906 -19.344 -1.794 1 92.81 198 THR B O 1
ATOM 3180 N N . TRP B 1 199 ? 18.656 -20.109 -3.875 1 92.56 199 TRP B 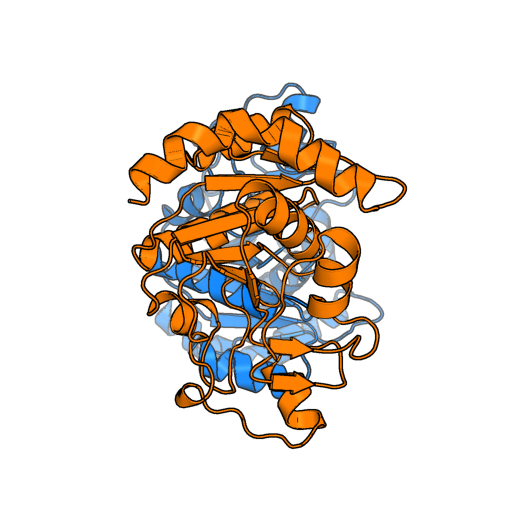N 1
ATOM 3181 C CA . TRP B 1 199 ? 17.484 -20.922 -3.549 1 92.56 199 TRP B CA 1
ATOM 3182 C C . TRP B 1 199 ? 17.891 -22.344 -3.166 1 92.56 199 TRP B C 1
ATOM 3184 O O . TRP B 1 199 ? 17.047 -23.141 -2.738 1 92.56 199 TRP B O 1
ATOM 3194 N N . LYS B 1 200 ? 19.156 -22.766 -3.318 1 81.06 200 LYS B N 1
ATOM 3195 C CA . LYS B 1 200 ? 19.641 -24.109 -3.037 1 81.06 200 LYS B CA 1
ATOM 3196 C C . LYS B 1 200 ? 19.359 -24.5 -1.591 1 81.06 200 LYS B C 1
ATOM 3198 O O . LYS B 1 200 ? 18.938 -25.625 -1.319 1 81.06 200 LYS B O 1
ATOM 3203 N N . TYR B 1 201 ? 19.703 -23.641 -0.588 1 64.5 201 TYR B N 1
ATOM 3204 C CA . TYR B 1 201 ? 19.625 -24.062 0.806 1 64.5 201 TYR B CA 1
ATOM 3205 C C . TYR B 1 201 ? 18.266 -23.734 1.4 1 64.5 201 TYR B C 1
ATOM 3207 O O . TYR B 1 201 ? 17.984 -24.062 2.559 1 64.5 201 TYR B O 1
ATOM 3215 N N . ARG B 1 202 ? 17.422 -23.172 0.708 1 61.88 202 ARG B N 1
ATOM 3216 C CA . ARG B 1 202 ? 16.141 -22.812 1.287 1 61.88 202 ARG B CA 1
ATOM 3217 C C . ARG B 1 202 ? 15.117 -23.938 1.105 1 61.88 202 ARG B C 1
ATOM 3219 O O . ARG B 1 202 ? 14.18 -24.062 1.894 1 61.88 202 ARG B O 1
ATOM 3226 N N . ASP B 1 203 ? 15.422 -24.781 0.093 1 53 203 ASP B N 1
ATOM 3227 C CA . ASP B 1 203 ? 14.633 -26 -0.091 1 53 203 ASP B CA 1
ATOM 3228 C C . ASP B 1 203 ? 14.727 -26.906 1.135 1 53 203 ASP B C 1
ATOM 3230 O O . ASP B 1 203 ? 13.766 -27.594 1.476 1 53 203 ASP B O 1
ATOM 3234 N N . THR B 1 204 ? 15.93 -26.828 1.699 1 49.5 204 THR B N 1
ATOM 3235 C CA . THR B 1 204 ? 16.125 -27.719 2.846 1 49.5 204 THR B CA 1
ATOM 3236 C C . THR B 1 204 ? 15.367 -27.188 4.062 1 49.5 204 THR B C 1
ATOM 3238 O O . THR B 1 204 ? 15.117 -27.938 5.012 1 49.5 204 THR B O 1
ATOM 3241 N N . LEU B 1 205 ? 15.203 -25.938 4.082 1 46.75 205 LEU B N 1
ATOM 3242 C CA . LEU B 1 205 ? 14.438 -25.375 5.188 1 46.75 205 LEU B CA 1
ATOM 3243 C C . LEU B 1 205 ? 12.953 -25.672 5.023 1 46.75 205 LEU B C 1
ATOM 3245 O O . LEU B 1 205 ? 12.172 -25.469 5.957 1 46.75 205 LEU B O 1
ATOM 3249 N N . LEU B 1 206 ? 12.602 -26 3.781 1 49.06 206 LEU B N 1
ATOM 3250 C CA . LEU B 1 206 ? 11.203 -26.156 3.375 1 49.06 206 LEU B CA 1
ATOM 3251 C C . LEU B 1 206 ? 10.758 -27.609 3.545 1 49.06 206 LEU B C 1
ATOM 3253 O O . LEU B 1 206 ? 9.562 -27.906 3.465 1 49.06 206 LEU B O 1
ATOM 3257 N N . CYS B 1 207 ? 11.773 -28.531 3.576 1 39.66 207 CYS B N 1
ATOM 3258 C CA . CYS B 1 207 ? 11.492 -29.938 3.875 1 39.66 207 CYS B CA 1
ATOM 3259 C C . CYS B 1 207 ? 11.469 -30.172 5.379 1 39.66 207 CYS B C 1
ATOM 3261 O O . CYS B 1 207 ? 12.281 -29.609 6.117 1 39.66 207 CYS B O 1
#